Protein AF-0000000084664147 (afdb_homodimer)

pLDDT: mean 90.16, std 13.75, range [36.53, 98.94]

Radius of gyration: 27.78 Å; Cα contacts (8 Å, |Δi|>4): 1525; chains: 2; bounding box: 50×97×56 Å

Structure (mmCIF, N/CA/C/O backbone):
data_AF-0000000084664147-model_v1
#
loop_
_entity.id
_entity.type
_entity.pdbx_description
1 polymer 'Fe2OG dioxygenase domain-containing protein'
#
loop_
_atom_site.group_PDB
_atom_site.id
_atom_site.type_symbol
_atom_site.label_atom_id
_atom_site.label_alt_id
_atom_site.label_comp_id
_atom_site.label_asym_id
_atom_site.label_entity_id
_atom_site.label_seq_id
_atom_site.pdbx_PDB_ins_code
_atom_site.Cartn_x
_atom_site.Cartn_y
_atom_site.Cartn_z
_atom_site.occupancy
_atom_site.B_iso_or_equiv
_atom_site.auth_seq_id
_atom_site.auth_comp_id
_atom_site.auth_asym_id
_atom_site.auth_atom_id
_atom_site.pdbx_PDB_model_num
ATOM 1 N N . MET A 1 1 ? 17.672 -29.375 4.977 1 45.16 1 MET A N 1
ATOM 2 C CA . MET A 1 1 ? 16.438 -29.141 4.234 1 45.16 1 MET A CA 1
ATOM 3 C C . MET A 1 1 ? 15.523 -30.359 4.285 1 45.16 1 MET A C 1
ATOM 5 O O . MET A 1 1 ? 14.32 -30.234 4.477 1 45.16 1 MET A O 1
ATOM 9 N N . ALA A 1 2 ? 16.234 -31.656 4.152 1 52.75 2 ALA A N 1
ATOM 10 C CA . ALA A 1 2 ? 15.484 -32.906 4.191 1 52.75 2 ALA A CA 1
ATOM 11 C C . ALA A 1 2 ? 14.836 -33.125 5.555 1 52.75 2 ALA A C 1
ATOM 13 O O . ALA A 1 2 ? 13.695 -33.594 5.645 1 52.75 2 ALA A O 1
ATOM 14 N N . ARG A 1 3 ? 15.344 -32.531 6.473 1 56.75 3 ARG A N 1
ATOM 15 C CA . ARG A 1 3 ? 14.859 -32.781 7.824 1 56.75 3 ARG A CA 1
ATOM 16 C C . ARG A 1 3 ? 13.625 -31.938 8.133 1 56.75 3 ARG A C 1
ATOM 18 O O . ARG A 1 3 ? 12.781 -32.344 8.938 1 56.75 3 ARG A O 1
ATOM 25 N N . LYS A 1 4 ? 13.484 -30.797 7.379 1 75.25 4 LYS A N 1
ATOM 26 C CA . LYS A 1 4 ? 12.375 -29.875 7.621 1 75.25 4 LYS A CA 1
ATOM 27 C C . LYS A 1 4 ? 11.031 -30.547 7.293 1 75.25 4 LYS A C 1
ATOM 29 O O . LYS A 1 4 ? 10.008 -30.203 7.895 1 75.25 4 LYS A O 1
ATOM 34 N N . TYR A 1 5 ? 11.062 -31.578 6.586 1 79.25 5 TYR A N 1
ATOM 35 C CA . TYR A 1 5 ? 9.805 -32.125 6.078 1 79.25 5 TYR A CA 1
ATOM 36 C C . TYR A 1 5 ? 9.57 -33.531 6.598 1 79.25 5 TYR A C 1
ATOM 38 O O . TYR A 1 5 ? 8.648 -34.219 6.148 1 79.25 5 TYR A O 1
ATOM 46 N N . GLU A 1 6 ? 10.445 -33.906 7.566 1 78.5 6 GLU A N 1
ATOM 47 C CA . GLU A 1 6 ? 10.227 -35.188 8.211 1 78.5 6 GLU A CA 1
ATOM 48 C C . GLU A 1 6 ? 9.086 -35.125 9.219 1 78.5 6 GLU A C 1
ATOM 50 O O . GLU A 1 6 ? 9.016 -34.219 10.023 1 78.5 6 GLU A O 1
ATOM 55 N N . GLY A 1 7 ? 8.203 -36.062 9.133 1 83.56 7 GLY A N 1
ATOM 56 C CA . GLY A 1 7 ? 7.133 -36.156 10.109 1 83.56 7 GLY A CA 1
ATOM 57 C C . GLY A 1 7 ? 6.051 -35.094 9.914 1 83.56 7 GLY A C 1
ATOM 58 O O . GLY A 1 7 ? 5.391 -34.719 10.883 1 83.56 7 GLY A O 1
ATOM 59 N N . VAL A 1 8 ? 5.938 -34.719 8.695 1 89.62 8 VAL A N 1
ATOM 60 C CA . VAL A 1 8 ? 4.941 -33.688 8.453 1 89.62 8 VAL A CA 1
ATOM 61 C C . VAL A 1 8 ? 3.553 -34.312 8.352 1 89.62 8 VAL A C 1
ATOM 63 O O . VAL A 1 8 ? 3.424 -35.5 8.125 1 89.62 8 VAL A O 1
ATOM 66 N N . ARG A 1 9 ? 2.549 -33.5 8.625 1 93.94 9 ARG A N 1
ATOM 67 C CA . ARG A 1 9 ? 1.163 -33.906 8.453 1 93.94 9 ARG A CA 1
ATOM 68 C C . ARG A 1 9 ? 0.921 -34.438 7.047 1 93.94 9 ARG A C 1
ATOM 70 O O . ARG A 1 9 ? 1.479 -33.938 6.078 1 93.94 9 ARG A O 1
ATOM 77 N N . ARG A 1 10 ? 0.141 -35.562 6.887 1 95.5 10 ARG A N 1
ATOM 78 C CA . ARG A 1 10 ? -0.211 -36.125 5.586 1 95.5 10 ARG A CA 1
ATOM 79 C C . ARG A 1 10 ? -1.724 -36.219 5.426 1 95.5 10 ARG A C 1
ATOM 81 O O . ARG A 1 10 ? -2.455 -36.312 6.414 1 95.5 10 ARG A O 1
ATOM 88 N N . VAL A 1 11 ? -2.195 -36.156 4.238 1 95.31 11 VAL A N 1
ATOM 89 C CA . VAL A 1 11 ? -3.615 -36.312 3.926 1 95.31 11 VAL A CA 1
ATOM 90 C C . VAL A 1 11 ? -3.801 -37.312 2.801 1 95.31 11 VAL A C 1
ATOM 92 O O . VAL A 1 11 ? -2.895 -37.531 1.99 1 95.31 11 VAL A O 1
ATOM 95 N N . GLU A 1 12 ? -4.918 -37.938 2.801 1 92.81 12 GLU A N 1
ATOM 96 C CA . GLU A 1 12 ? -5.25 -38.875 1.727 1 92.81 12 GLU A CA 1
ATOM 97 C C . GLU A 1 12 ? -5.641 -38.125 0.452 1 92.81 12 GLU A C 1
ATOM 99 O O . GLU A 1 12 ? -6.469 -37.219 0.488 1 92.81 12 GLU A O 1
ATOM 104 N N . TRP A 1 13 ? -5.031 -38.5 -0.684 1 91.44 13 TRP A N 1
ATOM 105 C CA . TRP A 1 13 ? -5.391 -37.938 -1.991 1 91.44 13 TRP A CA 1
ATOM 106 C C . TRP A 1 13 ? -5.152 -38.969 -3.09 1 91.44 13 TRP A C 1
ATOM 108 O O . TRP A 1 13 ? -4.039 -39.5 -3.238 1 91.44 13 TRP A O 1
ATOM 118 N N . ASN A 1 14 ? -6.227 -39.25 -3.791 1 87.25 14 ASN A N 1
ATOM 119 C CA . ASN A 1 14 ? -6.16 -40.156 -4.918 1 87.25 14 ASN A CA 1
ATOM 120 C C . ASN A 1 14 ? -5.562 -41.5 -4.508 1 87.25 14 ASN A C 1
ATOM 122 O O . ASN A 1 14 ? -4.68 -42.031 -5.191 1 87.25 14 ASN A O 1
ATOM 126 N N . GLY A 1 15 ? -5.816 -42 -3.348 1 86.19 15 GLY A N 1
ATOM 127 C CA . GLY A 1 15 ? -5.461 -43.312 -2.883 1 86.19 15 GLY A CA 1
ATOM 128 C C . GLY A 1 15 ? -4.098 -43.375 -2.213 1 86.19 15 GLY A C 1
ATOM 129 O O . GLY A 1 15 ? -3.623 -44.438 -1.845 1 86.19 15 GLY A O 1
ATOM 130 N N . THR A 1 16 ? -3.428 -42.281 -2.096 1 89.88 16 THR A N 1
ATOM 131 C CA . THR A 1 16 ? -2.107 -42.25 -1.478 1 89.88 16 THR A CA 1
ATOM 132 C C . THR A 1 16 ? -2.059 -41.188 -0.379 1 89.88 16 THR A C 1
ATOM 134 O O . THR A 1 16 ? -2.883 -40.281 -0.355 1 89.88 16 THR A O 1
ATOM 137 N N . GLN A 1 17 ? -1.12 -41.375 0.531 1 92.94 17 GLN A N 1
ATOM 138 C CA . GLN A 1 17 ? -0.866 -40.375 1.547 1 92.94 17 GLN A CA 1
ATOM 139 C C . GLN A 1 17 ? 0.108 -39.312 1.035 1 92.94 17 GLN A C 1
ATOM 141 O O . GLN A 1 17 ? 1.251 -39.625 0.697 1 92.94 17 GLN A O 1
ATOM 146 N N . VAL A 1 18 ? -0.385 -38.125 0.987 1 93.31 18 VAL A N 1
ATOM 147 C CA . VAL A 1 18 ? 0.379 -37 0.438 1 93.31 18 VAL A CA 1
ATOM 148 C C . VAL A 1 18 ? 0.733 -36 1.552 1 93.31 18 VAL A C 1
ATOM 150 O O . VAL A 1 18 ? -0.12 -35.656 2.367 1 93.31 18 VAL A O 1
ATOM 153 N N . PRO A 1 19 ? 1.969 -35.562 1.679 1 95.56 19 PRO A N 1
ATOM 154 C CA . PRO A 1 19 ? 2.344 -34.625 2.75 1 95.56 19 PRO A CA 1
ATOM 155 C C . PRO A 1 19 ? 1.704 -33.25 2.592 1 95.56 19 PRO A C 1
ATOM 157 O O . PRO A 1 19 ? 1.388 -32.844 1.473 1 95.56 19 PRO A O 1
ATOM 160 N N . VAL A 1 20 ? 1.443 -32.625 3.707 1 97 20 VAL A N 1
ATOM 161 C CA . VAL A 1 20 ? 1.154 -31.188 3.764 1 97 20 VAL A CA 1
ATOM 162 C C . VAL A 1 20 ? 2.398 -30.422 4.215 1 97 20 VAL A C 1
ATOM 164 O O . VAL A 1 20 ? 2.775 -30.469 5.387 1 97 20 VAL A O 1
ATOM 167 N N . TYR A 1 21 ? 3.031 -29.719 3.289 1 95.69 21 TYR A N 1
ATOM 168 C CA . TYR A 1 21 ? 4.301 -29.062 3.592 1 95.69 21 TYR A CA 1
ATOM 169 C C . TYR A 1 21 ? 4.082 -27.812 4.414 1 95.69 21 TYR A C 1
ATOM 171 O O . TYR A 1 21 ? 3.236 -26.969 4.074 1 95.69 21 TYR A O 1
ATOM 179 N N . PRO A 1 22 ? 4.816 -27.703 5.504 1 95.12 22 PRO A N 1
ATOM 180 C CA . PRO A 1 22 ? 4.742 -26.453 6.258 1 95.12 22 PRO A CA 1
ATOM 181 C C . PRO A 1 22 ? 5.418 -25.281 5.535 1 95.12 22 PRO A C 1
ATOM 183 O O . PRO A 1 22 ? 6.406 -25.484 4.824 1 95.12 22 PRO A O 1
ATOM 186 N N . MET A 1 23 ? 4.891 -24.094 5.676 1 95.38 23 MET A N 1
ATOM 187 C CA . MET A 1 23 ? 5.457 -22.891 5.105 1 95.38 23 MET A CA 1
ATOM 188 C C . MET A 1 23 ? 5.68 -21.828 6.184 1 95.38 23 MET A C 1
ATOM 190 O O . MET A 1 23 ? 4.898 -21.734 7.133 1 95.38 23 MET A O 1
ATOM 194 N N . GLU A 1 24 ? 6.723 -21.062 6.039 1 97.31 24 GLU A N 1
ATOM 195 C CA . GLU A 1 24 ? 6.914 -19.906 6.902 1 97.31 24 GLU A CA 1
ATOM 196 C C . GLU A 1 24 ? 5.855 -18.844 6.641 1 97.31 24 GLU A C 1
ATOM 198 O O . GLU A 1 24 ? 5.27 -18.797 5.559 1 97.31 24 GLU A O 1
ATOM 203 N N . THR A 1 25 ? 5.566 -18.109 7.672 1 98.69 25 THR A N 1
ATOM 204 C CA . THR A 1 25 ? 4.656 -16.969 7.543 1 98.69 25 THR A CA 1
ATOM 205 C C . THR A 1 25 ? 5.41 -15.648 7.676 1 98.69 25 THR A C 1
ATOM 207 O O . THR A 1 25 ? 6.125 -15.438 8.656 1 98.69 25 THR A O 1
ATOM 210 N N . ILE A 1 26 ? 5.309 -14.82 6.703 1 98.88 26 ILE A N 1
ATOM 211 C CA . ILE A 1 26 ? 5.871 -13.477 6.699 1 98.88 26 ILE A CA 1
AT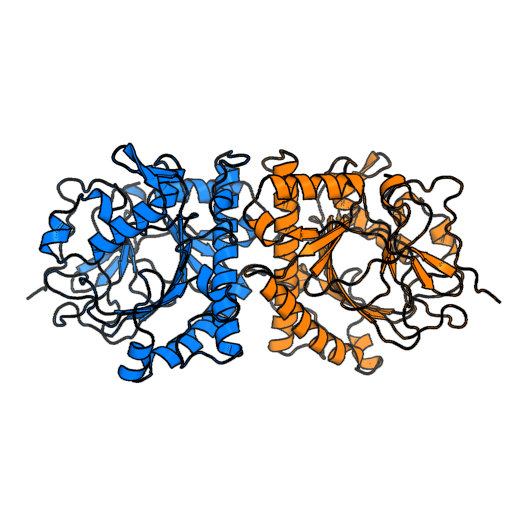OM 212 C C . ILE A 1 26 ? 4.77 -12.453 6.957 1 98.88 26 ILE A C 1
ATOM 214 O O . ILE A 1 26 ? 3.656 -12.586 6.441 1 98.88 26 ILE A O 1
ATOM 218 N N . ASP A 1 27 ? 5.066 -11.422 7.742 1 98.88 27 ASP A N 1
ATOM 219 C CA . ASP A 1 27 ? 4.07 -10.43 8.125 1 98.88 27 ASP A CA 1
ATOM 220 C C . ASP A 1 27 ? 4.148 -9.195 7.227 1 98.88 27 ASP A C 1
ATOM 222 O O . ASP A 1 27 ? 5.191 -8.547 7.145 1 98.88 27 ASP A O 1
ATOM 226 N N . PHE A 1 28 ? 3.055 -8.797 6.574 1 98.88 28 PHE A N 1
ATOM 227 C CA . PHE A 1 28 ? 3.039 -7.703 5.613 1 98.88 28 PHE A CA 1
ATOM 228 C C . PHE A 1 28 ? 3.395 -6.387 6.289 1 98.88 28 PHE A C 1
ATOM 230 O O . PHE A 1 28 ? 4.199 -5.613 5.766 1 98.88 28 PHE A O 1
ATOM 237 N N . SER A 1 29 ? 2.82 -6.105 7.43 1 98.31 29 SER A N 1
ATOM 238 C CA . SER A 1 29 ? 3.062 -4.855 8.141 1 98.31 29 SER A CA 1
ATOM 239 C C . SER A 1 29 ? 4.52 -4.734 8.562 1 98.31 29 SER A C 1
ATOM 241 O O . SER A 1 29 ? 5.082 -3.635 8.578 1 98.31 29 SER A O 1
ATOM 243 N N . ALA A 1 30 ? 5.121 -5.875 8.945 1 98.5 30 ALA A N 1
ATOM 244 C CA . ALA A 1 30 ? 6.523 -5.883 9.352 1 98.5 30 ALA A CA 1
ATOM 245 C C . ALA A 1 30 ? 7.438 -5.586 8.164 1 98.5 30 ALA A C 1
ATOM 247 O O . ALA A 1 30 ? 8.5 -4.98 8.328 1 98.5 30 ALA A O 1
ATOM 248 N N . LEU A 1 31 ? 7.043 -6.035 6.969 1 98.69 31 LEU A N 1
ATOM 249 C CA . LEU A 1 31 ? 7.805 -5.699 5.77 1 98.69 31 LEU A CA 1
ATOM 250 C C . LEU A 1 31 ? 7.691 -4.211 5.457 1 98.69 31 LEU A C 1
ATOM 252 O O . LEU A 1 31 ? 8.68 -3.578 5.062 1 98.69 31 LEU A O 1
ATOM 256 N N . LEU A 1 32 ? 6.5 -3.658 5.621 1 98 32 LEU A N 1
ATOM 257 C CA . LEU A 1 32 ? 6.273 -2.24 5.371 1 98 32 LEU A CA 1
ATOM 258 C C . LEU A 1 32 ? 7.145 -1.38 6.277 1 98 32 LEU A C 1
ATOM 260 O O . LEU A 1 32 ? 7.613 -0.313 5.871 1 98 32 LEU A O 1
ATOM 264 N N . SER A 1 33 ? 7.379 -1.859 7.516 1 98 33 SER A N 1
ATOM 265 C CA . SER A 1 33 ? 8.211 -1.129 8.469 1 98 33 SER A CA 1
ATOM 266 C C . SER A 1 33 ? 9.664 -1.592 8.398 1 98 33 SER A C 1
ATOM 268 O O . SER A 1 33 ? 10.492 -1.173 9.211 1 98 33 SER A O 1
ATOM 270 N N . GLN A 1 34 ? 9.977 -2.529 7.52 1 98.19 34 GLN A N 1
ATOM 271 C CA . GLN A 1 34 ? 11.336 -3.008 7.289 1 98.19 34 GLN A CA 1
ATOM 272 C C . GLN A 1 34 ? 11.961 -3.518 8.586 1 98.19 34 GLN A C 1
ATOM 274 O O . GLN A 1 34 ? 13.07 -3.119 8.938 1 98.19 34 GLN A O 1
ATOM 279 N N . GLU A 1 35 ? 11.25 -4.301 9.328 1 97.88 35 GLU A N 1
ATOM 280 C CA . GLU A 1 35 ? 11.773 -4.863 10.57 1 97.88 35 GLU A CA 1
ATOM 281 C C . GLU A 1 35 ? 12.867 -5.891 10.289 1 97.88 35 GLU A C 1
ATOM 283 O O . GLU A 1 35 ? 12.625 -6.887 9.602 1 97.88 35 GLU A O 1
ATOM 288 N N . PRO A 1 36 ? 14.031 -5.738 10.828 1 97.38 36 PRO A N 1
ATOM 289 C CA . PRO A 1 36 ? 15.203 -6.523 10.43 1 97.38 36 PRO A CA 1
ATOM 290 C C . PRO A 1 36 ? 14.984 -8.023 10.555 1 97.38 36 PRO A C 1
ATOM 292 O O . PRO A 1 36 ? 15.328 -8.789 9.648 1 97.38 36 PRO A O 1
ATOM 295 N N . ASP A 1 37 ? 14.391 -8.477 11.656 1 97.75 37 ASP A N 1
ATOM 296 C CA . ASP A 1 37 ? 14.188 -9.906 11.852 1 97.75 37 ASP A CA 1
ATOM 297 C C . ASP A 1 37 ? 13.266 -10.484 10.781 1 97.75 37 ASP A C 1
ATOM 299 O O . ASP A 1 37 ? 13.469 -11.609 10.312 1 97.75 37 ASP A O 1
ATOM 303 N N . GLU A 1 38 ? 12.25 -9.758 10.422 1 98.56 38 GLU A N 1
ATOM 304 C CA . GLU A 1 38 ? 11.312 -10.219 9.406 1 98.56 38 GLU A CA 1
ATOM 305 C C . GLU A 1 38 ? 11.961 -10.242 8.023 1 98.56 38 GLU A C 1
ATOM 307 O O . GLU A 1 38 ? 11.68 -11.133 7.215 1 98.56 38 GLU A O 1
ATOM 312 N N . LEU A 1 39 ? 12.812 -9.258 7.738 1 98.5 39 LEU A N 1
ATOM 313 C CA . LEU A 1 39 ? 13.523 -9.219 6.465 1 98.5 39 LEU A CA 1
ATOM 314 C C . LEU A 1 39 ? 14.469 -10.406 6.328 1 98.5 39 LEU A C 1
ATOM 316 O O . LEU A 1 39 ? 14.57 -11.008 5.258 1 98.5 39 LEU A O 1
ATOM 320 N N . ASP A 1 40 ? 15.164 -10.695 7.41 1 98.06 40 ASP A N 1
ATOM 321 C CA . ASP A 1 40 ? 16.062 -11.844 7.402 1 98.06 40 ASP A CA 1
ATOM 322 C C . ASP A 1 40 ? 15.289 -13.141 7.164 1 98.06 40 ASP A C 1
ATOM 324 O O . ASP A 1 40 ? 15.742 -14.008 6.414 1 98.06 40 ASP A O 1
ATOM 328 N N . LYS A 1 41 ? 14.188 -13.273 7.867 1 98.62 41 LYS A N 1
ATOM 329 C CA . LYS A 1 41 ? 13.328 -14.438 7.684 1 98.62 41 LYS A CA 1
ATOM 330 C C . LYS A 1 41 ? 12.867 -14.555 6.238 1 98.62 41 LYS A C 1
ATOM 332 O O . LYS A 1 41 ? 12.891 -15.641 5.656 1 98.62 41 LYS A O 1
ATOM 337 N N . LEU A 1 42 ? 12.43 -13.469 5.641 1 98.81 42 LEU A N 1
ATOM 338 C CA . LEU A 1 42 ? 11.992 -13.422 4.25 1 98.81 42 LEU A CA 1
ATOM 339 C C . LEU A 1 42 ? 13.109 -13.859 3.311 1 98.81 42 LEU A C 1
ATOM 341 O O . LEU A 1 42 ? 12.891 -14.672 2.414 1 98.81 42 LEU A O 1
ATOM 345 N N . LEU A 1 43 ? 14.258 -13.273 3.506 1 98.5 43 LEU A N 1
ATOM 346 C CA . LEU A 1 43 ? 15.414 -13.586 2.666 1 98.5 43 LEU A CA 1
ATOM 347 C C . LEU A 1 43 ? 15.734 -15.078 2.715 1 98.5 43 LEU A C 1
ATOM 349 O O . LEU A 1 43 ? 15.945 -15.703 1.675 1 98.5 43 LEU A O 1
ATOM 353 N N . GLN A 1 44 ? 15.75 -15.602 3.908 1 97.88 44 GLN A N 1
ATOM 354 C CA . GLN A 1 44 ? 16.062 -17.016 4.078 1 97.88 44 GLN A CA 1
ATOM 355 C C . GLN A 1 44 ? 15.016 -17.891 3.41 1 97.88 44 GLN A C 1
ATOM 357 O O . GLN A 1 44 ? 15.352 -18.906 2.791 1 97.88 44 GLN A O 1
ATOM 362 N N . CYS A 1 45 ? 13.773 -17.5 3.531 1 96.94 45 CYS A N 1
ATOM 363 C CA . CYS A 1 45 ? 12.688 -18.234 2.898 1 96.94 45 CYS A CA 1
ATOM 364 C C . CYS A 1 45 ? 12.867 -18.266 1.385 1 96.94 45 CYS A C 1
ATOM 366 O O . CYS A 1 45 ? 12.664 -19.312 0.758 1 96.94 45 CYS A O 1
ATOM 368 N N . CYS A 1 46 ? 13.219 -17.172 0.804 1 97.88 46 CYS A N 1
ATOM 369 C CA . CYS A 1 46 ? 13.391 -17.094 -0.642 1 97.88 46 CYS A CA 1
ATOM 370 C C . CYS A 1 46 ? 14.594 -17.906 -1.093 1 97.88 46 CYS A C 1
ATOM 372 O O . CYS A 1 46 ? 14.578 -18.516 -2.168 1 97.88 46 CYS A O 1
ATOM 374 N N . LYS A 1 47 ? 15.633 -17.938 -0.276 1 97 47 LYS A N 1
ATOM 375 C CA . LYS A 1 47 ? 16.844 -18.688 -0.601 1 97 47 LYS A CA 1
ATOM 376 C C . LYS A 1 47 ? 16.594 -20.203 -0.5 1 97 47 LYS A C 1
ATOM 378 O O . LYS A 1 47 ? 17.094 -20.969 -1.327 1 97 47 LYS A O 1
ATOM 383 N N . ASP A 1 48 ? 15.805 -20.578 0.496 1 94.5 48 ASP A N 1
ATOM 384 C CA . ASP A 1 48 ? 15.695 -22 0.822 1 94.5 48 ASP A CA 1
ATOM 385 C C . ASP A 1 48 ? 14.508 -22.641 0.105 1 94.5 48 ASP A C 1
ATOM 387 O O . ASP A 1 48 ? 14.578 -23.781 -0.33 1 94.5 48 ASP A O 1
ATOM 391 N N . GLU A 1 49 ? 13.406 -21.922 0.009 1 93.94 49 GLU A N 1
ATOM 392 C CA . GLU A 1 49 ? 12.156 -22.562 -0.379 1 93.94 49 GLU A CA 1
ATOM 393 C C . GLU A 1 49 ? 11.562 -21.922 -1.619 1 93.94 49 GLU A C 1
ATOM 395 O O . GLU A 1 49 ? 11.156 -22.609 -2.561 1 93.94 49 GLU A O 1
ATOM 400 N N . GLY A 1 50 ? 11.5 -20.594 -1.579 1 96.44 50 GLY A N 1
ATOM 401 C CA . GLY A 1 50 ? 10.922 -19.875 -2.693 1 96.44 50 GLY A CA 1
ATOM 402 C C . GLY A 1 50 ? 9.414 -19.766 -2.619 1 96.44 50 GLY A C 1
ATOM 403 O O . GLY A 1 50 ? 8.75 -19.516 -3.629 1 96.44 50 GLY A O 1
ATOM 404 N N . PHE A 1 51 ? 8.805 -20.016 -1.511 1 97.12 51 PHE A N 1
ATOM 405 C CA . PHE A 1 51 ? 7.371 -19.859 -1.271 1 97.12 51 PHE A CA 1
ATOM 406 C C . PHE A 1 51 ? 7.098 -19.609 0.206 1 97.12 51 PHE A C 1
ATOM 408 O O . PHE A 1 51 ? 7.828 -20.094 1.071 1 97.12 51 PHE A O 1
ATOM 415 N N . PHE A 1 52 ? 6.027 -18.906 0.539 1 98.62 52 PHE A N 1
ATOM 416 C CA . PHE A 1 52 ? 5.672 -18.609 1.923 1 98.62 52 PHE A CA 1
ATOM 417 C C . PHE A 1 52 ? 4.266 -18.031 2.012 1 98.62 52 PHE A C 1
ATOM 419 O O . PHE A 1 52 ? 3.701 -17.609 1.004 1 98.62 52 PHE A O 1
ATOM 426 N N . TYR A 1 53 ? 3.697 -18.094 3.215 1 98.75 53 TYR A N 1
ATOM 427 C CA . TYR A 1 53 ? 2.469 -17.359 3.508 1 98.75 53 TYR A CA 1
ATOM 428 C C . TYR A 1 53 ? 2.76 -15.898 3.783 1 98.75 53 TYR A C 1
ATOM 430 O O . TYR A 1 53 ? 3.811 -15.555 4.332 1 98.75 53 TYR A O 1
ATOM 438 N N . LEU A 1 54 ? 1.892 -15.055 3.367 1 98.94 54 LEU A N 1
ATOM 439 C CA . LEU A 1 54 ? 1.914 -13.648 3.758 1 98.94 54 LEU A CA 1
ATOM 440 C C . LEU A 1 54 ? 0.736 -13.32 4.668 1 98.94 54 LEU A C 1
ATOM 442 O O . LEU A 1 54 ? -0.419 -13.375 4.242 1 98.94 54 LEU A O 1
ATOM 446 N N . ASN A 1 55 ? 1.033 -13 5.895 1 98.88 55 ASN A N 1
ATOM 447 C CA . ASN A 1 55 ? -0.001 -12.609 6.848 1 98.88 55 ASN A CA 1
ATOM 448 C C . ASN A 1 55 ? -0.543 -11.219 6.555 1 98.88 55 ASN A C 1
ATOM 450 O O . ASN A 1 55 ? 0.19 -10.227 6.645 1 98.88 55 ASN A O 1
ATOM 454 N N . LEU A 1 56 ? -1.834 -11.195 6.234 1 98.75 56 LEU A N 1
ATOM 455 C CA . LEU A 1 56 ? -2.477 -9.93 5.898 1 98.75 56 LEU A CA 1
ATOM 456 C C . LEU A 1 56 ? -3.465 -9.516 6.988 1 98.75 56 LEU A C 1
ATOM 458 O O . LEU A 1 56 ? -4.203 -8.539 6.824 1 98.75 56 LEU A O 1
ATOM 462 N N . ASP A 1 57 ? -3.475 -10.25 8.094 1 97.44 57 ASP A N 1
ATOM 463 C CA . ASP A 1 57 ? -4.41 -9.977 9.18 1 97.44 57 ASP A CA 1
ATOM 464 C C . ASP A 1 57 ? -3.873 -8.891 10.109 1 97.44 57 ASP A C 1
ATOM 466 O O . ASP A 1 57 ? -3.668 -9.125 11.297 1 97.44 57 ASP A O 1
ATOM 470 N N . ASN A 1 58 ? -3.75 -7.723 9.609 1 97.19 58 ASN A N 1
ATOM 471 C CA . ASN A 1 58 ? -3.316 -6.512 10.305 1 97.19 58 ASN A CA 1
ATOM 472 C C . ASN A 1 58 ? -3.906 -5.258 9.664 1 97.19 58 ASN A C 1
ATOM 474 O O . ASN A 1 58 ? -4.598 -5.344 8.641 1 97.19 58 ASN A O 1
ATOM 478 N N . VAL A 1 59 ? -3.672 -4.129 10.203 1 96.94 59 VAL A N 1
ATOM 479 C CA . VAL A 1 59 ? -4.328 -2.889 9.805 1 96.94 59 VAL A CA 1
ATOM 480 C C . VAL A 1 59 ? -3.955 -2.545 8.367 1 96.94 59 VAL A C 1
ATOM 482 O O . VAL A 1 59 ? -4.773 -2.006 7.617 1 96.94 59 VAL A O 1
ATOM 485 N N . ASP A 1 60 ? -2.732 -2.896 7.914 1 97.75 60 ASP A N 1
ATOM 486 C CA . ASP A 1 60 ? -2.256 -2.545 6.582 1 97.75 60 ASP A CA 1
ATOM 487 C C . ASP A 1 60 ? -2.744 -3.551 5.543 1 97.75 60 ASP A C 1
ATOM 489 O O . ASP A 1 60 ? -2.934 -3.203 4.375 1 97.75 60 ASP A O 1
ATOM 493 N N . GLY A 1 61 ? -2.938 -4.805 5.957 1 98.31 61 GLY A N 1
ATOM 494 C CA . GLY A 1 61 ? -3.141 -5.891 5.012 1 98.31 61 GLY A CA 1
ATOM 495 C C . GLY A 1 61 ? -4.602 -6.25 4.816 1 98.31 61 GLY A C 1
ATOM 496 O O . GLY A 1 61 ? -4.984 -6.762 3.764 1 98.31 61 GLY A O 1
ATOM 497 N N . ARG A 1 62 ? -5.543 -6 5.742 1 97.88 62 ARG A N 1
ATOM 498 C CA . ARG A 1 62 ? -6.93 -6.449 5.719 1 97.88 62 ARG A CA 1
ATOM 499 C C . ARG A 1 62 ? -7.668 -5.895 4.504 1 97.88 62 ARG A C 1
ATOM 501 O O . ARG A 1 62 ? -8.555 -6.551 3.953 1 97.88 62 ARG A O 1
ATOM 508 N N . ARG A 1 63 ? -7.211 -4.738 4.062 1 97.62 63 ARG A N 1
ATOM 509 C CA . ARG A 1 63 ? -7.84 -4.148 2.885 1 97.62 63 ARG A CA 1
ATOM 510 C C . ARG A 1 63 ? -7.664 -5.047 1.664 1 97.62 63 ARG A C 1
ATOM 512 O O . ARG A 1 63 ? -8.531 -5.09 0.789 1 97.62 63 ARG A O 1
ATOM 519 N N . PHE A 1 64 ? -6.578 -5.734 1.555 1 98.62 64 PHE A N 1
ATOM 520 C CA . PHE A 1 64 ? -6.332 -6.594 0.404 1 98.62 64 PHE A CA 1
ATOM 521 C C . PHE A 1 64 ? -7.18 -7.859 0.48 1 98.62 64 PHE A C 1
ATOM 523 O O . PHE A 1 64 ? -7.562 -8.422 -0.548 1 98.62 64 PHE A O 1
ATOM 530 N N . LEU A 1 65 ? -7.469 -8.281 1.721 1 98.19 65 LEU A N 1
ATOM 531 C CA . LEU A 1 65 ? -8.398 -9.391 1.915 1 98.19 65 LEU A CA 1
ATOM 532 C C . LEU A 1 65 ? -9.805 -9 1.482 1 98.19 65 LEU A C 1
ATOM 534 O O . LEU A 1 65 ? -10.523 -9.797 0.875 1 98.19 65 LEU A O 1
ATOM 538 N N . ASP A 1 66 ? -10.188 -7.77 1.792 1 96.94 66 ASP A N 1
ATOM 539 C CA . ASP A 1 66 ? -11.484 -7.258 1.354 1 96.94 66 ASP A CA 1
ATOM 540 C C . ASP A 1 66 ? -11.562 -7.199 -0.17 1 96.94 66 ASP A C 1
ATOM 542 O O . ASP A 1 66 ? -12.594 -7.523 -0.756 1 96.94 66 ASP A O 1
ATOM 546 N N . ASP A 1 67 ? -10.461 -6.754 -0.816 1 97.69 67 ASP A N 1
ATOM 547 C CA . ASP A 1 67 ? -10.406 -6.746 -2.275 1 97.69 67 ASP A CA 1
ATOM 548 C C . ASP A 1 67 ? -10.68 -8.141 -2.842 1 97.69 67 ASP A C 1
ATOM 550 O O . ASP A 1 67 ? -11.398 -8.281 -3.83 1 97.69 67 ASP A O 1
ATOM 554 N N . HIS A 1 68 ? -10.047 -9.086 -2.221 1 98.25 68 HIS A N 1
ATOM 555 C CA . HIS A 1 68 ? -10.188 -10.461 -2.695 1 98.25 68 HIS A CA 1
ATOM 556 C C . HIS A 1 68 ? -11.633 -10.93 -2.613 1 98.25 68 HIS A C 1
ATOM 558 O O . HIS A 1 68 ? -12.133 -11.578 -3.537 1 98.25 68 HIS A O 1
ATOM 564 N N . GLN A 1 69 ? -12.32 -10.594 -1.518 1 97.75 69 GLN A N 1
ATOM 565 C CA . GLN A 1 69 ? -13.719 -10.992 -1.364 1 97.75 69 GLN A CA 1
ATOM 566 C C . GLN A 1 69 ? -14.594 -10.359 -2.441 1 97.75 69 GLN A C 1
ATOM 568 O O . GLN A 1 69 ? -15.469 -11.016 -3 1 97.75 69 GLN A O 1
ATOM 573 N N . GLN A 1 70 ? -14.359 -9.102 -2.711 1 97.12 70 GLN A N 1
ATOM 574 C CA . GLN A 1 70 ? -15.102 -8.43 -3.773 1 97.12 70 GLN A CA 1
ATOM 575 C C . GLN A 1 70 ? -14.812 -9.07 -5.129 1 97.12 70 GLN A C 1
ATOM 577 O O . GLN A 1 70 ? -15.719 -9.242 -5.945 1 97.12 70 GLN A O 1
ATOM 582 N N . LEU A 1 71 ? -13.578 -9.398 -5.367 1 98.38 71 LEU A N 1
ATOM 583 C CA . LEU A 1 71 ? -13.172 -9.992 -6.637 1 98.38 71 LEU A CA 1
ATOM 584 C C . LEU A 1 71 ? -13.812 -11.359 -6.824 1 98.38 71 LEU A C 1
ATOM 586 O O . LEU A 1 71 ? -14.164 -11.734 -7.941 1 98.38 71 LEU A O 1
ATOM 590 N N . LEU A 1 72 ? -13.961 -12.133 -5.727 1 98.06 72 LEU A N 1
ATOM 591 C CA . LEU A 1 72 ? -14.617 -13.438 -5.797 1 98.06 72 LEU A CA 1
ATOM 592 C C . LEU A 1 72 ? -16.047 -13.297 -6.297 1 98.06 72 LEU A C 1
ATOM 594 O O . LEU A 1 72 ? -16.516 -14.109 -7.09 1 98.06 72 LEU A O 1
ATOM 598 N N . GLY A 1 73 ? -16.75 -12.242 -5.793 1 96.88 73 GLY A N 1
ATOM 599 C CA . GLY A 1 73 ? -18.078 -11.977 -6.305 1 96.88 73 GLY A CA 1
ATOM 600 C C . GLY A 1 73 ? -18.109 -11.719 -7.801 1 96.88 73 GLY A C 1
ATOM 601 O O . GLY A 1 73 ? -18.969 -12.25 -8.508 1 96.88 73 GLY A O 1
ATOM 602 N N . LEU A 1 74 ? -17.156 -10.961 -8.219 1 97.25 74 LEU A N 1
ATOM 603 C CA . LEU A 1 74 ? -17.016 -10.656 -9.633 1 97.25 74 LEU A CA 1
ATOM 604 C C . LEU A 1 74 ? -16.703 -11.914 -10.438 1 97.25 74 LEU A C 1
ATOM 606 O O . LEU A 1 74 ? -17.266 -12.125 -11.516 1 97.25 74 LEU A O 1
ATOM 610 N N . MET A 1 75 ? -15.844 -12.781 -9.961 1 97.44 75 MET A N 1
ATOM 611 C CA . MET A 1 75 ? -15.453 -14.031 -10.609 1 97.44 75 MET A CA 1
ATOM 612 C C . MET A 1 75 ? -16.656 -14.938 -10.805 1 97.44 75 MET A C 1
ATOM 614 O O . MET A 1 75 ? -16.844 -15.516 -11.875 1 97.44 75 MET A O 1
ATOM 618 N N . HIS A 1 76 ? -17.5 -15.031 -9.797 1 97.25 76 HIS A N 1
ATOM 619 C CA . HIS A 1 76 ? -18.672 -15.883 -9.883 1 97.25 76 HIS A CA 1
ATOM 620 C C . HIS A 1 76 ? -19.609 -15.406 -10.992 1 97.25 76 HIS A C 1
ATOM 622 O O . HIS A 1 76 ? -20.141 -16.219 -11.75 1 97.25 76 HIS A O 1
ATOM 628 N N . ARG A 1 77 ? -19.75 -14.117 -11.102 1 95.69 77 ARG A N 1
ATOM 629 C CA . ARG A 1 77 ? -20.609 -13.578 -12.148 1 95.69 77 ARG A CA 1
ATOM 630 C C . ARG A 1 77 ? -20.047 -13.859 -13.531 1 95.69 77 ARG A C 1
ATOM 632 O O . ARG A 1 77 ? -20.781 -14.234 -14.445 1 95.69 77 ARG A O 1
ATOM 639 N N . PHE A 1 78 ? -18.781 -13.648 -13.719 1 97.19 78 PHE A N 1
ATOM 640 C CA . PHE A 1 78 ? -18.156 -13.875 -15.016 1 97.19 78 PHE A CA 1
ATOM 641 C C . PHE A 1 78 ? -18.266 -15.344 -15.414 1 97.19 78 PHE A C 1
ATOM 643 O O . PHE A 1 78 ? -18.719 -15.664 -16.516 1 97.19 78 PHE A O 1
ATOM 650 N N . PHE A 1 79 ? -17.844 -16.25 -14.461 1 97.75 79 PHE A N 1
ATOM 651 C CA . PHE A 1 79 ? -17.688 -17.656 -14.812 1 97.75 79 PHE A CA 1
ATOM 652 C C . PHE A 1 79 ? -19.047 -18.344 -14.891 1 97.75 79 PHE A C 1
ATOM 654 O O . PHE A 1 79 ? -19.172 -19.422 -15.484 1 97.75 79 PHE A O 1
ATOM 661 N N . ASP A 1 80 ? -20.062 -17.766 -14.312 1 96.06 80 ASP A N 1
ATOM 662 C CA . ASP A 1 80 ? -21.406 -18.312 -14.406 1 96.06 80 ASP A CA 1
ATOM 663 C C . ASP A 1 80 ? -22.062 -17.953 -15.742 1 96.06 80 ASP A C 1
ATOM 665 O O . ASP A 1 80 ? -23.094 -18.516 -16.109 1 96.06 80 ASP A O 1
ATOM 669 N N . ALA A 1 81 ? -21.469 -17.094 -16.484 1 95.88 81 ALA A N 1
ATOM 670 C CA . ALA A 1 81 ? -22 -16.688 -17.766 1 95.88 81 ALA A CA 1
ATOM 671 C C . ALA A 1 81 ? -21.875 -17.797 -18.797 1 95.88 81 ALA A C 1
ATOM 673 O O . ALA A 1 81 ? -21.031 -18.688 -18.656 1 95.88 81 ALA A O 1
ATOM 674 N N . PRO A 1 82 ? -22.75 -17.766 -19.875 1 95.25 82 PRO A N 1
ATOM 675 C CA . PRO A 1 82 ? -22.625 -18.75 -20.953 1 95.25 82 PRO A CA 1
ATOM 676 C C . PRO A 1 82 ? -21.266 -18.703 -21.656 1 95.25 82 PRO A C 1
ATOM 678 O O . PRO A 1 82 ? -20.672 -17.625 -21.766 1 95.25 82 PRO A O 1
ATOM 681 N N . LEU A 1 83 ? -20.875 -19.859 -22.094 1 94.06 83 LEU A N 1
ATOM 682 C CA . LEU A 1 83 ? -19.562 -19.984 -22.734 1 94.06 83 LEU A CA 1
ATOM 683 C C . LEU A 1 83 ? -19.422 -18.984 -23.875 1 94.06 83 LEU A C 1
ATOM 685 O O . LEU A 1 83 ? -18.328 -18.453 -24.109 1 94.06 83 LEU A O 1
ATOM 689 N N . GLN A 1 84 ? -20.5 -18.719 -24.609 1 94.25 84 GLN A N 1
ATOM 690 C CA . GLN A 1 84 ? -20.469 -17.781 -25.734 1 94.25 84 GLN A CA 1
ATOM 691 C C . GLN A 1 84 ? -20.062 -16.391 -25.281 1 94.25 84 GLN A C 1
ATOM 693 O O . GLN A 1 84 ? -19.281 -15.703 -25.953 1 94.25 84 GLN A O 1
ATOM 698 N N . VAL A 1 85 ? -20.578 -16 -24.156 1 93.94 85 VAL A N 1
ATOM 699 C CA . VAL A 1 85 ? -20.281 -14.688 -23.609 1 93.94 85 VAL A CA 1
ATOM 700 C C . VAL A 1 85 ? -18.812 -14.625 -23.188 1 93.94 85 VAL A C 1
ATOM 702 O O . VAL A 1 85 ? -18.125 -13.648 -23.469 1 93.94 85 VAL A O 1
ATOM 705 N N . LYS A 1 86 ? -18.328 -15.641 -22.5 1 94.62 86 LYS A N 1
ATOM 706 C CA . LYS A 1 86 ? -16.953 -15.68 -22.031 1 94.62 86 LYS A CA 1
ATOM 707 C C . LYS A 1 86 ? -15.977 -15.695 -23.203 1 94.62 86 LYS A C 1
ATOM 709 O O . LYS A 1 86 ? -14.953 -15.008 -23.188 1 94.62 86 LYS A O 1
ATOM 714 N N . ASN A 1 87 ? -16.359 -16.359 -24.25 1 94.06 87 ASN A N 1
ATOM 715 C CA . ASN A 1 87 ? -15.516 -16.5 -25.438 1 94.06 87 ASN A CA 1
ATOM 716 C C . ASN A 1 87 ? -15.398 -15.188 -26.203 1 94.06 87 ASN A C 1
ATOM 718 O O . ASN A 1 87 ? -14.445 -14.984 -26.953 1 94.06 87 ASN A O 1
ATOM 722 N N . GLU A 1 88 ? -16.344 -14.367 -26.062 1 93.38 88 GLU A N 1
ATOM 723 C CA . GLU A 1 88 ? -16.297 -13.07 -26.719 1 93.38 88 GLU A CA 1
ATOM 724 C C . GLU A 1 88 ? -15.07 -12.273 -26.281 1 93.38 88 GLU A C 1
ATOM 726 O O . GLU A 1 88 ? -14.523 -11.484 -27.062 1 93.38 88 GLU A O 1
ATOM 731 N N . TYR A 1 89 ? -14.656 -12.438 -25.062 1 91.75 89 TYR A N 1
ATOM 732 C CA . TYR A 1 89 ? -13.469 -11.75 -24.594 1 91.75 89 TYR A CA 1
ATOM 733 C C . TYR A 1 89 ? -12.219 -12.242 -25.312 1 91.75 89 TYR A C 1
ATOM 735 O O . TYR A 1 89 ? -11.312 -11.453 -25.609 1 91.75 89 TYR A O 1
ATOM 743 N N . GLY A 1 90 ? -12.172 -13.578 -25.625 1 88.88 90 GLY A N 1
ATOM 744 C CA . GLY A 1 90 ? -11.078 -14.172 -26.375 1 88.88 90 GLY A CA 1
ATOM 745 C C . GLY A 1 90 ? -9.727 -13.969 -25.734 1 88.88 90 GLY A C 1
ATOM 746 O O . GLY A 1 90 ? -9.617 -13.305 -24.703 1 88.88 90 GLY A O 1
ATOM 747 N N . LEU A 1 91 ? -8.727 -14.641 -26.344 1 87.38 91 LEU A N 1
ATOM 748 C CA . LEU A 1 91 ? -7.336 -14.453 -25.938 1 87.38 91 LEU A CA 1
ATOM 749 C C . LEU A 1 91 ? -6.656 -13.383 -26.781 1 87.38 91 LEU A C 1
ATOM 751 O O . LEU A 1 91 ? -6.16 -13.672 -27.875 1 87.38 91 LEU A O 1
ATOM 755 N N . VAL A 1 92 ? -6.559 -12.164 -26.297 1 85.94 92 VAL A N 1
ATOM 756 C CA . VAL A 1 92 ? -6.016 -11.016 -27.016 1 85.94 92 VAL A CA 1
ATOM 757 C C . VAL A 1 92 ? -4.492 -11.117 -27.078 1 85.94 92 VAL A C 1
ATOM 759 O O . VAL A 1 92 ? -3.885 -10.812 -28.094 1 85.94 92 VAL A O 1
ATOM 762 N N . SER A 1 93 ? -3.906 -11.5 -26.031 1 87.69 93 SER A N 1
ATOM 763 C CA . SER A 1 93 ? -2.482 -11.773 -25.859 1 87.69 93 SER A CA 1
ATOM 764 C C . SER A 1 93 ? -2.246 -12.797 -24.75 1 87.69 93 SER A C 1
ATOM 766 O O . SER A 1 93 ? -3.172 -13.164 -24.031 1 87.69 93 SER A O 1
ATOM 768 N N . PRO A 1 94 ? -1.031 -13.289 -24.672 1 84.19 94 PRO A N 1
ATOM 769 C CA . PRO A 1 94 ? -0.74 -14.273 -23.625 1 84.19 94 PRO A CA 1
ATOM 770 C C . PRO A 1 94 ? -1.08 -13.758 -22.234 1 84.19 94 PRO A C 1
ATOM 772 O O . PRO A 1 94 ? -1.303 -14.555 -21.312 1 84.19 94 PRO A O 1
ATOM 775 N N . HIS A 1 95 ? -1.138 -12.492 -22.016 1 86.62 95 HIS A N 1
ATOM 776 C CA . HIS A 1 95 ? -1.361 -11.938 -20.688 1 86.62 95 HIS A CA 1
ATOM 777 C C . HIS A 1 95 ? -2.654 -11.125 -20.641 1 86.62 95 HIS A C 1
ATOM 779 O O . HIS A 1 95 ? -2.854 -10.32 -19.719 1 86.62 95 HIS A O 1
ATOM 785 N N . LEU A 1 96 ? -3.523 -11.344 -21.609 1 90.38 96 LEU A N 1
ATOM 786 C CA . LEU A 1 96 ? -4.793 -10.633 -21.672 1 90.38 96 LEU A CA 1
ATOM 787 C C . LEU A 1 96 ? -5.836 -11.445 -22.438 1 90.38 96 LEU A C 1
ATOM 789 O O . LEU A 1 96 ? -5.66 -11.742 -23.625 1 90.38 96 LEU A O 1
ATOM 793 N N . GLY A 1 97 ? -6.875 -11.812 -21.672 1 94.88 97 GLY A N 1
ATOM 794 C CA . GLY A 1 97 ? -7.945 -12.523 -22.359 1 94.88 97 GLY A CA 1
ATOM 795 C C . GLY A 1 97 ? -8.469 -13.711 -21.562 1 94.88 97 GLY A C 1
ATOM 796 O O . GLY A 1 97 ? -8.312 -13.766 -20.344 1 94.88 97 GLY A O 1
ATOM 797 N N . TYR A 1 98 ? -9.25 -14.547 -22.266 1 96.38 98 TYR A N 1
ATOM 798 C CA . TYR A 1 98 ? -9.922 -15.695 -21.672 1 96.38 98 TYR A CA 1
ATOM 799 C C . TYR A 1 98 ? -9.398 -17 -22.281 1 96.38 98 TYR A C 1
ATOM 801 O O . TYR A 1 98 ? -9.188 -17.094 -23.484 1 96.38 98 TYR A O 1
ATOM 809 N N . GLU A 1 99 ? -9.102 -17.953 -21.422 1 94.62 99 GLU A N 1
ATOM 810 C CA . GLU A 1 99 ? -8.758 -19.312 -21.812 1 94.62 99 GLU A CA 1
ATOM 811 C C . GLU A 1 99 ? -9.766 -20.312 -21.234 1 94.62 99 GLU A C 1
ATOM 813 O O . GLU A 1 99 ? -9.914 -20.422 -20.031 1 94.62 99 GLU A O 1
ATOM 818 N N . PRO A 1 100 ? -10.461 -21.031 -22.094 1 95.19 100 PRO A N 1
ATOM 819 C CA . PRO A 1 100 ? -11.438 -22.016 -21.609 1 95.19 100 PRO A CA 1
ATOM 820 C C . PRO A 1 100 ? -10.781 -23.281 -21.062 1 95.19 100 PRO A C 1
ATOM 822 O O . PRO A 1 100 ? -9.57 -23.469 -21.203 1 95.19 100 PRO A O 1
ATOM 825 N N . VAL A 1 101 ? -11.578 -24.109 -20.438 1 95.31 101 VAL A N 1
ATOM 826 C CA . VAL A 1 101 ? -11.133 -25.406 -19.953 1 95.31 101 VAL A CA 1
ATOM 827 C C . VAL A 1 101 ? -10.555 -26.219 -21.109 1 95.31 101 VAL A C 1
ATOM 829 O O . VAL A 1 101 ? -11.102 -26.234 -22.203 1 95.31 101 VAL A O 1
ATOM 832 N N . GLY A 1 102 ? -9.398 -26.828 -20.844 1 93.06 102 GLY A N 1
ATOM 833 C CA . GLY A 1 102 ? -8.812 -27.719 -21.844 1 93.06 102 GLY A CA 1
ATOM 834 C C . GLY A 1 102 ? -7.84 -27 -22.766 1 93.06 102 GLY A C 1
ATOM 835 O O . GLY A 1 102 ? -7.375 -27.594 -23.75 1 93.06 102 GLY A O 1
ATOM 836 N N . SER A 1 103 ? -7.5 -25.797 -22.484 1 87.94 103 SER A N 1
ATOM 837 C CA . SER A 1 103 ? -6.613 -25.016 -23.328 1 87.94 103 SER A CA 1
ATOM 838 C C . SER A 1 103 ? -5.16 -25.438 -23.156 1 87.94 103 SER A C 1
ATOM 840 O O . SER A 1 103 ? -4.324 -25.172 -24.031 1 87.94 103 SER A O 1
ATOM 842 N N . ARG A 1 104 ? -4.848 -26.109 -22.016 1 86.38 104 ARG A N 1
ATOM 843 C CA . ARG A 1 104 ? -3.492 -26.531 -21.688 1 86.38 104 ARG A CA 1
ATOM 844 C C . ARG A 1 104 ? -3.463 -28 -21.281 1 86.38 104 ARG A C 1
ATOM 846 O O . ARG A 1 104 ? -4.496 -28.672 -21.281 1 86.38 104 ARG A O 1
ATOM 853 N N . ASN A 1 105 ? -2.195 -28.438 -21.062 1 80.75 105 ASN A N 1
ATOM 854 C CA . ASN A 1 105 ? -2.066 -29.797 -20.578 1 80.75 105 ASN A CA 1
ATOM 855 C C . ASN A 1 105 ? -2.51 -29.922 -19.125 1 80.75 105 ASN A C 1
ATOM 857 O O . ASN A 1 105 ? -2.334 -29 -18.328 1 80.75 105 ASN A O 1
ATOM 861 N N . GLY A 1 106 ? -3.023 -31.094 -18.859 1 81.88 106 GLY A N 1
ATOM 862 C CA . GLY A 1 106 ? -3.461 -31.359 -17.5 1 81.88 106 GLY A CA 1
ATOM 863 C C . GLY A 1 106 ? -2.348 -31.859 -16.609 1 81.88 106 GLY A C 1
ATOM 864 O O . GLY A 1 106 ? -1.18 -31.875 -17 1 81.88 106 GLY A O 1
ATOM 865 N N . VAL A 1 107 ? -2.713 -32.125 -15.375 1 85.19 107 VAL A N 1
ATOM 866 C CA . VAL A 1 107 ? -1.755 -32.562 -14.359 1 85.19 107 VAL A CA 1
ATOM 867 C C . VAL A 1 107 ? -1.289 -34 -14.648 1 85.19 107 VAL A C 1
ATOM 869 O O . VAL A 1 107 ? -0.135 -34.344 -14.391 1 85.19 107 VAL A O 1
ATOM 872 N N . LEU A 1 108 ? -2.201 -34.781 -15.164 1 81.06 108 LEU A N 1
ATOM 873 C CA . LEU A 1 108 ? -1.918 -36.188 -15.422 1 81.06 108 LEU A CA 1
ATOM 874 C C . LEU A 1 108 ? -1.597 -36.406 -16.891 1 81.06 108 LEU A C 1
ATOM 876 O O . LEU A 1 108 ? -1.961 -35.594 -17.75 1 81.06 108 LEU A O 1
ATOM 880 N N . GLU A 1 109 ? -0.935 -37.562 -17.062 1 78.69 109 GLU A N 1
ATOM 881 C CA . GLU A 1 109 ? -0.6 -37.906 -18.438 1 78.69 109 GLU A CA 1
ATOM 882 C C . GLU A 1 109 ? -1.854 -38.031 -19.297 1 78.69 109 GLU A C 1
ATOM 884 O O . GLU A 1 109 ? -2.857 -38.594 -18.859 1 78.69 109 GLU A O 1
ATOM 889 N N . ASN A 1 110 ? -1.806 -37.469 -20.453 1 80.56 110 ASN A N 1
ATOM 890 C CA . ASN A 1 110 ? -2.852 -37.562 -21.469 1 80.56 110 ASN A CA 1
ATOM 891 C C . ASN A 1 110 ? -4.133 -36.875 -21.016 1 80.56 110 ASN A C 1
ATOM 893 O O . ASN A 1 110 ? -5.234 -37.312 -21.344 1 80.56 110 ASN A O 1
ATOM 897 N N . THR A 1 111 ? -4.094 -36.094 -20.141 1 86.38 111 THR A N 1
ATOM 898 C CA . THR A 1 111 ? -5.234 -35.281 -19.75 1 86.38 111 THR A CA 1
ATOM 899 C C . THR A 1 111 ? -5.012 -33.812 -20.141 1 86.38 111 THR A C 1
ATOM 901 O O . THR A 1 111 ? -3.896 -33.406 -20.484 1 86.38 111 THR A O 1
ATOM 904 N N . ARG A 1 112 ? -6.07 -33.094 -20.188 1 92.5 112 ARG A N 1
ATOM 905 C CA . ARG A 1 112 ? -6.035 -31.641 -20.406 1 92.5 112 ARG A CA 1
ATOM 906 C C . ARG A 1 112 ? -6.348 -30.906 -19.109 1 92.5 112 ARG A C 1
ATOM 908 O O . ARG A 1 112 ? -6.797 -31.5 -18.141 1 92.5 112 ARG A O 1
ATOM 915 N N . ASP A 1 113 ? -6.07 -29.641 -19.078 1 93.38 113 ASP A N 1
ATOM 916 C CA . ASP A 1 113 ? -6.258 -28.844 -17.859 1 93.38 113 ASP A CA 1
ATOM 917 C C . ASP A 1 113 ? -7.734 -28.75 -17.484 1 93.38 113 ASP A C 1
ATOM 919 O O . ASP A 1 113 ? -8.602 -28.766 -18.359 1 93.38 113 ASP A O 1
ATOM 923 N N . GLY A 1 114 ? -8.055 -28.688 -16.219 1 96.44 114 GLY A N 1
ATOM 924 C CA . GLY A 1 114 ? -9.406 -28.625 -15.688 1 96.44 114 GLY A CA 1
ATOM 925 C C . GLY A 1 114 ? -9.773 -27.25 -15.148 1 96.44 114 GLY A C 1
ATOM 926 O O . GLY A 1 114 ? -10.414 -27.141 -14.102 1 96.44 114 GLY A O 1
ATOM 927 N N . TYR A 1 115 ? -9.305 -26.188 -15.789 1 97.06 115 TYR A N 1
ATOM 928 C CA . TYR A 1 115 ? -9.648 -24.859 -15.32 1 97.06 115 TYR A CA 1
ATOM 929 C C . TYR A 1 115 ? -9.852 -23.891 -16.484 1 97.06 115 TYR A C 1
ATOM 931 O O . TYR A 1 115 ? -9.359 -24.141 -17.594 1 97.06 115 TYR A O 1
ATOM 939 N N . GLU A 1 116 ? -10.633 -22.844 -16.312 1 97.44 116 GLU A N 1
ATOM 940 C CA . GLU A 1 116 ? -10.711 -21.672 -17.188 1 97.44 116 GLU A CA 1
ATOM 941 C C . GLU A 1 116 ? -10.109 -20.438 -16.5 1 97.44 116 GLU A C 1
ATOM 943 O O . GLU A 1 116 ? -10.031 -20.375 -15.281 1 97.44 116 GLU A O 1
ATOM 948 N N . MET A 1 117 ? -9.617 -19.516 -17.344 1 96.69 117 MET A N 1
ATOM 949 C CA . MET A 1 117 ? -8.844 -18.406 -16.797 1 96.69 117 MET A CA 1
ATOM 950 C C . MET A 1 117 ? -9.156 -17.109 -17.531 1 96.69 117 MET A C 1
ATOM 952 O O . MET A 1 117 ? -9.281 -17.094 -18.766 1 96.69 117 MET A O 1
ATOM 956 N N . VAL A 1 118 ? -9.406 -16.094 -16.781 1 96.94 118 VAL A N 1
ATOM 957 C CA . VAL A 1 118 ? -9.492 -14.734 -17.297 1 96.94 118 VAL A CA 1
ATOM 958 C C . VAL A 1 118 ? -8.258 -13.938 -16.875 1 96.94 118 VAL A C 1
ATOM 960 O O . VAL A 1 118 ? -7.887 -13.938 -15.695 1 96.94 118 VAL A O 1
ATOM 963 N N . LYS A 1 119 ? -7.613 -13.289 -17.797 1 96.81 119 LYS A N 1
ATOM 964 C CA . LYS A 1 119 ? -6.422 -12.484 -17.547 1 96.81 119 LYS A CA 1
ATOM 965 C C . LYS A 1 119 ? -6.684 -11.008 -17.812 1 96.81 119 LYS A C 1
ATOM 967 O O . LYS A 1 119 ? -7.172 -10.641 -18.875 1 96.81 119 LYS A O 1
ATOM 972 N N . ILE A 1 120 ? -6.395 -10.219 -16.875 1 97 120 ILE A N 1
ATOM 973 C CA . ILE A 1 120 ? -6.457 -8.766 -16.984 1 97 120 ILE A CA 1
ATOM 974 C C . ILE A 1 120 ? -5.07 -8.172 -16.781 1 97 120 ILE A C 1
ATOM 976 O O . ILE A 1 120 ? -4.512 -8.258 -15.68 1 97 120 ILE A O 1
ATOM 980 N N . SER A 1 121 ? -4.555 -7.5 -17.781 1 96.38 121 SER A N 1
ATOM 981 C CA . SER A 1 121 ? -3.193 -6.977 -17.734 1 96.38 121 SER A CA 1
ATOM 982 C C . SER A 1 121 ? -3.119 -5.688 -16.922 1 96.38 121 SER A C 1
ATOM 984 O O . SER A 1 121 ? -4.016 -4.844 -17 1 96.38 121 SER A O 1
ATOM 986 N N . ARG A 1 122 ? -2.043 -5.527 -16.141 1 97.31 122 ARG A N 1
ATOM 987 C CA . ARG A 1 122 ? -1.773 -4.285 -15.43 1 97.31 122 ARG A CA 1
ATOM 988 C C . ARG A 1 122 ? -1.706 -3.102 -16.391 1 97.31 122 ARG A C 1
ATOM 990 O O . ARG A 1 122 ? -2.26 -2.035 -16.109 1 97.31 122 ARG A O 1
ATOM 997 N N . ASP A 1 123 ? -1.026 -3.279 -17.531 1 97.06 123 ASP A N 1
ATOM 998 C CA . ASP A 1 123 ? -0.892 -2.201 -18.516 1 97.06 123 ASP A CA 1
ATOM 999 C C . ASP A 1 123 ? -2.242 -1.847 -19.125 1 97.06 123 ASP A C 1
ATOM 1001 O O . ASP A 1 123 ? -2.537 -0.672 -19.359 1 97.06 123 ASP A O 1
ATOM 1005 N N . GLU A 1 124 ? -3.08 -2.863 -19.391 1 95.69 124 GLU A N 1
ATOM 1006 C CA . GLU A 1 124 ? -4.383 -2.639 -20 1 95.69 124 GLU A CA 1
ATOM 1007 C C . GLU A 1 124 ? -5.301 -1.835 -19.094 1 95.69 124 GLU A C 1
ATOM 1009 O O . GLU A 1 124 ? -5.98 -0.911 -19.547 1 95.69 124 GLU A O 1
ATOM 1014 N N . ILE A 1 125 ? -5.312 -2.152 -17.797 1 95.62 125 ILE A N 1
ATOM 1015 C CA . ILE A 1 125 ? -6.242 -1.537 -16.844 1 95.62 125 ILE A CA 1
ATOM 1016 C C . ILE A 1 125 ? -5.895 -0.061 -16.672 1 95.62 125 ILE A C 1
ATOM 1018 O O . ILE A 1 125 ? -6.715 0.72 -16.188 1 95.62 125 ILE A O 1
ATOM 1022 N N . GLN A 1 126 ? -4.66 0.325 -17.016 1 95.12 126 GLN A N 1
ATOM 1023 C CA . GLN A 1 126 ? -4.203 1.703 -16.875 1 95.12 126 GLN A CA 1
ATOM 1024 C C . GLN A 1 126 ? -4.648 2.557 -18.047 1 95.12 126 GLN A C 1
ATOM 1026 O O . GLN A 1 126 ? -4.57 3.785 -18 1 95.12 126 GLN A O 1
ATOM 1031 N N . ARG A 1 127 ? -5.125 1.939 -19.078 1 93.94 127 ARG A N 1
ATOM 1032 C CA . ARG A 1 127 ? -5.559 2.678 -20.266 1 93.94 127 ARG A CA 1
ATOM 1033 C C . ARG A 1 127 ? -6.867 3.416 -20 1 93.94 127 ARG A C 1
ATOM 1035 O O . ARG A 1 127 ? -7.625 3.045 -19.094 1 93.94 127 ARG A O 1
ATOM 1042 N N . SER A 1 128 ? -7.152 4.434 -20.766 1 90.75 128 SER A N 1
ATOM 1043 C CA . SER A 1 128 ? -8.383 5.211 -20.641 1 90.75 128 SER A CA 1
ATOM 1044 C C . SER A 1 128 ? -9.609 4.363 -20.953 1 90.75 128 SER A C 1
ATOM 1046 O O . SER A 1 128 ? -10.664 4.539 -20.359 1 90.75 128 SER A O 1
ATOM 1048 N N . ALA A 1 129 ? -9.438 3.469 -21.891 1 90.69 129 ALA A N 1
ATOM 1049 C CA . ALA A 1 129 ? -10.484 2.533 -22.281 1 90.69 129 ALA A CA 1
ATOM 1050 C C . ALA A 1 129 ? -9.969 1.1 -22.297 1 90.69 129 ALA A C 1
ATOM 1052 O O . ALA A 1 129 ? -9.703 0.538 -23.359 1 90.69 129 ALA A O 1
ATOM 1053 N N . PRO A 1 130 ? -9.922 0.562 -21.125 1 93.31 130 PRO A N 1
ATOM 1054 C CA . PRO A 1 130 ? -9.336 -0.778 -21.047 1 93.31 130 PRO A CA 1
ATOM 1055 C C . PRO A 1 130 ? -10.211 -1.843 -21.719 1 93.31 130 PRO A C 1
ATOM 1057 O O . PRO A 1 130 ? -11.438 -1.768 -21.641 1 93.31 130 PRO A O 1
ATOM 1060 N N . HIS A 1 131 ? -9.539 -2.824 -22.312 1 92.38 131 HIS A N 1
ATOM 1061 C CA . HIS A 1 131 ? -10.219 -3.996 -22.844 1 92.38 131 HIS A CA 1
ATOM 1062 C C . HIS A 1 131 ? -10.555 -4.996 -21.75 1 92.38 131 HIS A C 1
ATOM 1064 O O . HIS A 1 131 ? -9.672 -5.691 -21.234 1 92.38 131 HIS A O 1
ATOM 1070 N N . ILE A 1 132 ? -11.852 -5.043 -21.375 1 91.56 132 ILE A N 1
ATOM 1071 C CA . ILE A 1 132 ? -12.336 -5.93 -20.312 1 91.56 132 ILE A CA 1
ATOM 1072 C C . ILE A 1 132 ? -13.555 -6.699 -20.812 1 91.56 132 ILE A C 1
ATOM 1074 O O . ILE A 1 132 ? -14.195 -6.297 -21.797 1 91.56 132 ILE A O 1
ATOM 1078 N N . PRO A 1 133 ? -13.836 -7.82 -20.188 1 92.12 133 PRO A N 1
ATOM 1079 C CA . PRO A 1 133 ? -15.008 -8.578 -20.625 1 92.12 133 PRO A CA 1
ATOM 1080 C C . PRO A 1 133 ? -16.297 -7.742 -20.594 1 92.12 133 PRO A C 1
ATOM 1082 O O . PRO A 1 133 ? -16.5 -6.965 -19.656 1 92.12 133 PRO A O 1
ATOM 1085 N N . ARG A 1 134 ? -17.125 -7.938 -21.484 1 89.06 134 ARG A N 1
ATOM 1086 C CA . ARG A 1 134 ? -18.344 -7.129 -21.641 1 89.06 134 ARG A CA 1
ATOM 1087 C C . ARG A 1 134 ? -19.266 -7.309 -20.453 1 89.06 134 ARG A C 1
ATOM 1089 O O . ARG A 1 134 ? -20.031 -6.402 -20.109 1 89.06 134 ARG A O 1
ATOM 1096 N N . ASN A 1 135 ? -19.188 -8.469 -19.859 1 91.31 135 ASN A N 1
ATOM 1097 C CA . ASN A 1 135 ? -20.094 -8.727 -18.75 1 91.31 135 ASN A CA 1
ATOM 1098 C C . ASN A 1 135 ? -19.516 -8.234 -17.438 1 91.31 135 ASN A C 1
ATOM 1100 O O . ASN A 1 135 ? -20.062 -8.508 -16.359 1 91.31 135 ASN A O 1
ATOM 1104 N N . LEU A 1 136 ? -18.344 -7.578 -17.5 1 91.88 136 LEU A N 1
ATOM 1105 C CA . LEU A 1 136 ? -17.719 -6.969 -16.328 1 91.88 136 LEU A CA 1
ATOM 1106 C C . LEU A 1 136 ? -17.453 -5.488 -16.578 1 91.88 136 LEU A C 1
ATOM 1108 O O . LEU A 1 136 ? -16.391 -4.984 -16.203 1 91.88 136 LEU A O 1
ATOM 1112 N N . THR A 1 137 ? -18.297 -4.727 -17.062 1 84.69 137 THR A N 1
ATOM 1113 C CA . THR A 1 137 ? -17.938 -3.387 -17.516 1 84.69 137 THR A CA 1
ATOM 1114 C C . THR A 1 137 ? -18.562 -2.324 -16.625 1 84.69 137 THR A C 1
ATOM 1116 O O . THR A 1 137 ? -18.422 -1.127 -16.875 1 84.69 137 THR A O 1
ATOM 1119 N N . SER A 1 138 ? -19.203 -2.713 -15.648 1 91 138 SER A N 1
ATOM 1120 C CA . SER A 1 138 ? -19.734 -1.688 -14.75 1 91 138 SER A CA 1
ATOM 1121 C C . SER A 1 138 ? -18.609 -0.925 -14.062 1 91 138 SER A C 1
ATOM 1123 O O . SER A 1 138 ? -17.484 -1.414 -13.977 1 91 138 SER A O 1
ATOM 1125 N N . ALA A 1 139 ? -18.906 0.267 -13.633 1 90.12 139 ALA A N 1
ATOM 1126 C CA . ALA A 1 139 ? -17.922 1.081 -12.914 1 90.12 139 ALA A CA 1
ATOM 1127 C C . ALA A 1 139 ? -17.406 0.357 -11.68 1 90.12 139 ALA A C 1
ATOM 1129 O O . ALA A 1 139 ? -16.219 0.426 -11.359 1 90.12 139 ALA A O 1
ATOM 1130 N N . SER A 1 140 ? -18.266 -0.311 -11.047 1 93.25 140 SER A N 1
ATOM 1131 C CA . SER A 1 140 ? -17.891 -1.061 -9.852 1 93.25 140 SER A CA 1
ATOM 1132 C C . SER A 1 140 ? -16.984 -2.234 -10.195 1 93.25 140 SER A C 1
ATOM 1134 O O . SER A 1 140 ? -16.078 -2.58 -9.422 1 93.25 140 SER A O 1
ATOM 1136 N N . ASP A 1 141 ? -17.188 -2.902 -11.336 1 95.56 141 ASP A N 1
ATOM 1137 C CA . ASP A 1 141 ? -16.344 -4.004 -11.781 1 95.56 141 ASP A CA 1
ATOM 1138 C C . ASP A 1 141 ? -14.922 -3.518 -12.07 1 95.56 141 ASP A C 1
ATOM 1140 O O . ASP A 1 141 ? -13.953 -4.129 -11.625 1 95.56 141 ASP A O 1
ATOM 1144 N N . LEU A 1 142 ? -14.922 -2.434 -12.773 1 94.75 142 LEU A N 1
ATOM 1145 C CA . LEU A 1 142 ? -13.625 -1.872 -13.133 1 94.75 142 LEU A CA 1
ATOM 1146 C C . LEU A 1 142 ? -12.844 -1.468 -11.883 1 94.75 142 LEU A C 1
ATOM 1148 O O . LEU A 1 142 ? -11.633 -1.677 -11.812 1 94.75 142 LEU A O 1
ATOM 1152 N N . LYS A 1 143 ? -13.508 -0.902 -10.938 1 95.19 143 LYS A N 1
ATOM 1153 C CA . LYS A 1 143 ? -12.875 -0.512 -9.68 1 95.19 143 LYS A CA 1
ATOM 1154 C C . LYS A 1 143 ? -12.352 -1.731 -8.922 1 95.19 143 LYS A C 1
ATOM 1156 O O . LYS A 1 143 ? -11.273 -1.688 -8.336 1 95.19 143 LYS A O 1
ATOM 1161 N N . THR A 1 144 ? -13.141 -2.779 -8.906 1 97.19 144 THR A N 1
ATOM 1162 C CA . THR A 1 144 ? -12.75 -4.012 -8.242 1 97.19 144 THR A CA 1
ATOM 1163 C C . THR A 1 144 ? -11.5 -4.605 -8.883 1 97.19 144 THR A C 1
ATOM 1165 O O . THR A 1 144 ? -10.57 -5.016 -8.188 1 97.19 144 THR A O 1
ATOM 1168 N N . LEU A 1 145 ? -11.461 -4.629 -10.219 1 97.75 145 LEU A N 1
ATOM 1169 C CA . LEU A 1 145 ? -10.312 -5.148 -10.953 1 97.75 145 LEU A CA 1
ATOM 1170 C C . LEU A 1 145 ? -9.078 -4.289 -10.703 1 97.75 145 LEU A C 1
ATOM 1172 O O . LEU A 1 145 ? -8 -4.816 -10.406 1 97.75 145 LEU A O 1
ATOM 1176 N N . GLU A 1 146 ? -9.25 -3.037 -10.766 1 97.38 146 GLU A N 1
ATOM 1177 C CA . GLU A 1 146 ? -8.133 -2.127 -10.547 1 97.38 146 GLU A CA 1
ATOM 1178 C C . GLU A 1 146 ? -7.605 -2.229 -9.1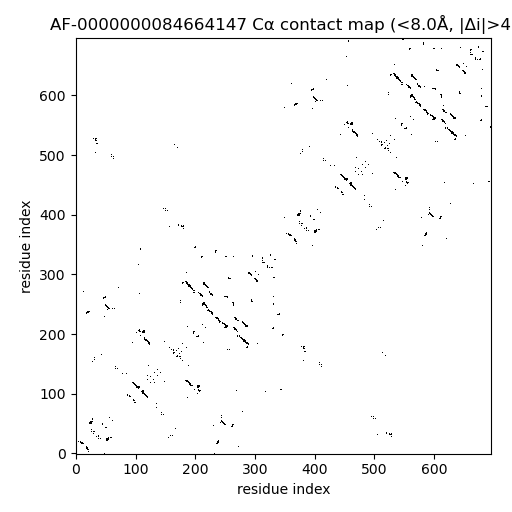17 1 97.38 146 GLU A C 1
ATOM 1180 O O . GLU A 1 146 ? -6.395 -2.227 -8.898 1 97.38 146 GLU A O 1
ATOM 1185 N N . ALA A 1 147 ? -8.531 -2.277 -8.18 1 97.62 147 ALA A N 1
ATOM 1186 C CA . ALA A 1 147 ? -8.141 -2.391 -6.777 1 97.62 147 ALA A CA 1
ATOM 1187 C C . ALA A 1 147 ? -7.359 -3.68 -6.531 1 97.62 147 ALA A C 1
ATOM 1189 O O . ALA A 1 147 ? -6.422 -3.701 -5.73 1 97.62 147 ALA A O 1
ATOM 1190 N N . SER A 1 148 ? -7.742 -4.723 -7.164 1 98.44 148 SER A N 1
ATOM 1191 C CA . SER A 1 148 ? -7.062 -6.004 -7 1 98.44 148 SER A CA 1
ATOM 1192 C C . SER A 1 148 ? -5.648 -5.953 -7.566 1 98.44 148 SER A C 1
ATOM 1194 O O . SER A 1 148 ? -4.707 -6.461 -6.953 1 98.44 148 SER A O 1
ATOM 1196 N N . ILE A 1 149 ? -5.512 -5.344 -8.727 1 98.56 149 ILE A N 1
ATOM 1197 C CA . ILE A 1 149 ? -4.191 -5.188 -9.328 1 98.56 149 ILE A CA 1
ATOM 1198 C C . ILE A 1 149 ? -3.334 -4.27 -8.461 1 98.56 149 ILE A C 1
ATOM 1200 O O . ILE A 1 149 ? -2.186 -4.59 -8.156 1 98.56 149 ILE A O 1
ATOM 1204 N N . SER A 1 150 ? -3.926 -3.176 -8.047 1 98.31 150 SER A N 1
ATOM 1205 C CA . SER A 1 150 ? -3.248 -2.209 -7.195 1 98.31 150 SER A CA 1
ATOM 1206 C C . SER A 1 150 ? -2.754 -2.859 -5.906 1 98.31 150 SER A C 1
ATOM 1208 O O . SER A 1 150 ? -1.59 -2.705 -5.535 1 98.31 150 SER A O 1
ATOM 1210 N N . GLY A 1 151 ? -3.666 -3.535 -5.211 1 98.56 151 GLY A N 1
ATOM 1211 C CA . GLY A 1 151 ? -3.309 -4.203 -3.967 1 98.56 151 GLY A CA 1
ATOM 1212 C C . GLY A 1 151 ? -2.186 -5.207 -4.133 1 98.56 151 GLY A C 1
ATOM 1213 O O . GLY A 1 151 ? -1.246 -5.234 -3.334 1 98.56 151 GLY A O 1
ATOM 1214 N N . SER A 1 152 ? -2.219 -5.992 -5.156 1 98.75 152 SER A N 1
ATOM 1215 C CA . SER A 1 152 ? -1.193 -6.996 -5.414 1 98.75 152 SER A CA 1
ATOM 1216 C C . SER A 1 152 ? 0.133 -6.352 -5.801 1 98.75 152 SER A C 1
ATOM 1218 O O . SER A 1 152 ? 1.201 -6.867 -5.465 1 98.75 152 SER A O 1
ATOM 1220 N N . ASN A 1 153 ? 0.046 -5.238 -6.555 1 98.5 153 ASN A N 1
ATOM 1221 C CA . ASN A 1 153 ? 1.247 -4.477 -6.883 1 98.5 153 ASN A CA 1
ATOM 1222 C C . ASN A 1 153 ? 1.938 -3.951 -5.625 1 98.5 153 ASN A C 1
ATOM 1224 O O . ASN A 1 153 ? 3.156 -4.062 -5.492 1 98.5 153 ASN A O 1
ATOM 1228 N N . ILE A 1 154 ? 1.174 -3.396 -4.742 1 98.81 154 ILE A N 1
ATOM 1229 C CA . ILE A 1 154 ? 1.707 -2.838 -3.506 1 98.81 154 ILE A CA 1
ATOM 1230 C C . ILE A 1 154 ? 2.338 -3.947 -2.668 1 98.81 154 ILE A C 1
ATOM 1232 O O . ILE A 1 154 ? 3.455 -3.799 -2.168 1 98.81 154 ILE A O 1
ATOM 1236 N N . ILE A 1 155 ? 1.657 -5.098 -2.564 1 98.88 155 ILE A N 1
ATOM 1237 C CA . ILE A 1 155 ? 2.184 -6.246 -1.838 1 98.88 155 ILE A CA 1
ATOM 1238 C C . ILE A 1 155 ? 3.506 -6.691 -2.459 1 98.88 155 ILE A C 1
ATOM 1240 O O . ILE A 1 155 ? 4.52 -6.801 -1.764 1 98.88 155 ILE A O 1
ATOM 1244 N N . GLY A 1 156 ? 3.469 -6.918 -3.789 1 98.81 156 GLY A N 1
ATOM 1245 C CA . GLY A 1 156 ? 4.641 -7.426 -4.484 1 98.81 156 GLY A CA 1
ATOM 1246 C C . GLY A 1 156 ? 5.848 -6.512 -4.371 1 98.81 156 GLY A C 1
ATOM 1247 O O . GLY A 1 156 ? 6.953 -6.969 -4.074 1 98.81 156 GLY A O 1
ATOM 1248 N N . LYS A 1 157 ? 5.637 -5.215 -4.574 1 98.69 157 LYS A N 1
ATOM 1249 C CA . LYS A 1 157 ? 6.742 -4.262 -4.543 1 98.69 157 LYS A CA 1
ATOM 1250 C C . LYS A 1 157 ? 7.258 -4.07 -3.121 1 98.69 157 LYS A C 1
ATOM 1252 O O . LYS A 1 157 ? 8.453 -3.838 -2.914 1 98.69 157 LYS A O 1
ATOM 1257 N N . THR A 1 158 ? 6.379 -4.16 -2.104 1 98.75 158 THR A N 1
ATOM 1258 C CA . THR A 1 158 ? 6.816 -4.129 -0.713 1 98.75 158 THR A CA 1
ATOM 1259 C C . THR A 1 158 ? 7.746 -5.305 -0.414 1 98.75 158 THR A C 1
ATOM 1261 O O . THR A 1 158 ? 8.781 -5.133 0.234 1 98.75 158 THR A O 1
ATOM 1264 N N . ILE A 1 159 ? 7.395 -6.492 -0.893 1 98.88 159 ILE A N 1
ATOM 1265 C CA . ILE A 1 159 ? 8.219 -7.676 -0.689 1 98.88 159 ILE A CA 1
ATOM 1266 C C . ILE A 1 159 ? 9.555 -7.504 -1.408 1 98.88 159 ILE A C 1
ATOM 1268 O O . ILE A 1 159 ? 10.617 -7.777 -0.84 1 98.88 159 ILE A O 1
ATOM 1272 N N . LEU A 1 160 ? 9.523 -7.043 -2.68 1 98.88 160 LEU A N 1
ATOM 1273 C CA . LEU A 1 160 ? 10.75 -6.832 -3.438 1 98.88 160 LEU A CA 1
ATOM 1274 C C . LEU A 1 160 ? 11.648 -5.812 -2.746 1 98.88 160 LEU A C 1
ATOM 1276 O O . LEU A 1 160 ? 12.867 -5.984 -2.699 1 98.88 160 LEU A O 1
ATOM 1280 N N . CYS A 1 161 ? 11.047 -4.762 -2.234 1 98.25 161 CYS A N 1
ATOM 1281 C CA . CYS A 1 161 ? 11.805 -3.744 -1.512 1 98.25 161 CYS A CA 1
ATOM 1282 C C . CYS A 1 161 ? 12.484 -4.336 -0.283 1 98.25 161 CYS A C 1
ATOM 1284 O O . CYS A 1 161 ? 13.656 -4.062 -0.024 1 98.25 161 CYS A O 1
ATOM 1286 N N . ALA A 1 162 ? 11.75 -5.105 0.485 1 98.44 162 ALA A N 1
ATOM 1287 C CA . ALA A 1 162 ? 12.305 -5.766 1.667 1 98.44 162 ALA A CA 1
ATOM 1288 C C . ALA A 1 162 ? 13.469 -6.68 1.294 1 98.44 162 ALA A C 1
ATOM 1290 O O . ALA A 1 162 ? 14.484 -6.711 1.986 1 98.44 162 ALA A O 1
ATOM 1291 N N . LEU A 1 163 ? 13.305 -7.426 0.199 1 98.62 163 LEU A N 1
ATOM 1292 C CA . LEU A 1 163 ? 14.359 -8.32 -0.265 1 98.62 163 LEU A CA 1
ATOM 1293 C C . LEU A 1 163 ? 15.586 -7.527 -0.704 1 98.62 163 LEU A C 1
ATOM 1295 O O . LEU A 1 163 ? 16.719 -7.941 -0.446 1 98.62 163 LEU A O 1
ATOM 1299 N N . SER A 1 164 ? 15.352 -6.395 -1.44 1 98.06 164 SER A N 1
ATOM 1300 C CA . SER A 1 164 ? 16.453 -5.535 -1.839 1 98.06 164 SER A CA 1
ATOM 1301 C C . SER A 1 164 ? 17.25 -5.059 -0.626 1 98.06 164 SER A C 1
ATOM 1303 O O . SER A 1 164 ? 18.484 -5.09 -0.634 1 98.06 164 SER A O 1
ATOM 1305 N N . THR A 1 165 ? 16.547 -4.637 0.412 1 97.25 165 THR A N 1
ATOM 1306 C CA . THR A 1 165 ? 17.188 -4.168 1.636 1 97.25 165 THR A CA 1
ATOM 1307 C C . THR A 1 165 ? 17.969 -5.297 2.301 1 97.25 165 THR A C 1
ATOM 1309 O O . THR A 1 165 ? 19.125 -5.117 2.689 1 97.25 165 THR A O 1
ATOM 1312 N N . ALA A 1 166 ? 17.328 -6.441 2.416 1 96.25 166 ALA A N 1
ATOM 1313 C CA . ALA A 1 166 ? 17.953 -7.59 3.061 1 96.25 166 ALA A CA 1
ATOM 1314 C C . ALA A 1 166 ? 19.188 -8.047 2.281 1 96.25 166 ALA A C 1
ATOM 1316 O O . ALA A 1 166 ? 20.156 -8.516 2.869 1 96.25 166 ALA A O 1
ATOM 1317 N N . PHE A 1 167 ? 19.125 -7.914 0.979 1 94.31 167 PHE A N 1
ATOM 1318 C CA . PHE A 1 167 ? 20.188 -8.344 0.087 1 94.31 167 PHE A CA 1
ATOM 1319 C C . PHE A 1 167 ? 21.297 -7.293 0.017 1 94.31 167 PHE A C 1
ATOM 1321 O O . PHE A 1 167 ? 22.391 -7.559 -0.493 1 94.31 167 PHE A O 1
ATOM 1328 N N . GLY A 1 168 ? 21.094 -6.113 0.479 1 92.44 168 GLY A N 1
ATOM 1329 C CA . GLY A 1 168 ? 22.047 -5.027 0.451 1 92.44 168 GLY A CA 1
ATOM 1330 C C . GLY A 1 168 ? 22.156 -4.355 -0.905 1 92.44 168 GLY A C 1
ATOM 1331 O O . GLY A 1 168 ? 23.219 -3.855 -1.276 1 92.44 168 GLY A O 1
ATOM 1332 N N . LEU A 1 169 ? 21.094 -4.418 -1.694 1 94.56 169 LEU A N 1
ATOM 1333 C CA . LEU A 1 169 ? 21.094 -3.807 -3.02 1 94.56 169 LEU A CA 1
ATOM 1334 C C . LEU A 1 169 ? 20.812 -2.311 -2.928 1 94.56 169 LEU A C 1
ATOM 1336 O O . LEU A 1 169 ? 20.062 -1.865 -2.049 1 94.56 169 LEU A O 1
ATOM 1340 N N . THR A 1 170 ? 21.359 -1.553 -3.824 1 90.94 170 THR A N 1
ATOM 1341 C CA . THR A 1 170 ? 21.172 -0.107 -3.852 1 90.94 170 THR A CA 1
ATOM 1342 C C . THR A 1 170 ? 20.938 0.384 -5.277 1 90.94 170 THR A C 1
ATOM 1344 O O . THR A 1 170 ? 21.219 -0.331 -6.238 1 90.94 170 THR A O 1
ATOM 1347 N N . GLY A 1 171 ? 20.312 1.495 -5.383 1 91.38 171 GLY A N 1
ATOM 1348 C CA . GLY A 1 171 ? 20.141 2.146 -6.672 1 91.38 171 GLY A CA 1
ATOM 1349 C C . GLY A 1 171 ? 19.375 1.303 -7.668 1 91.38 171 GLY A C 1
ATOM 1350 O O . GLY A 1 171 ? 18.391 0.651 -7.309 1 91.38 171 GLY A O 1
ATOM 1351 N N . PRO A 1 172 ? 19.828 1.271 -8.906 1 91.56 172 PRO A N 1
ATOM 1352 C CA . PRO A 1 172 ? 19.094 0.605 -9.977 1 91.56 172 PRO A CA 1
ATOM 1353 C C . PRO A 1 172 ? 19.141 -0.917 -9.867 1 91.56 172 PRO A C 1
ATOM 1355 O O . PRO A 1 172 ? 18.406 -1.611 -10.57 1 91.56 172 PRO A O 1
ATOM 1358 N N . SER A 1 173 ? 19.984 -1.397 -8.984 1 93.31 173 SER A N 1
ATOM 1359 C CA . SER A 1 173 ? 20.109 -2.844 -8.852 1 93.31 173 SER A CA 1
ATOM 1360 C C . SER A 1 173 ? 19.031 -3.424 -7.957 1 93.31 173 SER A C 1
ATOM 1362 O O . SER A 1 173 ? 18.891 -4.645 -7.844 1 93.31 173 SER A O 1
ATOM 1364 N N . ARG A 1 174 ? 18.297 -2.539 -7.32 1 97 174 ARG A N 1
ATOM 1365 C CA . ARG A 1 174 ? 17.219 -3.002 -6.453 1 97 174 ARG A CA 1
ATOM 1366 C C . ARG A 1 174 ? 16.141 -3.742 -7.25 1 97 174 ARG A C 1
ATOM 1368 O O . ARG A 1 174 ? 15.828 -3.355 -8.375 1 97 174 ARG A O 1
ATOM 1375 N N . PHE A 1 175 ? 15.5 -4.766 -6.695 1 98.44 175 PHE A N 1
ATOM 1376 C CA . PHE A 1 175 ? 14.562 -5.633 -7.406 1 98.44 175 PHE A CA 1
ATOM 1377 C C . PHE A 1 175 ? 13.328 -4.859 -7.84 1 98.44 175 PHE A C 1
ATOM 1379 O O . PHE A 1 175 ? 12.844 -5.031 -8.961 1 98.44 175 PHE A O 1
ATOM 1386 N N . GLU A 1 176 ? 12.75 -4.008 -6.926 1 98.5 176 GLU A N 1
ATOM 1387 C CA . GLU A 1 176 ? 11.508 -3.295 -7.203 1 98.5 176 GLU A CA 1
ATOM 1388 C C . GLU A 1 176 ? 11.703 -2.234 -8.281 1 98.5 176 GLU A C 1
ATOM 1390 O O . GLU A 1 176 ? 10.75 -1.833 -8.945 1 98.5 176 GLU A O 1
ATOM 1395 N N . THR A 1 177 ? 12.961 -1.78 -8.531 1 98 177 THR A N 1
ATOM 1396 C CA . THR A 1 177 ? 13.242 -0.769 -9.547 1 98 177 THR A CA 1
ATOM 1397 C C . THR A 1 177 ? 13.055 -1.342 -10.945 1 98 177 THR A C 1
ATOM 1399 O O . THR A 1 177 ? 12.875 -0.595 -11.914 1 98 177 THR A O 1
ATOM 1402 N N . LEU A 1 178 ? 13.031 -2.672 -11.07 1 97.81 178 LEU A N 1
ATOM 1403 C CA . LEU A 1 178 ? 12.812 -3.346 -12.344 1 97.81 178 LEU A CA 1
ATOM 1404 C C . LEU A 1 178 ? 11.328 -3.471 -12.656 1 97.81 178 LEU A C 1
ATOM 1406 O O . LEU A 1 178 ? 10.945 -4.105 -13.641 1 97.81 178 LEU A O 1
ATOM 1410 N N . HIS A 1 179 ? 10.484 -2.916 -11.852 1 98.38 179 HIS A N 1
ATOM 1411 C CA . HIS A 1 179 ? 9.047 -3.139 -11.961 1 98.38 179 HIS A CA 1
ATOM 1412 C C . HIS A 1 179 ? 8.289 -1.815 -12.008 1 98.38 179 HIS A C 1
ATOM 1414 O O . HIS A 1 179 ? 7.238 -1.678 -11.375 1 98.38 179 HIS A O 1
ATOM 1420 N N . ARG A 1 180 ? 8.75 -0.855 -12.82 1 97.88 180 ARG A N 1
ATOM 1421 C CA . ARG A 1 180 ? 8.117 0.457 -12.945 1 97.88 180 ARG A CA 1
ATOM 1422 C C . ARG A 1 180 ? 6.801 0.366 -13.703 1 97.88 180 ARG A C 1
ATOM 1424 O O . ARG A 1 180 ? 6.73 -0.249 -14.766 1 97.88 180 ARG A O 1
ATOM 1431 N N . ASN A 1 181 ? 5.727 1.061 -13.172 1 97.12 181 ASN A N 1
ATOM 1432 C CA . ASN A 1 181 ? 4.379 0.932 -13.719 1 97.12 181 ASN A CA 1
ATOM 1433 C C . ASN A 1 181 ? 4.258 1.619 -15.07 1 97.12 181 ASN A C 1
ATOM 1435 O O . ASN A 1 181 ? 3.375 1.285 -15.867 1 97.12 181 ASN A O 1
ATOM 1439 N N . HIS A 1 182 ? 5.09 2.641 -15.281 1 96.75 182 HIS A N 1
ATOM 1440 C CA . HIS A 1 182 ? 4.957 3.391 -16.531 1 96.75 182 HIS A CA 1
ATOM 1441 C C . HIS A 1 182 ? 5.719 2.717 -17.656 1 96.75 182 HIS A C 1
ATOM 1443 O O . HIS A 1 182 ? 5.688 3.188 -18.797 1 96.75 182 HIS A O 1
ATOM 1449 N N . ARG A 1 183 ? 6.477 1.676 -17.406 1 97.56 183 ARG A N 1
ATOM 1450 C CA . ARG A 1 183 ? 7.145 0.863 -18.422 1 97.56 183 ARG A CA 1
ATOM 1451 C C . ARG A 1 183 ? 6.309 -0.362 -18.766 1 97.56 183 ARG A C 1
ATOM 1453 O O . ARG A 1 183 ? 5.66 -0.952 -17.906 1 97.56 183 ARG A O 1
ATOM 1460 N N . PRO A 1 184 ? 6.383 -0.786 -20 1 97.56 184 PRO A N 1
ATOM 1461 C CA . PRO A 1 184 ? 5.621 -1.972 -20.406 1 97.56 184 PRO A CA 1
ATOM 1462 C C . PRO A 1 184 ? 6.059 -3.232 -19.672 1 97.56 184 PRO A C 1
ATOM 1464 O O . PRO A 1 184 ? 7.258 -3.439 -19.453 1 97.56 184 PRO A O 1
ATOM 1467 N N . SER A 1 185 ? 5.125 -3.984 -19.266 1 97.69 185 SER A N 1
ATOM 1468 C CA . SER A 1 185 ? 5.344 -5.285 -18.641 1 97.69 185 SER A CA 1
ATOM 1469 C C . SER A 1 185 ? 4.18 -6.23 -18.922 1 97.69 185 SER A C 1
ATOM 1471 O O . SER A 1 185 ? 3.084 -5.789 -19.266 1 97.69 185 SER A O 1
ATOM 1473 N N . THR A 1 186 ? 4.406 -7.488 -18.75 1 96.94 186 THR A N 1
ATOM 1474 C CA . THR A 1 186 ? 3.363 -8.492 -18.938 1 96.94 186 THR A CA 1
ATOM 1475 C C . THR A 1 186 ? 2.74 -8.883 -17.609 1 96.94 186 THR A C 1
ATOM 1477 O O . THR A 1 186 ? 2.248 -10 -17.453 1 96.94 186 THR A O 1
ATOM 1480 N N . SER A 1 187 ? 2.857 -7.969 -16.578 1 98.25 187 SER A N 1
ATOM 1481 C CA . SER A 1 187 ? 2.162 -8.211 -15.328 1 98.25 187 SER A CA 1
ATOM 1482 C C . SER A 1 187 ? 0.662 -8.375 -15.547 1 98.25 187 SER A C 1
ATOM 1484 O O . SER A 1 187 ? 0.053 -7.617 -16.297 1 98.25 187 SER A O 1
ATOM 1486 N N . THR A 1 188 ? 0.105 -9.398 -14.836 1 97.62 188 THR A N 1
ATOM 1487 C CA . THR A 1 188 ? -1.266 -9.758 -15.18 1 97.62 188 THR A CA 1
ATOM 1488 C C . THR A 1 188 ? -1.986 -10.352 -13.969 1 97.62 188 THR A C 1
ATOM 1490 O O . THR A 1 188 ? -1.388 -11.078 -13.18 1 97.62 188 THR A O 1
ATOM 1493 N N . LEU A 1 189 ? -3.252 -9.906 -13.781 1 98.56 189 LEU A N 1
ATOM 1494 C CA . LEU A 1 189 ? -4.188 -10.523 -12.852 1 98.56 189 LEU A CA 1
ATOM 1495 C C . LEU A 1 189 ? -4.906 -11.703 -13.5 1 98.56 189 LEU A C 1
ATOM 1497 O O . LEU A 1 189 ? -5.582 -11.539 -14.516 1 98.56 189 LEU A O 1
ATOM 1501 N N . ALA A 1 190 ? -4.707 -12.891 -12.938 1 98.31 190 ALA A N 1
ATOM 1502 C CA . ALA A 1 190 ? -5.336 -14.094 -13.469 1 98.31 190 ALA A CA 1
ATOM 1503 C C . ALA A 1 190 ? -6.41 -14.617 -12.523 1 98.31 190 ALA A C 1
ATOM 1505 O O . ALA A 1 190 ? -6.129 -14.93 -11.367 1 98.31 190 ALA A O 1
ATOM 1506 N N . LEU A 1 191 ? -7.629 -14.633 -13 1 98.44 191 LEU A N 1
ATOM 1507 C CA . LEU A 1 191 ? -8.758 -15.234 -12.297 1 98.44 191 LEU A CA 1
ATOM 1508 C C . LEU A 1 191 ? -8.977 -16.672 -12.758 1 98.44 191 LEU A C 1
ATOM 1510 O O . LEU A 1 191 ? -9.258 -16.922 -13.93 1 98.44 191 LEU A O 1
ATOM 1514 N N . MET A 1 192 ? -8.898 -17.609 -11.844 1 98.38 192 MET A N 1
ATOM 1515 C CA . MET A 1 192 ? -8.93 -19.016 -12.242 1 98.38 192 MET A CA 1
ATOM 1516 C C . MET A 1 192 ? -10.109 -19.734 -11.594 1 98.38 192 MET A C 1
ATOM 1518 O O . MET A 1 192 ? -10.344 -19.594 -10.391 1 98.38 192 MET A O 1
ATOM 1522 N N . HIS A 1 193 ? -10.828 -20.422 -12.344 1 98.56 193 HIS A N 1
ATOM 1523 C CA . HIS A 1 193 ? -11.93 -21.297 -11.938 1 98.56 193 HIS A CA 1
ATOM 1524 C C . HIS A 1 193 ? -11.656 -22.75 -12.32 1 98.56 193 HIS A C 1
ATOM 1526 O O . HIS A 1 193 ? -11.648 -23.078 -13.508 1 98.56 193 HIS A O 1
ATOM 1532 N N . TYR A 1 194 ? -11.398 -23.578 -11.336 1 98.06 194 TYR A N 1
ATOM 1533 C CA . TYR A 1 194 ? -11.188 -25 -11.555 1 98.06 194 TYR A CA 1
ATOM 1534 C C . TYR A 1 194 ? -12.5 -25.781 -11.43 1 98.06 194 TYR A C 1
ATOM 1536 O O . TYR A 1 194 ? -13.227 -25.625 -10.453 1 98.06 194 TYR A O 1
ATOM 1544 N N . ILE A 1 195 ? -12.781 -26.625 -12.336 1 97.38 195 ILE A N 1
ATOM 1545 C CA . ILE A 1 195 ? -14.023 -27.391 -12.344 1 97.38 195 ILE A CA 1
ATOM 1546 C C . ILE A 1 195 ? -13.852 -28.656 -11.5 1 97.38 195 ILE A C 1
ATOM 1548 O O . ILE A 1 195 ? -12.727 -29.141 -11.32 1 97.38 195 ILE A O 1
ATOM 1552 N N . PRO A 1 196 ? -14.984 -29.156 -10.961 1 97.12 196 PRO A N 1
ATOM 1553 C CA . PRO A 1 196 ? -14.922 -30.469 -10.32 1 97.12 196 PRO A CA 1
ATOM 1554 C C . PRO A 1 196 ? -14.383 -31.547 -11.25 1 97.12 196 PRO A C 1
ATOM 1556 O O . PRO A 1 196 ? -14.711 -31.578 -12.438 1 97.12 196 PRO A O 1
ATOM 1559 N N . SER A 1 197 ? -13.5 -32.375 -10.719 1 95.56 197 SER A N 1
ATOM 1560 C CA . SER A 1 197 ? -12.898 -33.438 -11.539 1 95.56 197 SER A CA 1
ATOM 1561 C C . SER A 1 197 ? -12.406 -34.594 -10.672 1 95.56 197 SER A C 1
ATOM 1563 O O . SER A 1 197 ? -11.82 -34.375 -9.617 1 95.56 197 SER A O 1
ATOM 1565 N N . ASP A 1 198 ? -12.695 -35.75 -11.117 1 92.69 198 ASP A N 1
ATOM 1566 C CA . ASP A 1 198 ? -12.102 -36.938 -10.555 1 92.69 198 ASP A CA 1
ATOM 1567 C C . ASP A 1 198 ? -10.844 -37.344 -11.312 1 92.69 198 ASP A C 1
ATOM 1569 O O . ASP A 1 198 ? -10.922 -37.812 -12.453 1 92.69 198 ASP A O 1
ATOM 1573 N N . PRO A 1 199 ? -9.719 -37.25 -10.648 1 89.69 199 PRO A N 1
ATOM 1574 C CA . PRO A 1 199 ? -8.469 -37.5 -11.359 1 89.69 199 PRO A CA 1
ATOM 1575 C C . PRO A 1 199 ? -8.398 -38.938 -11.906 1 89.69 199 PRO A C 1
ATOM 1577 O O . PRO A 1 199 ? -7.688 -39.188 -12.883 1 89.69 199 PRO A O 1
ATOM 1580 N N . ALA A 1 200 ? -9.07 -39.844 -11.398 1 85.25 200 ALA A N 1
ATOM 1581 C CA . ALA A 1 200 ? -9.047 -41.25 -11.836 1 85.25 200 ALA A CA 1
ATOM 1582 C C . ALA A 1 200 ? -9.922 -41.438 -13.07 1 85.25 200 ALA A C 1
ATOM 1584 O O . ALA A 1 200 ? -9.703 -42.375 -13.844 1 85.25 200 ALA A O 1
ATOM 1585 N N . GLN A 1 201 ? -10.805 -40.531 -13.328 1 89.06 201 GLN A N 1
ATOM 1586 C CA . GLN A 1 201 ? -11.82 -40.844 -14.336 1 89.06 201 GLN A CA 1
ATOM 1587 C C . GLN A 1 201 ? -11.875 -39.719 -15.391 1 89.06 201 GLN A C 1
ATOM 1589 O O . GLN A 1 201 ? -12.133 -40 -16.562 1 89.06 201 GLN A O 1
ATOM 1594 N N . ASP A 1 202 ? -11.648 -38.594 -14.961 1 91.25 202 ASP A N 1
ATOM 1595 C CA . ASP A 1 202 ? -11.938 -37.438 -15.836 1 91.25 202 ASP A CA 1
ATOM 1596 C C . ASP A 1 202 ? -10.734 -37.125 -16.719 1 91.25 202 ASP A C 1
ATOM 1598 O O . ASP A 1 202 ? -9.602 -37.469 -16.391 1 91.25 202 ASP A O 1
ATOM 1602 N N . GLN A 1 203 ? -11.008 -36.375 -17.781 1 92.44 203 GLN A N 1
ATOM 1603 C CA . GLN A 1 203 ? -9.977 -36.031 -18.766 1 92.44 203 GLN A CA 1
ATOM 1604 C C . GLN A 1 203 ? -9.477 -34.594 -18.578 1 92.44 203 GLN A C 1
ATOM 1606 O O . GLN A 1 203 ? -8.445 -34.219 -19.141 1 92.44 203 GLN A O 1
ATOM 1611 N N . HIS A 1 204 ? -10.156 -33.812 -17.922 1 93.88 204 HIS A N 1
ATOM 1612 C CA . HIS A 1 204 ? -9.758 -32.438 -17.578 1 93.88 204 HIS A CA 1
ATOM 1613 C C . HIS A 1 204 ? -9.438 -32.344 -16.094 1 93.88 204 HIS A C 1
ATOM 1615 O O . HIS A 1 204 ? -10.352 -32.344 -15.258 1 93.88 204 HIS A O 1
ATOM 1621 N N . VAL A 1 205 ? -8.086 -32.156 -15.805 1 92.44 205 VAL A N 1
ATOM 1622 C CA . VAL A 1 205 ? -7.707 -32.281 -14.398 1 92.44 205 VAL A CA 1
ATOM 1623 C C . VAL A 1 205 ? -6.699 -31.203 -14.039 1 92.44 205 VAL A C 1
ATOM 1625 O O . VAL A 1 205 ? -5.578 -31.188 -14.555 1 92.44 205 VAL A O 1
ATOM 1628 N N . GLY A 1 206 ? -7.074 -30.359 -13.25 1 93.75 206 GLY A N 1
ATOM 1629 C CA . GLY A 1 206 ? -6.188 -29.438 -12.555 1 93.75 206 GLY A CA 1
ATOM 1630 C C . GLY A 1 206 ? -5.297 -28.641 -13.5 1 93.75 206 GLY A C 1
ATOM 1631 O O . GLY A 1 206 ? -5.719 -28.281 -14.594 1 93.75 206 GLY A O 1
ATOM 1632 N N . HIS A 1 207 ? -4.18 -28.172 -12.992 1 93.38 207 HIS A N 1
ATOM 1633 C CA . HIS A 1 207 ? -3.141 -27.391 -13.648 1 93.38 207 HIS A CA 1
ATOM 1634 C C . HIS A 1 207 ? -1.773 -28.031 -13.492 1 93.38 207 HIS A C 1
ATOM 1636 O O . HIS A 1 207 ? -1.312 -28.25 -12.367 1 93.38 207 HIS A O 1
ATOM 1642 N N . GLN A 1 208 ? -1.071 -28.344 -14.57 1 89.56 208 GLN A N 1
ATOM 1643 C CA . GLN A 1 208 ? 0.154 -29.141 -14.586 1 89.56 208 GLN A CA 1
ATOM 1644 C C . GLN A 1 208 ? 1.275 -28.438 -13.828 1 89.56 208 GLN A C 1
ATOM 1646 O O . GLN A 1 208 ? 1.226 -27.219 -13.617 1 89.56 208 GLN A O 1
ATOM 1651 N N . LYS A 1 209 ? 2.273 -29.203 -13.453 1 89.81 209 LYS A N 1
ATOM 1652 C CA . LYS A 1 209 ? 3.439 -28.688 -12.742 1 89.81 209 LYS A CA 1
ATOM 1653 C C . LYS A 1 209 ? 4.152 -27.609 -13.562 1 89.81 209 LYS A C 1
ATOM 1655 O O . LYS A 1 209 ? 4.25 -27.719 -14.789 1 89.81 209 LYS A O 1
ATOM 1660 N N . HIS A 1 210 ? 4.629 -26.562 -12.922 1 89.31 210 HIS A N 1
ATOM 1661 C CA . HIS A 1 210 ? 5.344 -25.484 -13.578 1 89.31 210 HIS A CA 1
ATOM 1662 C C . HIS A 1 210 ? 5.98 -24.547 -12.547 1 89.31 210 HIS A C 1
ATOM 1664 O O . HIS A 1 210 ? 5.715 -24.656 -11.352 1 89.31 210 HIS A O 1
ATOM 1670 N N . THR A 1 211 ? 6.879 -23.781 -12.969 1 92.56 211 THR A N 1
ATOM 1671 C CA . THR A 1 211 ? 7.305 -22.578 -12.266 1 92.56 211 THR A CA 1
ATOM 1672 C C . THR A 1 211 ? 6.703 -21.328 -12.914 1 92.56 211 THR A C 1
ATOM 1674 O O . THR A 1 211 ? 6.359 -21.344 -14.102 1 92.56 211 THR A O 1
ATOM 1677 N N . ASP A 1 212 ? 6.531 -20.328 -12.125 1 94.12 212 ASP A N 1
ATOM 1678 C CA . ASP A 1 212 ? 6.016 -19.078 -12.672 1 94.12 212 ASP A CA 1
ATOM 1679 C C . ASP A 1 212 ? 7.125 -18.266 -13.344 1 94.12 212 ASP A C 1
ATOM 1681 O O . ASP A 1 212 ? 8.258 -18.25 -12.867 1 94.12 212 ASP A O 1
ATOM 1685 N N . ILE A 1 213 ? 6.793 -17.578 -14.352 1 91.25 213 ILE A N 1
ATOM 1686 C CA . ILE A 1 213 ? 7.699 -16.688 -15.078 1 91.25 213 ILE A CA 1
ATOM 1687 C C . ILE A 1 213 ? 7.949 -15.43 -14.25 1 91.25 213 ILE A C 1
ATOM 1689 O O . ILE A 1 213 ? 9.023 -14.828 -14.336 1 91.25 213 ILE A O 1
ATOM 1693 N N . SER A 1 214 ? 7.113 -15.016 -13.484 1 95.31 214 SER A N 1
ATOM 1694 C CA . SER A 1 214 ? 7.039 -13.742 -12.773 1 95.31 214 SER A CA 1
ATOM 1695 C C . SER A 1 214 ? 8.211 -13.578 -11.812 1 95.31 214 SER A C 1
ATOM 1697 O O . SER A 1 214 ? 8.93 -14.539 -11.531 1 95.31 214 SER A O 1
ATOM 1699 N N . SER A 1 215 ? 8.492 -12.312 -11.43 1 98.12 215 SER A N 1
ATOM 1700 C CA . SER A 1 215 ? 9.32 -12.102 -10.242 1 98.12 215 SER A CA 1
ATOM 1701 C C . SER A 1 215 ? 8.672 -12.695 -9 1 98.12 215 SER A C 1
ATOM 1703 O O . SER A 1 215 ? 9.266 -13.539 -8.328 1 98.12 215 SER A O 1
ATOM 1705 N N . LEU A 1 216 ? 7.484 -12.266 -8.75 1 98.75 216 LEU A N 1
ATOM 1706 C CA . LEU A 1 216 ? 6.668 -12.789 -7.66 1 98.75 216 LEU A CA 1
ATOM 1707 C C . LEU A 1 216 ? 5.242 -13.062 -8.133 1 98.75 216 LEU A C 1
ATOM 1709 O O . LEU A 1 216 ? 4.734 -12.375 -9.023 1 98.75 216 LEU A O 1
ATOM 1713 N N . THR A 1 217 ? 4.645 -14.008 -7.574 1 98.81 217 THR A N 1
ATOM 1714 C CA . THR A 1 217 ? 3.219 -14.258 -7.738 1 98.81 217 THR A CA 1
ATOM 1715 C C . THR A 1 217 ? 2.488 -14.125 -6.406 1 98.81 217 THR A C 1
ATOM 1717 O O . THR A 1 217 ? 2.861 -14.758 -5.418 1 98.81 217 THR A O 1
ATOM 1720 N N . VAL A 1 218 ? 1.56 -13.266 -6.359 1 98.94 218 VAL A N 1
ATOM 1721 C CA . VAL A 1 218 ? 0.666 -13.133 -5.211 1 98.94 218 VAL A CA 1
ATOM 1722 C C . VAL A 1 218 ? -0.594 -13.961 -5.441 1 98.94 218 VAL A C 1
ATOM 1724 O O . VAL A 1 218 ? -1.39 -13.664 -6.332 1 98.94 218 VAL A O 1
ATOM 1727 N N . LEU A 1 219 ? -0.78 -14.992 -4.59 1 98.81 219 LEU A N 1
ATOM 1728 C CA . LEU A 1 219 ? -1.867 -15.945 -4.781 1 98.81 219 LEU A CA 1
ATOM 1729 C C . LEU A 1 219 ? -2.871 -15.867 -3.637 1 98.81 219 LEU A C 1
ATOM 1731 O O . LEU A 1 219 ? -2.49 -15.922 -2.467 1 98.81 219 LEU A O 1
ATOM 1735 N N . PHE A 1 220 ? -4.129 -15.648 -3.961 1 98.75 220 PHE A N 1
ATOM 1736 C CA . PHE A 1 220 ? -5.23 -15.734 -3.01 1 98.75 220 PHE A CA 1
ATOM 1737 C C . PHE A 1 220 ? -6.094 -16.953 -3.293 1 98.75 220 PHE A C 1
ATOM 1739 O O . PHE A 1 220 ? -6.621 -17.109 -4.395 1 98.75 220 PHE A O 1
ATOM 1746 N N . THR A 1 221 ? -6.211 -17.812 -2.379 1 97.38 221 THR A N 1
ATOM 1747 C CA . THR A 1 221 ? -7.102 -18.969 -2.463 1 97.38 221 THR A CA 1
ATOM 1748 C C . THR A 1 221 ? -7.578 -19.391 -1.074 1 97.38 221 THR A C 1
ATOM 1750 O O . THR A 1 221 ? -6.816 -19.328 -0.106 1 97.38 221 THR A O 1
ATOM 1753 N N . GLU A 1 222 ? -8.781 -19.781 -0.988 1 97.12 222 GLU A N 1
ATOM 1754 C CA . GLU A 1 222 ? -9.367 -20.203 0.279 1 97.12 222 GLU A CA 1
ATOM 1755 C C . GLU A 1 222 ? -9.578 -21.719 0.31 1 97.12 222 GLU A C 1
ATOM 1757 O O . GLU A 1 222 ? -10.016 -22.266 1.321 1 97.12 222 GLU A O 1
ATOM 1762 N N . GLN A 1 223 ? -9.234 -22.391 -0.745 1 97.81 223 GLN A N 1
ATOM 1763 C CA . GLN A 1 223 ? -9.531 -23.812 -0.888 1 97.81 223 GLN A CA 1
ATOM 1764 C C . GLN A 1 223 ? -8.25 -24.609 -1.07 1 97.81 223 GLN A C 1
ATOM 1766 O O . GLN A 1 223 ? -7.219 -24.078 -1.476 1 97.81 223 GLN A O 1
ATOM 1771 N N . TRP A 1 224 ? -8.391 -25.859 -0.778 1 97.75 224 TRP A N 1
ATOM 1772 C CA . TRP A 1 224 ? -7.301 -26.812 -1.001 1 97.75 224 TRP A CA 1
ATOM 1773 C C . TRP A 1 224 ? -7.098 -27.062 -2.492 1 97.75 224 TRP A C 1
ATOM 1775 O O . TRP A 1 224 ? -7.957 -26.734 -3.307 1 97.75 224 TRP A O 1
ATOM 1785 N N . GLY A 1 225 ? -5.871 -27.641 -2.781 1 97.56 225 GLY A N 1
ATOM 1786 C CA . GLY A 1 225 ? -5.621 -28.031 -4.16 1 97.56 225 GLY A CA 1
ATOM 1787 C C . GLY A 1 225 ? -4.223 -27.688 -4.633 1 97.56 225 GLY A C 1
ATOM 1788 O O . GLY A 1 225 ? -3.684 -28.344 -5.523 1 97.56 225 GLY A O 1
ATOM 1789 N N . LEU A 1 226 ? -3.635 -26.656 -4.082 1 97.94 226 LEU A N 1
ATOM 1790 C CA . LEU A 1 226 ? -2.279 -26.266 -4.445 1 97.94 226 LEU A CA 1
ATOM 1791 C C . LEU A 1 226 ? -1.259 -27.25 -3.893 1 97.94 226 LEU A C 1
ATOM 1793 O O . LEU A 1 226 ? -1.302 -27.609 -2.711 1 97.94 226 LEU A O 1
ATOM 1797 N N . GLN A 1 227 ? -0.421 -27.734 -4.754 1 96.56 227 GLN A N 1
ATOM 1798 C CA . GLN A 1 227 ? 0.703 -28.562 -4.34 1 96.56 227 GLN A CA 1
ATOM 1799 C C . GLN A 1 227 ? 2.033 -27.938 -4.75 1 96.56 227 GLN A C 1
ATOM 1801 O O . GLN A 1 227 ? 2.119 -27.281 -5.785 1 96.56 227 GLN A O 1
ATOM 1806 N N . ILE A 1 228 ? 2.982 -28.141 -3.92 1 95.75 228 ILE A N 1
ATOM 1807 C CA . ILE A 1 228 ? 4.336 -27.688 -4.23 1 95.75 228 ILE A CA 1
ATOM 1808 C C . ILE A 1 228 ? 5.305 -28.875 -4.125 1 95.75 228 ILE A C 1
ATOM 1810 O O . ILE A 1 228 ? 4.953 -29.922 -3.584 1 95.75 228 ILE A O 1
ATOM 1814 N N . ARG A 1 229 ? 6.445 -28.672 -4.648 1 92.38 229 ARG A N 1
ATOM 1815 C CA . ARG A 1 229 ? 7.594 -29.547 -4.477 1 92.38 229 ARG A CA 1
ATOM 1816 C C . ARG A 1 229 ? 8.812 -28.781 -3.99 1 92.38 229 ARG A C 1
ATOM 1818 O O . ARG A 1 229 ? 9.578 -28.234 -4.797 1 92.38 229 ARG A O 1
ATOM 1825 N N . PRO A 1 230 ? 8.984 -28.781 -2.705 1 91.31 230 PRO A N 1
ATOM 1826 C CA . PRO A 1 230 ? 10.125 -28.031 -2.168 1 91.31 230 PRO A CA 1
ATOM 1827 C C . PRO A 1 230 ? 11.461 -28.5 -2.73 1 91.31 230 PRO A C 1
ATOM 1829 O O . PRO A 1 230 ? 11.633 -29.688 -3.018 1 91.31 230 PRO A O 1
ATOM 1832 N N . PRO A 1 231 ? 12.375 -27.531 -2.818 1 87.19 231 PRO A N 1
ATOM 1833 C CA . PRO A 1 231 ? 13.703 -27.938 -3.275 1 87.19 231 PRO A CA 1
ATOM 1834 C C . PRO A 1 231 ? 14.281 -29.094 -2.467 1 87.19 231 PRO A C 1
ATOM 1836 O O . PRO A 1 231 ? 14.18 -29.109 -1.236 1 87.19 231 PRO A O 1
ATOM 1839 N N . GLY A 1 232 ? 14.742 -30.062 -3.141 1 80.56 232 GLY A N 1
ATOM 1840 C CA . GLY A 1 232 ? 15.383 -31.203 -2.488 1 80.56 232 GLY A CA 1
ATOM 1841 C C . GLY A 1 232 ? 14.422 -32.344 -2.209 1 80.56 232 GLY A C 1
ATOM 1842 O O . GLY A 1 232 ? 14.844 -33.438 -1.821 1 80.56 232 GLY A O 1
ATOM 1843 N N . THR A 1 233 ? 13.18 -32.094 -2.402 1 83.06 233 THR A N 1
ATOM 1844 C CA . THR A 1 233 ? 12.195 -33.156 -2.188 1 83.06 233 THR A CA 1
ATOM 1845 C C . THR A 1 233 ? 11.828 -33.812 -3.508 1 83.06 233 THR A C 1
ATOM 1847 O O . THR A 1 233 ? 12.086 -33.281 -4.582 1 83.06 233 THR A O 1
ATOM 1850 N N . ARG A 1 234 ? 11.203 -35 -3.344 1 79.5 234 ARG A N 1
ATOM 1851 C CA . ARG A 1 234 ? 10.836 -35.75 -4.543 1 79.5 234 ARG A CA 1
ATOM 1852 C C . ARG A 1 234 ? 9.32 -35.812 -4.691 1 79.5 234 ARG A C 1
ATOM 1854 O O . ARG A 1 234 ? 8.812 -36.188 -5.762 1 79.5 234 ARG A O 1
ATOM 1861 N N . GLU A 1 235 ? 8.68 -35.531 -3.689 1 86.88 235 GLU A N 1
ATOM 1862 C CA . GLU A 1 235 ? 7.227 -35.688 -3.717 1 86.88 235 GLU A CA 1
ATOM 1863 C C . GLU A 1 235 ? 6.523 -34.344 -3.678 1 86.88 235 GLU A C 1
ATOM 1865 O O . GLU A 1 235 ? 6.969 -33.406 -2.986 1 86.88 235 GLU A O 1
ATOM 1870 N N . PHE A 1 236 ? 5.426 -34.281 -4.445 1 92.38 236 PHE A N 1
ATOM 1871 C CA . PHE A 1 236 ? 4.531 -33.125 -4.309 1 92.38 236 PHE A CA 1
ATOM 1872 C C . PHE A 1 236 ? 3.73 -33.219 -3.014 1 92.38 236 PHE A C 1
ATOM 1874 O O . PHE A 1 236 ? 3.377 -34.312 -2.572 1 92.38 236 PHE A O 1
ATOM 1881 N N . GLY A 1 237 ? 3.484 -32.156 -2.43 1 95.06 237 GLY A N 1
ATOM 1882 C CA . GLY A 1 237 ? 2.633 -32.062 -1.256 1 95.06 237 GLY A CA 1
ATOM 1883 C C . GLY A 1 237 ? 1.74 -30.828 -1.266 1 95.06 237 GLY A C 1
ATOM 1884 O O . GLY A 1 237 ? 1.975 -29.891 -2.029 1 95.06 237 GLY A O 1
ATOM 1885 N N . PHE A 1 238 ? 0.716 -30.906 -0.412 1 97.19 238 PHE A N 1
ATOM 1886 C CA . PHE A 1 238 ? -0.273 -29.844 -0.386 1 97.19 238 PHE A CA 1
ATOM 1887 C C . PHE A 1 238 ? 0.235 -28.656 0.425 1 97.19 238 PHE A C 1
ATOM 1889 O O . PHE A 1 238 ? 1.027 -28.812 1.354 1 97.19 238 PHE A O 1
ATOM 1896 N N . VAL A 1 239 ? -0.186 -27.531 0.026 1 97.25 239 VAL A N 1
ATOM 1897 C CA . VAL A 1 239 ? -0.15 -26.328 0.843 1 97.25 239 VAL A CA 1
ATOM 1898 C C . VAL A 1 239 ? -1.537 -26.047 1.419 1 97.25 239 VAL A C 1
ATOM 1900 O O . VAL A 1 239 ? -2.506 -25.891 0.671 1 97.25 239 VAL A O 1
ATOM 1903 N N . ALA A 1 240 ? -1.606 -26.031 2.705 1 97.5 240 ALA A N 1
ATOM 1904 C CA . ALA A 1 240 ? -2.898 -25.781 3.336 1 97.5 240 ALA A CA 1
ATOM 1905 C C . ALA A 1 240 ? -3.322 -24.328 3.148 1 97.5 240 ALA A C 1
ATOM 1907 O O . ALA A 1 240 ? -2.52 -23.406 3.332 1 97.5 240 ALA A O 1
ATOM 1908 N N . PRO A 1 241 ? -4.59 -24.125 2.711 1 97.06 241 PRO A N 1
ATOM 1909 C CA . PRO A 1 241 ? -5.062 -22.734 2.76 1 97.06 241 PRO A CA 1
ATOM 1910 C C . PRO A 1 241 ? -5.031 -22.156 4.168 1 97.06 241 PRO A C 1
ATOM 1912 O O . PRO A 1 241 ? -5.312 -22.859 5.141 1 97.06 241 PRO A O 1
ATOM 1915 N N . GLN A 1 242 ? -4.637 -21 4.316 1 97.81 242 GLN A N 1
ATOM 1916 C CA . GLN A 1 242 ? -4.578 -20.297 5.594 1 97.81 242 GLN A CA 1
ATOM 1917 C C . GLN A 1 242 ? -5.461 -19.062 5.578 1 97.81 242 GLN A C 1
ATOM 1919 O O . GLN A 1 242 ? -5.281 -18.172 4.738 1 97.81 242 GLN A O 1
ATOM 1924 N N . PRO A 1 243 ? -6.488 -18.969 6.504 1 97.75 243 PRO A N 1
ATOM 1925 C CA . PRO A 1 243 ? -7.352 -17.781 6.535 1 97.75 243 PRO A CA 1
ATOM 1926 C C . PRO A 1 243 ? -6.566 -16.484 6.695 1 97.75 243 PRO A C 1
ATOM 1928 O O . PRO A 1 243 ? -5.594 -16.438 7.453 1 97.75 243 PRO A O 1
ATOM 1931 N N . ARG A 1 244 ? -6.949 -15.492 5.918 1 98.31 244 ARG A N 1
ATOM 1932 C CA . ARG A 1 244 ? -6.453 -14.125 6.023 1 98.31 244 ARG A CA 1
ATOM 1933 C C . ARG A 1 244 ? -4.988 -14.039 5.613 1 98.31 244 ARG A C 1
ATOM 1935 O O . ARG A 1 244 ? -4.273 -13.117 6.02 1 98.31 244 ARG A O 1
ATOM 1942 N N . HIS A 1 245 ? -4.5 -15.047 4.902 1 98.75 245 HIS A N 1
ATOM 1943 C CA . HIS A 1 245 ? -3.154 -15.055 4.344 1 98.75 245 HIS A CA 1
ATOM 1944 C C . HIS A 1 245 ? -3.188 -15.188 2.824 1 98.75 245 HIS A C 1
ATOM 1946 O O . HIS A 1 245 ? -4.125 -15.758 2.266 1 98.75 245 HIS A O 1
ATOM 1952 N N . ALA A 1 246 ? -2.26 -14.602 2.168 1 98.81 246 ALA A N 1
ATOM 1953 C CA . ALA A 1 246 ? -1.934 -14.914 0.78 1 98.81 246 ALA A CA 1
ATOM 1954 C C . ALA A 1 246 ? -0.76 -15.891 0.701 1 98.81 246 ALA A C 1
ATOM 1956 O O . ALA A 1 246 ? -0.092 -16.156 1.705 1 98.81 246 ALA A O 1
ATOM 1957 N N . ILE A 1 247 ? -0.586 -16.484 -0.412 1 98.81 247 ILE A N 1
ATOM 1958 C CA . ILE A 1 247 ? 0.576 -17.312 -0.702 1 98.81 247 ILE A CA 1
ATOM 1959 C C . ILE A 1 247 ? 1.468 -16.625 -1.726 1 98.81 247 ILE A C 1
ATOM 1961 O O . ILE A 1 247 ? 0.981 -16.109 -2.736 1 98.81 247 ILE A O 1
ATOM 1965 N N . ILE A 1 248 ? 2.732 -16.547 -1.438 1 98.88 248 ILE A N 1
ATOM 1966 C CA . ILE A 1 248 ? 3.686 -15.906 -2.342 1 98.88 248 ILE A CA 1
ATOM 1967 C C . ILE A 1 248 ? 4.605 -16.969 -2.949 1 98.88 248 ILE A C 1
ATOM 1969 O O . ILE A 1 248 ? 5.191 -17.781 -2.23 1 98.88 248 ILE A O 1
ATOM 1973 N N . ASN A 1 249 ? 4.723 -16.969 -4.285 1 98.12 249 ASN A N 1
ATOM 1974 C CA . ASN A 1 249 ? 5.668 -17.797 -5.027 1 98.12 249 ASN A CA 1
ATOM 1975 C C . ASN A 1 249 ? 6.762 -16.953 -5.676 1 98.12 249 ASN A C 1
ATOM 1977 O O . ASN A 1 249 ? 6.469 -15.977 -6.383 1 98.12 249 ASN A O 1
ATOM 1981 N N . VAL A 1 250 ? 7.977 -17.312 -5.418 1 98.19 250 VAL A N 1
ATOM 1982 C CA . VAL A 1 250 ? 9.086 -16.734 -6.172 1 98.19 250 VAL A CA 1
ATOM 1983 C C . VAL A 1 250 ? 9.109 -17.312 -7.582 1 98.19 250 VAL A C 1
ATOM 1985 O O . VAL A 1 250 ? 8.945 -18.531 -7.762 1 98.19 250 VAL A O 1
ATOM 1988 N N . GLY A 1 251 ? 9.242 -16.484 -8.562 1 96.94 251 GLY A N 1
ATOM 1989 C CA . GLY A 1 251 ? 9.281 -16.938 -9.938 1 96.94 251 GLY A CA 1
ATOM 1990 C C . GLY A 1 251 ? 10.68 -16.953 -10.523 1 96.94 251 GLY A C 1
ATOM 1991 O O . GLY A 1 251 ? 11.648 -16.625 -9.836 1 96.94 251 GLY A O 1
ATOM 1992 N N . ASP A 1 252 ? 10.75 -17.328 -11.805 1 94.69 252 ASP A N 1
ATOM 1993 C CA . ASP A 1 252 ? 12.008 -17.484 -12.531 1 94.69 252 ASP A CA 1
ATOM 1994 C C . ASP A 1 252 ? 12.758 -16.156 -12.633 1 94.69 252 ASP A C 1
ATOM 1996 O O . ASP A 1 252 ? 13.977 -16.125 -12.477 1 94.69 252 ASP A O 1
ATOM 2000 N N . SER A 1 253 ? 11.992 -15.117 -12.93 1 95.56 253 SER A N 1
ATOM 2001 C CA . SER A 1 253 ? 12.617 -13.82 -13.156 1 95.56 253 SER A CA 1
ATOM 2002 C C . SER A 1 253 ? 13.359 -13.344 -11.914 1 95.56 253 SER A C 1
ATOM 2004 O O . SER A 1 253 ? 14.453 -12.781 -12.016 1 95.56 253 SER A O 1
ATOM 2006 N N . LEU A 1 254 ? 12.781 -13.492 -10.766 1 97.31 254 LEU A N 1
ATOM 2007 C CA . LEU A 1 254 ? 13.453 -13.078 -9.539 1 97.31 254 LEU A CA 1
ATOM 2008 C C . LEU A 1 254 ? 14.617 -14 -9.211 1 97.31 254 LEU A C 1
ATOM 2010 O O . LEU A 1 254 ? 15.641 -13.562 -8.688 1 97.31 254 LEU A O 1
ATOM 2014 N N . ARG A 1 255 ? 14.477 -15.328 -9.469 1 96.06 255 ARG A N 1
ATOM 2015 C CA . ARG A 1 255 ? 15.609 -16.25 -9.352 1 96.06 255 ARG A CA 1
ATOM 2016 C C . ARG A 1 255 ? 16.781 -15.773 -10.203 1 96.06 255 ARG A C 1
ATOM 2018 O O . ARG A 1 255 ? 17.922 -15.734 -9.734 1 96.06 255 ARG A O 1
ATOM 2025 N N . PHE A 1 256 ? 16.516 -15.391 -11.445 1 94.75 256 PHE A N 1
ATOM 2026 C CA . PHE A 1 256 ? 17.547 -14.898 -12.336 1 94.75 256 PHE A CA 1
ATOM 2027 C C . PHE A 1 256 ? 18.141 -13.594 -11.805 1 94.75 256 PHE A C 1
ATOM 2029 O O . PHE A 1 256 ? 19.375 -13.445 -11.75 1 94.75 256 PHE A O 1
ATOM 2036 N N . ALA A 1 257 ? 17.312 -12.695 -11.383 1 95.69 257 ALA A N 1
ATOM 2037 C CA . ALA A 1 257 ? 17.75 -11.375 -10.93 1 95.69 257 ALA A CA 1
ATOM 2038 C C . ALA A 1 257 ? 18.609 -11.484 -9.672 1 95.69 257 ALA A C 1
ATOM 2040 O O . ALA A 1 257 ? 19.484 -10.656 -9.438 1 95.69 257 ALA A O 1
ATOM 2041 N N . SER A 1 258 ? 18.344 -12.523 -8.867 1 96.56 258 SER A N 1
ATOM 2042 C CA . SER A 1 258 ? 19.094 -12.719 -7.621 1 96.56 258 SER A CA 1
ATOM 2043 C C . SER A 1 258 ? 20.391 -13.461 -7.867 1 96.56 258 SER A C 1
ATOM 2045 O O . SER A 1 258 ? 21.078 -13.859 -6.918 1 96.56 258 SER A O 1
ATOM 2047 N N . GLY A 1 259 ? 20.75 -13.734 -9.148 1 94.31 259 GLY A N 1
ATOM 2048 C CA . GLY A 1 259 ? 21.922 -14.539 -9.461 1 94.31 259 GLY A CA 1
ATOM 2049 C C . GLY A 1 259 ? 21.734 -16.016 -9.125 1 94.31 259 GLY A C 1
ATOM 2050 O O . GLY A 1 259 ? 22.688 -16.672 -8.695 1 94.31 259 GLY A O 1
ATOM 2051 N N . HIS A 1 260 ? 20.547 -16.438 -9.117 1 93.31 260 HIS A N 1
ATOM 2052 C CA . HIS A 1 260 ? 20.172 -17.844 -8.906 1 93.31 260 HIS A CA 1
ATOM 2053 C C . HIS A 1 260 ? 20.297 -18.234 -7.441 1 93.31 260 HIS A C 1
ATOM 2055 O O . HIS A 1 260 ? 20.438 -19.406 -7.117 1 93.31 260 HIS A O 1
ATOM 2061 N N . VAL A 1 261 ? 20.234 -17.219 -6.621 1 95.06 261 VAL A N 1
ATOM 2062 C CA . VAL A 1 261 ? 20.297 -17.469 -5.184 1 95.06 261 VAL A CA 1
ATOM 2063 C C . VAL A 1 261 ? 18.906 -17.859 -4.676 1 95.06 261 VAL A C 1
ATOM 2065 O O . VAL A 1 261 ? 18.781 -18.719 -3.797 1 95.06 261 VAL A O 1
ATOM 2068 N N . PHE A 1 262 ? 17.875 -17.266 -5.188 1 96.44 262 PHE A N 1
ATOM 2069 C CA . PHE A 1 262 ? 16.516 -17.594 -4.781 1 96.44 262 PHE A CA 1
ATOM 2070 C C . PHE A 1 262 ? 16 -18.812 -5.535 1 96.44 262 PHE A C 1
ATOM 2072 O O . PHE A 1 262 ? 16.5 -19.141 -6.613 1 96.44 262 PHE A O 1
ATOM 2079 N N . GLN A 1 263 ? 15.047 -19.5 -4.965 1 94.12 263 GLN A N 1
ATOM 2080 C CA . GLN A 1 263 ? 14.445 -20.688 -5.574 1 94.12 263 GLN A CA 1
ATOM 2081 C C . GLN A 1 263 ? 13.094 -20.359 -6.207 1 94.12 263 GLN A C 1
ATOM 2083 O O . GLN A 1 263 ? 12.25 -19.719 -5.582 1 94.12 263 GLN A O 1
ATOM 2088 N N . SER A 1 264 ? 13.016 -20.75 -7.469 1 94.25 264 SER A N 1
ATOM 2089 C CA . SER A 1 264 ? 11.695 -20.672 -8.086 1 94.25 264 SER A CA 1
ATOM 2090 C C . SER A 1 264 ? 10.789 -21.797 -7.621 1 94.25 264 SER A C 1
ATOM 2092 O O . SER A 1 264 ? 11.195 -22.969 -7.609 1 94.25 264 SER A O 1
ATOM 2094 N N . CYS A 1 265 ? 9.586 -21.453 -7.316 1 92.31 265 CYS A N 1
ATOM 2095 C CA . CYS A 1 265 ? 8.656 -22.406 -6.715 1 92.31 265 CYS A CA 1
ATOM 2096 C C . CYS A 1 265 ? 8.055 -23.328 -7.773 1 92.31 265 CYS A C 1
ATOM 2098 O O . CYS A 1 265 ? 7.359 -22.859 -8.68 1 92.31 265 CYS A O 1
ATOM 2100 N N . VAL A 1 266 ? 8.312 -24.641 -7.703 1 92.62 266 VAL A N 1
ATOM 2101 C CA . VAL A 1 266 ? 7.625 -25.625 -8.523 1 92.62 266 VAL A CA 1
ATOM 2102 C C . VAL A 1 266 ? 6.289 -26 -7.879 1 92.62 266 VAL A C 1
ATOM 2104 O O . VAL A 1 266 ? 6.246 -26.391 -6.711 1 92.62 266 VAL A O 1
ATOM 2107 N N . HIS A 1 267 ? 5.234 -25.844 -8.672 1 95.06 267 HIS A N 1
ATOM 2108 C CA . HIS A 1 267 ? 3.92 -26.094 -8.086 1 95.06 267 HIS A CA 1
ATOM 2109 C C . HIS A 1 267 ? 2.93 -26.578 -9.133 1 95.06 267 HIS A C 1
ATOM 2111 O O . HIS A 1 267 ? 3.219 -26.547 -10.336 1 95.06 267 HIS A O 1
ATOM 2117 N N . ARG A 1 268 ? 1.879 -27.109 -8.711 1 94.38 268 ARG A N 1
ATOM 2118 C CA . ARG A 1 268 ? 0.749 -27.547 -9.523 1 94.38 268 ARG A CA 1
ATOM 2119 C C . ARG A 1 268 ? -0.558 -27.453 -8.742 1 94.38 268 ARG A C 1
ATOM 2121 O O . ARG A 1 268 ? -0.552 -27.141 -7.547 1 94.38 268 ARG A O 1
ATOM 2128 N N . VAL A 1 269 ? -1.669 -27.516 -9.406 1 96.75 269 VAL A N 1
ATOM 2129 C CA . VAL A 1 269 ? -2.977 -27.516 -8.766 1 96.75 269 VAL A CA 1
ATOM 2130 C C . VAL A 1 269 ? -3.748 -28.781 -9.133 1 96.75 269 VAL A C 1
ATOM 2132 O O . VAL A 1 269 ? -3.854 -29.125 -10.305 1 96.75 269 VAL A O 1
ATOM 2135 N N . VAL A 1 270 ? -4.242 -29.5 -8.133 1 95.56 270 VAL A N 1
ATOM 2136 C CA . VAL A 1 270 ? -5.016 -30.719 -8.344 1 95.56 270 VAL A CA 1
ATOM 2137 C C . VAL A 1 270 ? -6.352 -30.609 -7.613 1 95.56 270 VAL A C 1
ATOM 2139 O O . VAL A 1 270 ? -6.477 -29.859 -6.641 1 95.56 270 VAL A O 1
ATOM 2142 N N . PRO A 1 271 ? -7.363 -31.328 -8.133 1 95.75 271 PRO A N 1
ATOM 2143 C CA . PRO A 1 271 ? -8.609 -31.375 -7.359 1 95.75 271 PRO A CA 1
ATOM 2144 C C . PRO A 1 271 ? -8.445 -32.062 -6.004 1 95.75 271 PRO A C 1
ATOM 2146 O O . PRO A 1 271 ? -8.023 -33.219 -5.941 1 95.75 271 PRO A O 1
ATOM 2149 N N . TYR A 1 272 ? -8.703 -31.359 -4.973 1 95.62 272 TYR A N 1
ATOM 2150 C CA . TYR A 1 272 ? -8.656 -31.938 -3.637 1 95.62 272 TYR A CA 1
ATOM 2151 C C . TYR A 1 272 ? -9.992 -32.562 -3.266 1 95.62 272 TYR A C 1
ATOM 2153 O O . TYR A 1 272 ? -10.062 -33.75 -2.924 1 95.62 272 TYR A O 1
ATOM 2161 N N . GLU A 1 273 ? -10.992 -31.719 -3.188 1 93.94 273 GLU A N 1
ATOM 2162 C CA . GLU A 1 273 ? -12.367 -32.219 -3.15 1 93.94 273 GLU A CA 1
ATOM 2163 C C . GLU A 1 273 ? -12.953 -32.344 -4.555 1 93.94 273 GLU A C 1
ATOM 2165 O O . GLU A 1 273 ? -13.305 -31.328 -5.176 1 93.94 273 GLU A O 1
ATOM 2170 N N . TYR A 1 274 ? -13.188 -33.531 -5.031 1 94.75 274 TYR A N 1
ATOM 2171 C CA . TYR A 1 274 ? -13.438 -33.812 -6.441 1 94.75 274 TYR A CA 1
ATOM 2172 C C . TYR A 1 274 ? -14.734 -33.188 -6.91 1 94.75 274 TYR A C 1
ATOM 2174 O O . TYR A 1 274 ? -14.898 -32.906 -8.102 1 94.75 274 TYR A O 1
ATOM 2182 N N . SER A 1 275 ? -15.656 -32.938 -6.035 1 95.5 275 SER A N 1
ATOM 2183 C CA . SER A 1 275 ? -16.969 -32.438 -6.406 1 95.5 275 SER A CA 1
ATOM 2184 C C . SER A 1 275 ? -17.031 -30.922 -6.281 1 95.5 275 SER A C 1
ATOM 2186 O O . SER A 1 275 ? -18.062 -30.297 -6.609 1 95.5 275 SER A O 1
ATOM 2188 N N . GLU A 1 276 ? -15.93 -30.281 -5.867 1 95.69 276 GLU A N 1
ATOM 2189 C CA . GLU A 1 276 ? -15.984 -28.844 -5.555 1 95.69 276 GLU A CA 1
ATOM 2190 C C . GLU A 1 276 ? -15.32 -28.016 -6.652 1 95.69 276 GLU A C 1
ATOM 2192 O O . GLU A 1 276 ? -14.297 -28.422 -7.211 1 95.69 276 GLU A O 1
ATOM 2197 N N . HIS A 1 277 ? -16.031 -26.891 -6.934 1 97.81 277 HIS A N 1
ATOM 2198 C CA . HIS A 1 277 ? -15.367 -25.859 -7.707 1 97.81 277 HIS A CA 1
ATOM 2199 C C . HIS A 1 277 ? -14.312 -25.141 -6.867 1 97.81 277 HIS A C 1
ATOM 2201 O O . HIS A 1 277 ? -14.508 -24.922 -5.668 1 97.81 277 HIS A O 1
ATOM 2207 N N . ARG A 1 278 ? -13.188 -24.844 -7.484 1 98.06 278 ARG A N 1
ATOM 2208 C CA . ARG A 1 278 ? -12.133 -24.094 -6.812 1 98.06 278 ARG A CA 1
ATOM 2209 C C . ARG A 1 278 ? -11.875 -22.766 -7.512 1 98.06 278 ARG A C 1
ATOM 2211 O O . ARG A 1 278 ? -11.836 -22.703 -8.742 1 98.06 278 ARG A O 1
ATOM 2218 N N . TYR A 1 279 ? -11.797 -21.719 -6.754 1 98.38 279 TYR A N 1
ATOM 2219 C CA . TYR A 1 279 ? -11.508 -20.375 -7.254 1 98.38 279 TYR A CA 1
ATOM 2220 C C . TYR A 1 279 ? -10.219 -19.844 -6.648 1 98.38 279 TYR A C 1
ATOM 2222 O O . TYR A 1 279 ? -9.992 -19.953 -5.441 1 98.38 279 TYR A O 1
ATOM 2230 N N . SER A 1 280 ? -9.352 -19.344 -7.461 1 98.31 280 SER A N 1
ATOM 2231 C CA . SER A 1 280 ? -8.117 -18.719 -7 1 98.31 280 SER A CA 1
ATOM 2232 C C . SER A 1 280 ? -7.75 -17.516 -7.863 1 98.31 280 SER A C 1
ATOM 2234 O O . SER A 1 280 ? -8.203 -17.406 -9.008 1 98.31 280 SER A O 1
ATOM 2236 N N . VAL A 1 281 ? -7.062 -16.594 -7.316 1 98.75 281 VAL A N 1
ATOM 2237 C CA . VAL A 1 281 ? -6.586 -15.391 -7.984 1 98.75 281 VAL A CA 1
ATOM 2238 C C . VAL A 1 281 ? -5.062 -15.312 -7.887 1 98.75 281 VAL A C 1
ATOM 2240 O O . VAL A 1 281 ? -4.496 -15.461 -6.801 1 98.75 281 VAL A O 1
ATOM 2243 N N . ALA A 1 282 ? -4.414 -15.102 -8.984 1 98.75 282 ALA A N 1
ATOM 2244 C CA . ALA A 1 282 ? -2.967 -14.898 -9.008 1 98.75 282 ALA A CA 1
ATOM 2245 C C . ALA A 1 282 ? -2.605 -13.586 -9.688 1 98.75 282 ALA A C 1
ATOM 2247 O O . ALA A 1 282 ? -3.123 -13.273 -10.766 1 98.75 282 ALA A O 1
ATOM 2248 N N . TYR A 1 283 ? -1.881 -12.82 -9.07 1 98.88 283 TYR A N 1
ATOM 2249 C CA . TYR A 1 283 ? -1.246 -11.695 -9.75 1 98.88 283 TYR A CA 1
ATOM 2250 C C . TYR A 1 283 ? 0.22 -11.984 -10.039 1 98.88 283 TYR A C 1
ATOM 2252 O O . TYR A 1 283 ? 1.018 -12.18 -9.117 1 98.88 283 TYR A O 1
ATOM 2260 N N . PHE A 1 284 ? 0.537 -12.016 -11.32 1 98.62 284 PHE A N 1
ATOM 2261 C CA . PHE A 1 284 ? 1.904 -12.242 -11.773 1 98.62 284 PHE A CA 1
ATOM 2262 C C . PHE A 1 284 ? 2.639 -10.914 -11.945 1 98.62 284 PHE A C 1
ATOM 2264 O O . PHE A 1 284 ? 2.539 -10.281 -13 1 98.62 284 PHE A O 1
ATOM 2271 N N . LEU A 1 285 ? 3.385 -10.57 -10.906 1 98.81 285 LEU A N 1
ATOM 2272 C CA . LEU A 1 285 ? 4.223 -9.383 -11 1 98.81 285 LEU A CA 1
ATOM 2273 C C . LEU A 1 285 ? 5.492 -9.672 -11.797 1 98.81 285 LEU A C 1
ATOM 2275 O O . LEU A 1 285 ? 6.348 -10.438 -11.344 1 98.81 285 LEU A O 1
ATOM 2279 N N . ARG A 1 286 ? 5.586 -9.062 -12.945 1 98.31 286 ARG A N 1
ATOM 2280 C CA . ARG A 1 286 ? 6.711 -9.328 -13.836 1 98.31 286 ARG A CA 1
ATOM 2281 C C . ARG A 1 286 ? 7.543 -8.07 -14.062 1 98.31 286 ARG A C 1
ATOM 2283 O O . ARG A 1 286 ? 7.012 -6.957 -14.047 1 98.31 286 ARG A O 1
ATOM 2290 N N . ALA A 1 287 ? 8.852 -8.258 -14.25 1 98 287 ALA A N 1
ATOM 2291 C CA . ALA A 1 287 ? 9.75 -7.141 -14.539 1 98 287 ALA A CA 1
ATOM 2292 C C . ALA A 1 287 ? 9.398 -6.477 -15.867 1 98 287 ALA A C 1
ATOM 2294 O O . ALA A 1 287 ? 8.727 -7.078 -16.703 1 98 287 ALA A O 1
ATOM 2295 N N . GLU A 1 288 ? 9.844 -5.277 -16 1 97.56 288 GLU A N 1
ATOM 2296 C CA . GLU A 1 288 ? 9.664 -4.578 -17.266 1 97.56 288 GLU A CA 1
ATOM 2297 C C . GLU A 1 288 ? 10.188 -5.41 -18.438 1 97.56 288 GLU A C 1
ATOM 2299 O O . GLU A 1 288 ? 11.211 -6.086 -18.312 1 97.56 288 GLU A O 1
ATOM 2304 N N . ASP A 1 289 ? 9.555 -5.238 -19.531 1 97.69 289 ASP A N 1
ATOM 2305 C CA . ASP A 1 289 ? 9.797 -6.078 -20.688 1 97.69 289 ASP A CA 1
ATOM 2306 C C . ASP A 1 289 ? 11.273 -6.055 -21.094 1 97.69 289 ASP A C 1
ATOM 2308 O O . ASP A 1 289 ? 11.828 -7.082 -21.484 1 97.69 289 ASP A O 1
ATOM 2312 N N . GLU A 1 290 ? 11.945 -4.973 -20.938 1 97.19 290 GLU A N 1
ATOM 2313 C CA . GLU A 1 290 ? 13.289 -4.793 -21.453 1 97.19 290 GLU A CA 1
ATOM 2314 C C . GLU A 1 290 ? 14.344 -5.172 -20.422 1 97.19 290 GLU A C 1
ATOM 2316 O O . GLU A 1 290 ? 15.547 -5.105 -20.688 1 97.19 290 GLU A O 1
ATOM 2321 N N . THR A 1 291 ? 13.883 -5.57 -19.219 1 97.19 291 THR A N 1
ATOM 2322 C CA . THR A 1 291 ? 14.82 -5.98 -18.188 1 97.19 291 THR A CA 1
ATOM 2323 C C . THR A 1 291 ? 15.672 -7.156 -18.656 1 97.19 291 THR A C 1
ATOM 2325 O O . THR A 1 291 ? 15.141 -8.188 -19.078 1 97.19 291 THR A O 1
ATOM 2328 N N . MET A 1 292 ? 16.969 -6.965 -18.609 1 96.25 292 MET A N 1
ATOM 2329 C CA . MET A 1 292 ? 17.891 -8.023 -19 1 96.25 292 MET A CA 1
ATOM 2330 C C . MET A 1 292 ? 18.156 -8.984 -17.844 1 96.25 292 MET A C 1
ATOM 2332 O O . MET A 1 292 ? 18.469 -8.555 -16.734 1 96.25 292 MET A O 1
ATOM 2336 N N . LEU A 1 293 ? 18 -10.281 -18.094 1 94 293 LEU A N 1
ATOM 2337 C CA . LEU A 1 293 ? 18.219 -11.352 -17.125 1 94 293 LEU A CA 1
ATOM 2338 C C . LEU A 1 293 ? 19.172 -12.398 -17.672 1 94 293 LEU A C 1
ATOM 2340 O O . LEU A 1 293 ? 19.344 -12.523 -18.891 1 94 293 LEU A O 1
ATOM 2344 N N . ARG A 1 294 ? 19.844 -13.047 -16.812 1 92.5 294 ARG A N 1
ATOM 2345 C CA . ARG A 1 294 ? 20.656 -14.203 -17.172 1 92.5 294 ARG A CA 1
ATOM 2346 C C . ARG A 1 294 ? 19.984 -15.508 -16.75 1 92.5 294 ARG A C 1
ATOM 2348 O O . ARG A 1 294 ? 19.812 -15.766 -15.555 1 92.5 294 ARG A O 1
ATOM 2355 N N . ASP A 1 295 ? 19.625 -16.281 -17.719 1 88.69 295 ASP A N 1
ATOM 2356 C CA . ASP A 1 295 ? 18.906 -17.5 -17.391 1 88.69 295 ASP A CA 1
ATOM 2357 C C . ASP A 1 295 ? 19.844 -18.594 -16.891 1 88.69 295 ASP A C 1
ATOM 2359 O O . ASP A 1 295 ? 21.031 -18.328 -16.672 1 88.69 295 ASP A O 1
ATOM 2363 N N . SER A 1 296 ? 19.406 -19.766 -16.594 1 83.88 296 SER A N 1
ATOM 2364 C CA . SER A 1 296 ? 20.156 -20.844 -15.961 1 83.88 296 SER A CA 1
ATOM 2365 C C . SER A 1 296 ? 21.219 -21.406 -16.906 1 83.88 296 SER A C 1
ATOM 2367 O O . SER A 1 296 ? 22.156 -22.062 -16.469 1 83.88 296 SER A O 1
ATOM 2369 N N . GLU A 1 297 ? 21.047 -21.156 -18.188 1 84.12 297 GLU A N 1
ATOM 2370 C CA . GLU A 1 297 ? 22 -21.625 -19.188 1 84.12 297 GLU A CA 1
ATOM 2371 C C . GLU A 1 297 ? 23.062 -20.562 -19.469 1 84.12 297 GLU A C 1
ATOM 2373 O O . GLU A 1 297 ? 23.953 -20.766 -20.297 1 84.12 297 GLU A O 1
ATOM 2378 N N . GLY A 1 298 ? 22.891 -19.422 -18.859 1 87 298 GLY A N 1
ATOM 2379 C CA . GLY A 1 298 ? 23.859 -18.344 -19.016 1 87 298 GLY A CA 1
ATOM 2380 C C . GLY A 1 298 ? 23.516 -17.375 -20.125 1 87 298 GLY A C 1
ATOM 2381 O O . GLY A 1 298 ? 24.266 -16.438 -20.375 1 87 298 GLY A O 1
ATOM 2382 N N . ARG A 1 299 ? 22.391 -17.562 -20.719 1 91.5 299 ARG A N 1
ATOM 2383 C CA . ARG A 1 299 ? 21.953 -16.656 -21.766 1 91.5 299 ARG A CA 1
ATOM 2384 C C . ARG A 1 299 ? 21.406 -15.359 -21.172 1 91.5 299 ARG A C 1
ATOM 2386 O O . ARG A 1 299 ? 20.703 -15.383 -20.156 1 91.5 299 ARG A O 1
ATOM 2393 N N . TYR A 1 300 ? 21.688 -14.359 -21.906 1 93.5 300 TYR A N 1
ATOM 2394 C CA . TYR A 1 300 ? 21.031 -13.094 -21.594 1 93.5 300 TYR A CA 1
ATOM 2395 C C . TYR A 1 300 ? 19.734 -12.945 -22.391 1 93.5 300 TYR A C 1
ATOM 2397 O O . TYR A 1 300 ? 19.75 -12.977 -23.625 1 93.5 300 TYR A O 1
ATOM 2405 N N . VAL A 1 301 ? 18.672 -12.836 -21.688 1 93.25 301 VAL A N 1
ATOM 2406 C CA . VAL A 1 301 ? 17.359 -12.688 -22.281 1 93.25 301 VAL A CA 1
ATOM 2407 C C . VAL A 1 301 ? 16.594 -11.562 -21.578 1 93.25 301 VAL A C 1
ATOM 2409 O O . VAL A 1 301 ? 16.812 -11.305 -20.391 1 93.25 301 VAL A O 1
ATOM 2412 N N . THR A 1 302 ? 15.75 -10.852 -22.328 1 96.38 302 THR A N 1
ATOM 2413 C CA . THR A 1 302 ? 14.883 -9.883 -21.688 1 96.38 302 THR A CA 1
ATOM 2414 C C . THR A 1 302 ? 13.727 -10.586 -20.969 1 96.38 302 THR A C 1
ATOM 2416 O O . THR A 1 302 ? 13.414 -11.742 -21.266 1 96.38 302 THR A O 1
ATOM 2419 N N . SER A 1 303 ? 13.156 -9.883 -20.016 1 95.5 303 SER A N 1
ATOM 2420 C CA . SER A 1 303 ? 11.977 -10.414 -19.344 1 95.5 303 SER A CA 1
ATOM 2421 C C . SER A 1 303 ? 10.898 -10.789 -20.359 1 95.5 303 SER A C 1
ATOM 2423 O O . SER A 1 303 ? 10.242 -11.828 -20.219 1 95.5 303 SER A O 1
ATOM 2425 N N . ARG A 1 304 ? 10.703 -10.023 -21.422 1 95.5 304 ARG A N 1
ATOM 2426 C CA . ARG A 1 304 ? 9.711 -10.289 -22.453 1 95.5 304 ARG A CA 1
ATOM 2427 C C . ARG A 1 304 ? 10.055 -11.547 -23.234 1 95.5 304 ARG A C 1
ATOM 2429 O O . ARG A 1 304 ? 9.188 -12.383 -23.5 1 95.5 304 ARG A O 1
ATOM 2436 N N . GLN A 1 305 ? 11.266 -11.664 -23.609 1 92.75 305 GLN A N 1
ATOM 2437 C CA . GLN A 1 305 ? 11.711 -12.836 -24.359 1 92.75 305 GLN A CA 1
ATOM 2438 C C . GLN A 1 305 ? 11.492 -14.117 -23.547 1 92.75 305 GLN A C 1
ATOM 2440 O O . GLN A 1 305 ? 11 -15.109 -24.078 1 92.75 305 GLN A O 1
ATOM 2445 N N . TRP A 1 306 ? 11.891 -14.031 -22.281 1 90.38 306 TRP A N 1
ATOM 2446 C CA . TRP A 1 306 ? 11.68 -15.195 -21.422 1 90.38 306 TRP A CA 1
ATOM 2447 C C . TRP A 1 306 ? 10.195 -15.547 -21.328 1 90.38 306 TRP A C 1
ATOM 2449 O O . TRP A 1 306 ? 9.82 -16.719 -21.406 1 90.38 306 TRP A O 1
ATOM 2459 N N . HIS A 1 307 ? 9.375 -14.555 -21.156 1 91 307 HIS A N 1
ATOM 2460 C CA . HIS A 1 307 ? 7.93 -14.734 -21.078 1 91 307 HIS A CA 1
ATOM 2461 C C . HIS A 1 307 ? 7.391 -15.406 -22.328 1 91 307 HIS A C 1
ATOM 2463 O O . HIS A 1 307 ? 6.656 -16.391 -22.25 1 91 307 HIS A O 1
ATOM 2469 N N . ASP A 1 308 ? 7.766 -14.898 -23.453 1 88.19 308 ASP A N 1
ATOM 2470 C CA . ASP A 1 308 ? 7.23 -15.398 -24.703 1 88.19 308 ASP A CA 1
ATOM 2471 C C . ASP A 1 308 ? 7.715 -16.828 -24.984 1 88.19 308 ASP A C 1
ATOM 2473 O O . ASP A 1 308 ? 6.941 -17.672 -25.438 1 88.19 308 ASP A O 1
ATOM 2477 N N . GLU A 1 309 ? 8.961 -17.078 -24.688 1 86.06 309 GLU A N 1
ATOM 2478 C CA . GLU A 1 309 ? 9.516 -18.406 -24.906 1 86.06 309 GLU A CA 1
ATOM 2479 C C . GLU A 1 309 ? 8.828 -19.438 -24.016 1 86.06 309 GLU A C 1
ATOM 2481 O O . GLU A 1 309 ? 8.469 -20.531 -24.484 1 86.06 309 GLU A O 1
ATOM 2486 N N . LYS A 1 310 ? 8.656 -19.094 -22.828 1 83.75 310 LYS A N 1
ATOM 2487 C CA . LYS A 1 310 ? 8.031 -20.031 -21.891 1 83.75 310 LYS A CA 1
ATOM 2488 C C . LYS A 1 310 ? 6.547 -20.203 -22.219 1 83.75 310 LYS A C 1
ATOM 2490 O O . LYS A 1 310 ? 6.016 -21.312 -22.094 1 83.75 310 LYS A O 1
ATOM 2495 N N . PHE A 1 311 ? 5.898 -19.094 -22.531 1 81 311 PHE A N 1
ATOM 2496 C CA . PHE A 1 311 ? 4.488 -19.188 -22.906 1 81 311 PHE A CA 1
ATOM 2497 C C . PHE A 1 311 ? 4.301 -20.125 -24.094 1 81 311 PHE A C 1
ATOM 2499 O O . PHE A 1 311 ? 3.381 -20.938 -24.109 1 81 311 PHE A O 1
ATOM 2506 N N . MET A 1 312 ? 5.184 -20.047 -25.031 1 78.81 312 MET A N 1
ATOM 2507 C CA . MET A 1 312 ? 5.105 -20.906 -26.219 1 78.81 312 MET A CA 1
ATOM 2508 C C . MET A 1 312 ? 5.379 -22.359 -25.859 1 78.81 312 MET A C 1
ATOM 2510 O O . MET A 1 312 ? 4.77 -23.266 -26.422 1 78.81 312 MET A O 1
ATOM 2514 N N . ALA A 1 313 ? 6.223 -22.484 -24.938 1 75.69 313 ALA A N 1
ATOM 2515 C CA . ALA A 1 313 ? 6.52 -23.844 -24.469 1 75.69 313 ALA A CA 1
ATOM 2516 C C . ALA A 1 313 ? 5.305 -24.469 -23.797 1 75.69 313 ALA A C 1
ATOM 2518 O O . ALA A 1 313 ? 5.062 -25.672 -23.922 1 75.69 313 ALA A O 1
ATOM 2519 N N . PHE A 1 314 ? 4.559 -23.672 -23.109 1 75.5 314 PHE A N 1
ATOM 2520 C CA . PHE A 1 314 ? 3.391 -24.156 -22.391 1 75.5 314 PHE A CA 1
ATOM 2521 C C . PHE A 1 314 ? 2.258 -24.5 -23.344 1 75.5 314 PHE A C 1
ATOM 2523 O O . PHE A 1 314 ? 1.432 -25.375 -23.062 1 75.5 314 PHE A O 1
ATOM 2530 N N . LEU A 1 315 ? 2.252 -23.812 -24.5 1 73.38 315 LEU A N 1
ATOM 2531 C CA . LEU A 1 315 ? 1.201 -24.062 -25.469 1 73.38 315 LEU A CA 1
ATOM 2532 C C . LEU A 1 315 ? 1.514 -25.297 -26.312 1 73.38 315 LEU A C 1
ATOM 2534 O O . LEU A 1 315 ? 0.623 -25.859 -26.953 1 73.38 315 LEU A O 1
ATOM 2538 N N . ALA A 1 316 ? 2.795 -25.641 -26.266 1 71.12 316 ALA A N 1
ATOM 2539 C CA . ALA A 1 316 ? 3.215 -26.766 -27.109 1 71.12 316 ALA A CA 1
ATOM 2540 C C . ALA A 1 316 ? 2.613 -28.078 -26.609 1 71.12 316 ALA A C 1
ATOM 2542 O O . ALA A 1 316 ? 2.309 -28.219 -25.422 1 71.12 316 ALA A O 1
ATOM 2543 N N . GLY A 1 317 ? 2.266 -28.938 -27.516 1 67.62 317 GLY A N 1
ATOM 2544 C CA . GLY A 1 317 ? 1.746 -30.25 -27.172 1 67.62 317 GLY A CA 1
ATOM 2545 C C . GLY A 1 317 ? 2.688 -31.047 -26.297 1 67.62 317 GLY A C 1
ATOM 2546 O O . GLY A 1 317 ? 3.84 -30.672 -26.094 1 67.62 317 GLY A O 1
ATOM 2547 N N . PRO A 1 318 ? 2.178 -32.125 -25.719 1 66.5 318 PRO A N 1
ATOM 2548 C CA . PRO A 1 318 ? 2.955 -32.938 -24.766 1 66.5 318 PRO A CA 1
ATOM 2549 C C . PRO A 1 318 ? 4.297 -33.375 -25.344 1 66.5 318 PRO A C 1
ATOM 2551 O O . PRO A 1 318 ? 5.316 -33.344 -24.641 1 66.5 318 PRO A O 1
ATOM 2554 N N . ALA A 1 319 ? 4.328 -33.75 -26.578 1 66.25 319 ALA A N 1
ATOM 2555 C CA . ALA A 1 319 ? 5.543 -34.25 -27.219 1 66.25 319 ALA A CA 1
ATOM 2556 C C . ALA A 1 319 ? 6.586 -33.156 -27.344 1 66.25 319 ALA A C 1
ATOM 2558 O O . ALA A 1 319 ? 7.773 -33.375 -27.094 1 66.25 319 ALA A O 1
ATOM 2559 N N . ASP A 1 320 ? 6.074 -31.953 -27.625 1 69.25 320 ASP A N 1
ATOM 2560 C CA . ASP A 1 320 ? 6.977 -30.828 -27.828 1 69.25 320 ASP A CA 1
ATOM 2561 C C . ASP A 1 320 ? 7.496 -30.297 -26.484 1 69.25 320 ASP A C 1
ATOM 2563 O O . ASP A 1 320 ? 8.648 -29.875 -26.391 1 69.25 320 ASP A O 1
ATOM 2567 N N . GLN A 1 321 ? 6.691 -30.406 -25.453 1 67 321 GLN A N 1
ATOM 2568 C CA . GLN A 1 321 ? 7.098 -29.969 -24.109 1 67 321 GLN A CA 1
ATOM 2569 C C . GLN A 1 321 ? 8.172 -30.891 -23.547 1 67 321 GLN A C 1
ATOM 2571 O O . GLN A 1 321 ? 9.086 -30.422 -22.859 1 67 321 GLN A O 1
ATOM 2576 N N . LYS A 1 322 ? 8.102 -32.125 -23.891 1 61.81 322 LYS A N 1
ATOM 2577 C CA . LYS A 1 322 ? 9.094 -33.094 -23.438 1 61.81 322 LYS A CA 1
ATOM 2578 C C . LYS A 1 322 ? 10.445 -32.844 -24.109 1 61.81 322 LYS A C 1
ATOM 2580 O O . LYS A 1 322 ? 11.492 -33.094 -23.531 1 61.81 322 LYS A O 1
ATOM 2585 N N . ALA A 1 323 ? 10.352 -32.25 -25.297 1 61.38 323 ALA A N 1
ATOM 2586 C CA . ALA A 1 323 ? 11.562 -32 -26.078 1 61.38 323 ALA A CA 1
ATOM 2587 C C . ALA A 1 323 ? 12.195 -30.672 -25.703 1 61.38 323 ALA A C 1
ATOM 2589 O O . ALA A 1 323 ? 13.359 -30.406 -26.031 1 61.38 323 ALA A O 1
ATOM 2590 N N . ALA A 1 324 ? 11.406 -29.797 -25 1 64.62 324 ALA A N 1
ATOM 2591 C CA . ALA A 1 324 ? 11.906 -28.484 -24.609 1 64.62 324 ALA A CA 1
ATOM 2592 C C . ALA A 1 324 ? 12.906 -28.594 -23.469 1 64.62 324 ALA A C 1
ATOM 2594 O O . ALA A 1 324 ? 12.844 -29.547 -22.672 1 64.62 324 ALA A O 1
ATOM 2595 N N . PRO A 1 325 ? 13.883 -27.641 -23.484 1 62.47 325 PRO A N 1
ATOM 2596 C CA . PRO A 1 325 ? 14.82 -27.688 -22.344 1 62.47 325 PRO A CA 1
ATOM 2597 C C . PRO A 1 325 ? 14.109 -27.672 -21 1 62.47 325 PRO A C 1
ATOM 2599 O O . PRO A 1 325 ? 13.195 -26.875 -20.781 1 62.47 325 PRO A O 1
ATOM 2602 N N . LYS A 1 326 ? 14.414 -28.688 -20.172 1 58.97 326 LYS A N 1
ATOM 2603 C CA . LYS A 1 326 ? 13.805 -28.859 -18.844 1 58.97 326 LYS A CA 1
ATOM 2604 C C . LYS A 1 326 ? 13.906 -27.594 -18.016 1 58.97 326 LYS A C 1
ATOM 2606 O O . LYS A 1 326 ? 13.078 -27.344 -17.141 1 58.97 326 LYS A O 1
ATOM 2611 N N . SER A 1 327 ? 14.766 -26.875 -18.406 1 62.44 327 SER A N 1
ATOM 2612 C CA . SER A 1 327 ? 15.023 -25.641 -17.672 1 62.44 327 SER A CA 1
ATOM 2613 C C . SER A 1 327 ? 13.883 -24.641 -17.859 1 62.44 327 SER A C 1
ATOM 2615 O O . SER A 1 327 ? 13.656 -23.781 -17 1 62.44 327 SER A O 1
ATOM 2617 N N . LEU A 1 328 ? 13.203 -24.844 -18.844 1 61.41 328 LEU A N 1
ATOM 2618 C CA . LEU A 1 328 ? 12.164 -23.859 -19.141 1 61.41 328 LEU A CA 1
ATOM 2619 C C . LEU A 1 328 ? 10.953 -24.062 -18.234 1 61.41 328 LEU A C 1
ATOM 2621 O O . LEU A 1 328 ? 10.422 -23.109 -17.672 1 61.41 328 LEU A O 1
ATOM 2625 N N . LEU A 1 329 ? 10.594 -25.328 -18.016 1 57.56 329 LEU A N 1
ATOM 2626 C CA . LEU A 1 329 ? 9.375 -25.609 -17.266 1 57.56 329 LEU A CA 1
ATOM 2627 C C . LEU A 1 329 ? 9.641 -25.516 -15.766 1 57.56 329 LEU A C 1
ATOM 2629 O O . LEU A 1 329 ? 8.727 -25.219 -14.984 1 57.56 329 LEU A O 1
ATOM 2633 N N . LEU A 1 330 ? 10.844 -25.766 -15.484 1 64.06 330 LEU A N 1
ATOM 2634 C CA . LEU A 1 330 ? 11.164 -25.859 -14.062 1 64.06 330 LEU A CA 1
ATOM 2635 C C . LEU A 1 330 ? 12.094 -24.719 -13.648 1 64.06 330 LEU A C 1
ATOM 2637 O O . LEU A 1 330 ? 12.906 -24.875 -12.734 1 64.06 330 LEU A O 1
ATOM 2641 N N . GLY A 1 331 ? 11.945 -23.625 -14.312 1 54.78 331 GLY A N 1
ATOM 2642 C CA . GLY A 1 331 ? 12.656 -22.422 -13.906 1 54.78 331 GLY A CA 1
ATOM 2643 C C . GLY A 1 331 ? 14.164 -22.578 -13.922 1 54.78 331 GLY A C 1
ATOM 2644 O O . GLY A 1 331 ? 14.859 -22.031 -13.062 1 54.78 331 GLY A O 1
ATOM 2645 N N . GLY A 1 332 ? 14.695 -23.531 -14.75 1 51.34 332 GLY A N 1
ATOM 2646 C CA . GLY A 1 332 ? 16.125 -23.797 -14.859 1 51.34 332 GLY A CA 1
ATOM 2647 C C . GLY A 1 332 ? 16.609 -24.812 -13.852 1 51.34 332 GLY A C 1
ATOM 2648 O O . GLY A 1 332 ? 17.812 -25.125 -13.805 1 51.34 332 GLY A O 1
ATOM 2649 N N . MET A 1 333 ? 15.742 -25.266 -12.992 1 56.69 333 MET A N 1
ATOM 2650 C CA . MET A 1 333 ? 16.156 -26.25 -11.984 1 56.69 333 MET A CA 1
ATOM 2651 C C . MET A 1 333 ? 16.125 -27.656 -12.555 1 56.69 333 MET A C 1
ATOM 2653 O O . MET A 1 333 ? 15.344 -27.953 -13.461 1 56.69 333 MET A O 1
ATOM 2657 N N . HIS A 1 334 ? 17.359 -28.375 -12.453 1 55.69 334 HIS A N 1
ATOM 2658 C CA . HIS A 1 334 ? 17.547 -29.719 -13.023 1 55.69 334 HIS A CA 1
ATOM 2659 C C . HIS A 1 334 ? 16.781 -30.766 -12.219 1 55.69 334 HIS A C 1
ATOM 2661 O O . HIS A 1 334 ? 16.766 -30.703 -10.992 1 55.69 334 HIS A O 1
ATOM 2667 N N . GLU A 1 335 ? 15.906 -31.391 -12.898 1 53.69 335 GLU A N 1
ATOM 2668 C CA . GLU A 1 335 ? 15.289 -32.562 -12.266 1 53.69 335 GLU A CA 1
ATOM 2669 C C . GLU A 1 335 ? 16.281 -33.688 -12.094 1 53.69 335 GLU A C 1
ATOM 2671 O O . GLU A 1 335 ? 17.062 -33.969 -13 1 53.69 335 GLU A O 1
ATOM 2676 N N . GLU A 1 336 ? 16.766 -33.969 -10.875 1 47.5 336 GLU A N 1
ATOM 2677 C CA . GLU A 1 336 ? 17.641 -35.125 -10.688 1 47.5 336 GLU A CA 1
ATOM 2678 C C . GLU A 1 336 ? 16.969 -36.406 -11.148 1 47.5 336 GLU A C 1
ATOM 2680 O O . GLU A 1 336 ? 15.75 -36.5 -11.172 1 47.5 336 GLU A O 1
ATOM 2685 N N . GLU A 1 337 ? 17.797 -37.344 -11.57 1 39.84 337 GLU A N 1
ATOM 2686 C CA . GLU A 1 337 ? 17.453 -38.719 -11.875 1 39.84 337 GLU A CA 1
ATOM 2687 C C . GLU A 1 337 ? 16.781 -39.406 -10.68 1 39.84 337 GLU A C 1
ATOM 2689 O O . GLU A 1 337 ? 17.281 -39.312 -9.555 1 39.84 337 GLU A O 1
ATOM 2694 N N . GLY A 1 338 ? 15.406 -39.656 -10.664 1 40.44 338 GLY A N 1
ATOM 2695 C CA . GLY A 1 338 ? 14.57 -40.219 -9.625 1 40.44 338 GLY A CA 1
ATOM 2696 C C . GLY A 1 338 ? 13.438 -39.312 -9.195 1 40.44 338 GLY A C 1
ATOM 2697 O O . GLY A 1 338 ? 12.719 -39.625 -8.242 1 40.44 338 GLY A O 1
ATOM 2698 N N . ASP A 1 339 ? 13.57 -38.25 -9.469 1 44.22 339 ASP A N 1
ATOM 2699 C CA . ASP A 1 339 ? 12.469 -37.344 -9.148 1 44.22 339 ASP A CA 1
ATOM 2700 C C . ASP A 1 339 ? 11.133 -37.938 -9.633 1 44.22 339 ASP A C 1
ATOM 2702 O O . ASP A 1 339 ? 10.961 -38.188 -10.82 1 44.22 339 ASP A O 1
ATOM 2706 N N . VAL A 1 340 ? 10.68 -38.906 -8.906 1 36.53 340 VAL A N 1
ATOM 2707 C CA . VAL A 1 340 ? 9.414 -39.594 -9.148 1 36.53 340 VAL A CA 1
ATOM 2708 C C . VAL A 1 340 ? 8.312 -38.562 -9.398 1 36.53 340 VAL A C 1
ATOM 2710 O O . VAL A 1 340 ? 7.84 -37.906 -8.469 1 36.53 340 VAL A O 1
ATOM 2713 N N . TYR A 1 341 ? 8.516 -37.719 -10.266 1 42.97 341 TYR A N 1
ATOM 2714 C CA . TYR A 1 341 ? 7.273 -37.062 -10.672 1 42.97 341 TYR A CA 1
ATOM 2715 C C . TYR A 1 341 ? 6.172 -38.094 -10.922 1 42.97 341 TYR A C 1
ATOM 2717 O O . TYR A 1 341 ? 5.977 -38.531 -12.055 1 42.97 341 TYR A O 1
ATOM 2725 N N . GLY A 1 342 ? 6.164 -39.062 -10.195 1 38.12 342 GLY A N 1
ATOM 2726 C CA . GLY A 1 342 ? 5.168 -40.094 -10.492 1 38.12 342 GLY A CA 1
ATOM 2727 C C . GLY A 1 342 ? 3.848 -39.5 -10.969 1 38.12 342 GLY A C 1
ATOM 2728 O O . GLY A 1 342 ? 3.275 -38.625 -10.312 1 38.12 342 GLY A O 1
ATOM 2729 N N . VAL A 1 343 ? 3.844 -39.312 -12.281 1 41.22 343 VAL A N 1
ATOM 2730 C CA . VAL A 1 343 ? 2.508 -39.188 -12.859 1 41.22 343 VAL A CA 1
ATOM 2731 C C . VAL A 1 343 ? 1.5 -39.938 -11.992 1 41.22 343 VAL A C 1
ATOM 2733 O O . VAL A 1 343 ? 1.72 -41.094 -11.625 1 41.22 343 VAL A O 1
ATOM 2736 N N . CYS A 1 344 ? 0.839 -39.219 -11.172 1 43.78 344 CYS A N 1
ATOM 2737 C CA . CYS A 1 344 ? -0.283 -39.906 -10.562 1 43.78 344 CYS A CA 1
ATOM 2738 C C . CYS A 1 344 ? -0.93 -40.875 -11.562 1 43.78 344 CYS A C 1
ATOM 2740 O O . CYS A 1 344 ? -1.426 -40.438 -12.602 1 43.78 344 CYS A O 1
ATOM 2742 N N . THR A 1 345 ? -0.308 -42.062 -11.734 1 44 345 THR A N 1
ATOM 2743 C CA . THR A 1 345 ? -0.973 -43.062 -12.578 1 44 345 THR A CA 1
ATOM 2744 C C . THR A 1 345 ? -2.414 -43.25 -12.117 1 44 345 THR A C 1
ATOM 2746 O O . THR A 1 345 ? -2.727 -43.094 -10.938 1 44 345 THR A O 1
ATOM 2749 N N . ARG A 1 346 ? -3.268 -43.125 -13.109 1 46.16 346 ARG A N 1
ATOM 2750 C CA . ARG A 1 346 ? -4.637 -43.531 -12.812 1 46.16 346 ARG A CA 1
ATOM 2751 C C . ARG A 1 346 ? -4.664 -44.844 -12.039 1 46.16 346 ARG A C 1
ATOM 2753 O O . ARG A 1 346 ? -4.016 -45.812 -12.438 1 46.16 346 ARG A O 1
ATOM 2760 N N . ASN A 1 347 ? -4.664 -44.844 -10.781 1 39.47 347 ASN A N 1
ATOM 2761 C CA . ASN A 1 347 ? -4.945 -46.156 -10.203 1 39.47 347 ASN A CA 1
ATOM 2762 C C . ASN A 1 347 ? -6.113 -46.844 -10.906 1 39.47 347 ASN A C 1
ATOM 2764 O O . ASN A 1 347 ? -7.188 -46.25 -11.047 1 39.47 347 ASN A O 1
ATOM 2768 N N . PRO A 1 348 ? -5.844 -48.031 -11.539 1 36.75 348 PRO A N 1
ATOM 2769 C CA . PRO A 1 348 ? -6.945 -48.781 -12.164 1 36.75 348 PRO A CA 1
ATOM 2770 C C . PRO A 1 348 ? -8.109 -49.031 -11.211 1 36.75 348 PRO A C 1
ATOM 2772 O O . PRO A 1 348 ? -7.91 -49.094 -10 1 36.75 348 PRO A O 1
ATOM 2775 N N . MET B 1 1 ? 17.172 29.656 -2.508 1 44.62 1 MET B N 1
ATOM 2776 C CA . MET B 1 1 ? 15.852 29.375 -1.966 1 44.62 1 MET B CA 1
ATOM 2777 C C . MET B 1 1 ? 14.922 30.578 -2.16 1 44.62 1 MET B C 1
ATOM 2779 O O . MET B 1 1 ? 13.766 30.406 -2.551 1 44.62 1 MET B O 1
ATOM 2783 N N . ALA B 1 2 ? 15.562 31.875 -1.944 1 53.19 2 ALA B N 1
ATOM 2784 C CA . ALA B 1 2 ? 14.781 33.094 -2.096 1 53.19 2 ALA B CA 1
ATOM 2785 C C . ALA B 1 2 ? 14.328 33.281 -3.543 1 53.19 2 ALA B C 1
ATOM 2787 O O . ALA B 1 2 ? 13.203 33.719 -3.799 1 53.19 2 ALA B O 1
ATOM 2788 N N . ARG B 1 3 ? 15.008 32.75 -4.363 1 56.25 3 ARG B N 1
ATOM 2789 C CA . ARG B 1 3 ? 14.727 32.969 -5.773 1 56.25 3 ARG B CA 1
ATOM 2790 C C . ARG B 1 3 ? 13.578 32.094 -6.262 1 56.25 3 ARG B C 1
ATOM 2792 O O . ARG B 1 3 ? 12.852 32.469 -7.18 1 56.25 3 ARG B O 1
ATOM 2799 N N . LYS B 1 4 ? 13.352 30.969 -5.523 1 75.31 4 LYS B N 1
ATOM 2800 C CA . LYS B 1 4 ? 12.328 30.016 -5.934 1 75.31 4 LYS B CA 1
ATOM 2801 C C . LYS B 1 4 ? 10.93 30.625 -5.812 1 75.31 4 LYS B C 1
ATOM 2803 O O . LYS B 1 4 ? 10.023 30.266 -6.562 1 75.31 4 LYS B O 1
ATOM 2808 N N . TYR B 1 5 ? 10.797 31.641 -5.105 1 79.75 5 TYR B N 1
ATOM 2809 C CA . TYR B 1 5 ? 9.461 32.125 -4.789 1 79.75 5 TYR B CA 1
ATOM 2810 C C . TYR B 1 5 ? 9.25 33.531 -5.332 1 79.75 5 TYR B C 1
ATOM 2812 O O . TYR B 1 5 ? 8.242 34.188 -5.023 1 79.75 5 TYR B O 1
ATOM 2820 N N . GLU B 1 6 ? 10.242 33.938 -6.164 1 78.56 6 GLU B N 1
ATOM 2821 C CA . GLU B 1 6 ? 10.078 35.25 -6.828 1 78.56 6 GLU B CA 1
ATOM 2822 C C . GLU B 1 6 ? 9.125 35.125 -8.016 1 78.56 6 GLU B C 1
ATOM 2824 O O . GLU B 1 6 ? 9.227 34.219 -8.82 1 78.56 6 GLU B O 1
ATOM 2829 N N . GLY B 1 7 ? 8.219 36.031 -8.078 1 83.56 7 GLY B N 1
ATOM 2830 C CA . GLY B 1 7 ? 7.316 36.094 -9.211 1 83.56 7 GLY B CA 1
ATOM 2831 C C . GLY B 1 7 ? 6.266 35 -9.203 1 83.56 7 GLY B C 1
ATOM 2832 O O . GLY B 1 7 ? 5.785 34.562 -10.266 1 83.56 7 GLY B O 1
ATOM 2833 N N . VAL B 1 8 ? 5.965 34.594 -8.008 1 89.62 8 VAL B N 1
ATOM 2834 C CA . VAL B 1 8 ? 4.984 33.531 -7.938 1 89.62 8 VAL B CA 1
ATOM 2835 C C . VAL B 1 8 ? 3.574 34.094 -8.055 1 89.62 8 VAL B C 1
ATOM 2837 O O . VAL B 1 8 ? 3.367 35.312 -7.84 1 89.62 8 VAL B O 1
ATOM 2840 N N . ARG B 1 9 ? 2.65 33.25 -8.477 1 93.94 9 ARG B N 1
ATOM 2841 C CA . ARG B 1 9 ? 1.24 33.625 -8.523 1 93.94 9 ARG B CA 1
ATOM 2842 C C 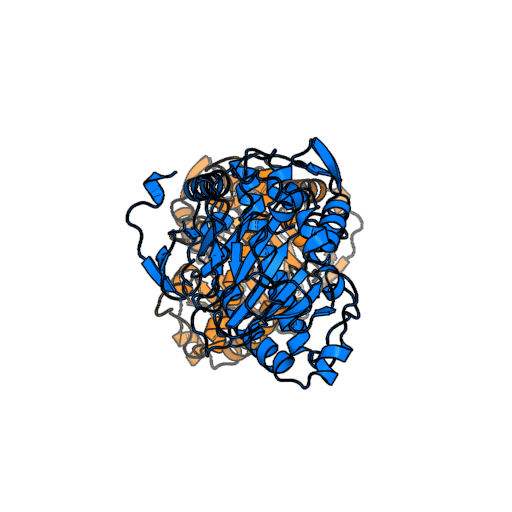. ARG B 1 9 ? 0.764 34.125 -7.172 1 93.94 9 ARG B C 1
ATOM 2844 O O . ARG B 1 9 ? 1.188 33.625 -6.125 1 93.94 9 ARG B O 1
ATOM 2851 N N . ARG B 1 10 ? -0.069 35.219 -7.141 1 95.44 10 ARG B N 1
ATOM 2852 C CA . ARG B 1 10 ? -0.636 35.781 -5.91 1 95.44 10 ARG B CA 1
ATOM 2853 C C . ARG B 1 10 ? -2.158 35.812 -5.984 1 95.44 10 ARG B C 1
ATOM 2855 O O . ARG B 1 10 ? -2.73 35.875 -7.074 1 95.44 10 ARG B O 1
ATOM 2862 N N . VAL B 1 11 ? -2.803 35.719 -4.887 1 95.31 11 VAL B N 1
ATOM 2863 C CA . VAL B 1 11 ? -4.258 35.812 -4.797 1 95.31 11 VAL B CA 1
ATOM 2864 C C . VAL B 1 11 ? -4.652 36.812 -3.715 1 95.31 11 VAL B C 1
ATOM 2866 O O . VAL B 1 11 ? -3.889 37.062 -2.775 1 95.31 11 VAL B O 1
ATOM 2869 N N . GLU B 1 12 ? -5.785 37.406 -3.883 1 92.62 12 GLU B N 1
ATOM 2870 C CA . GLU B 1 12 ? -6.309 38.312 -2.875 1 92.62 12 GLU B CA 1
ATOM 2871 C C . GLU B 1 12 ? -6.863 37.562 -1.674 1 92.62 12 GLU B C 1
ATOM 2873 O O . GLU B 1 12 ? -7.641 36.625 -1.835 1 92.62 12 GLU B O 1
ATOM 2878 N N . TRP B 1 13 ? -6.453 37.938 -0.461 1 91.38 13 TRP B N 1
ATOM 2879 C CA . TRP B 1 13 ? -6.992 37.375 0.777 1 91.38 13 TRP B CA 1
ATOM 2880 C C . TRP B 1 13 ? -6.965 38.406 1.895 1 91.38 13 TRP B C 1
ATOM 2882 O O . TRP B 1 13 ? -5.91 38.969 2.213 1 91.38 13 TRP B O 1
ATOM 2892 N N . ASN B 1 14 ? -8.156 38.625 2.422 1 87.19 14 ASN B N 1
ATOM 2893 C CA . ASN B 1 14 ? -8.305 39.562 3.539 1 87.19 14 ASN B CA 1
ATOM 2894 C C . ASN B 1 14 ? -7.703 40.938 3.217 1 87.19 14 ASN B C 1
ATOM 2896 O O . ASN B 1 14 ? -6.953 41.5 4.02 1 87.19 14 ASN B O 1
ATOM 2900 N N . GLY B 1 15 ? -7.801 41.406 2.016 1 85.94 15 GLY B N 1
ATOM 2901 C CA . GLY B 1 15 ? -7.426 42.75 1.599 1 85.94 15 GLY B CA 1
ATOM 2902 C C . GLY B 1 15 ? -5.977 42.844 1.155 1 85.94 15 GLY B C 1
ATOM 2903 O O . GLY B 1 15 ? -5.488 43.938 0.867 1 85.94 15 GLY B O 1
ATOM 2904 N N . THR B 1 16 ? -5.254 41.781 1.154 1 89.69 16 THR B N 1
ATOM 2905 C CA . THR B 1 16 ? -3.852 41.781 0.754 1 89.69 16 THR B CA 1
ATOM 2906 C C . THR B 1 16 ? -3.59 40.75 -0.318 1 89.69 16 THR B C 1
ATOM 2908 O O . THR B 1 16 ? -4.367 39.812 -0.474 1 89.69 16 THR B O 1
ATOM 2911 N N . GLN B 1 17 ? -2.516 41 -1.067 1 92.81 17 GLN B N 1
ATOM 2912 C CA . GLN B 1 17 ? -2.066 39.969 -2.027 1 92.81 17 GLN B CA 1
ATOM 2913 C C . GLN B 1 17 ? -1.147 38.969 -1.365 1 92.81 17 GLN B C 1
ATOM 2915 O O . GLN B 1 17 ? -0.09 39.312 -0.841 1 92.81 17 GLN B O 1
ATOM 2920 N N . VAL B 1 18 ? -1.598 37.75 -1.406 1 93.31 18 VAL B N 1
ATOM 2921 C CA . VAL B 1 18 ? -0.89 36.656 -0.741 1 93.31 18 VAL B CA 1
ATOM 2922 C C . VAL B 1 18 ? -0.332 35.688 -1.783 1 93.31 18 VAL B C 1
ATOM 2924 O O . VAL B 1 18 ? -1.034 35.281 -2.721 1 93.31 18 VAL B O 1
ATOM 2927 N N . PRO B 1 19 ? 0.927 35.281 -1.71 1 95.5 19 PRO B N 1
ATOM 2928 C CA . PRO B 1 19 ? 1.496 34.344 -2.707 1 95.5 19 PRO B CA 1
ATOM 2929 C C . PRO B 1 19 ? 0.887 32.969 -2.646 1 95.5 19 PRO B C 1
ATOM 2931 O O . PRO B 1 19 ? 0.416 32.531 -1.59 1 95.5 19 PRO B O 1
ATOM 2934 N N . VAL B 1 20 ? 0.833 32.312 -3.789 1 96.94 20 VAL B N 1
ATOM 2935 C CA . VAL B 1 20 ? 0.609 30.875 -3.889 1 96.94 20 VAL B CA 1
ATOM 2936 C C . VAL B 1 20 ? 1.936 30.172 -4.137 1 96.94 20 VAL B C 1
ATOM 2938 O O . VAL B 1 20 ? 2.49 30.234 -5.234 1 96.94 20 VAL B O 1
ATOM 2941 N N . TYR B 1 21 ? 2.439 29.484 -3.123 1 95.69 21 TYR B N 1
ATOM 2942 C CA . TYR B 1 21 ? 3.762 28.875 -3.223 1 95.69 21 TYR B CA 1
ATOM 2943 C C . TYR B 1 21 ? 3.719 27.609 -4.066 1 95.69 21 TYR B C 1
ATOM 2945 O O . TYR B 1 21 ? 2.857 26.75 -3.859 1 95.69 21 TYR B O 1
ATOM 2953 N N . PRO B 1 22 ? 4.625 27.531 -5.02 1 95.06 22 PRO B N 1
ATOM 2954 C CA . PRO B 1 22 ? 4.715 26.281 -5.773 1 95.06 22 PRO B CA 1
ATOM 2955 C C . PRO B 1 22 ? 5.305 25.141 -4.945 1 95.06 22 PRO B C 1
ATOM 2957 O O . PRO B 1 22 ? 6.164 25.375 -4.09 1 95.06 22 PRO B O 1
ATOM 2960 N N . MET B 1 23 ? 4.836 23.938 -5.164 1 95.44 23 MET B N 1
ATOM 2961 C CA . MET B 1 23 ? 5.352 22.75 -4.508 1 95.44 23 MET B CA 1
ATOM 2962 C C . MET B 1 23 ? 5.777 21.703 -5.535 1 95.44 23 MET B C 1
ATOM 2964 O O . MET B 1 23 ? 5.152 21.562 -6.59 1 95.44 23 MET B O 1
ATOM 2968 N N . GLU B 1 24 ? 6.82 20.984 -5.219 1 97.31 24 GLU B N 1
ATOM 2969 C CA . GLU B 1 24 ? 7.188 19.828 -6.039 1 97.31 24 GLU B CA 1
ATOM 2970 C C . GLU B 1 24 ? 6.137 18.734 -5.941 1 97.31 24 GLU B C 1
ATOM 2972 O O . GLU B 1 24 ? 5.398 18.656 -4.957 1 97.31 24 GLU B O 1
ATOM 2977 N N . THR B 1 25 ? 6.043 17.969 -7.004 1 98.69 25 THR B N 1
ATOM 2978 C CA . THR B 1 25 ? 5.164 16.812 -7.016 1 98.69 25 THR B CA 1
ATOM 2979 C C . THR B 1 25 ? 5.98 15.516 -7.023 1 98.69 25 THR B C 1
ATOM 2981 O O . THR B 1 25 ? 6.844 15.328 -7.883 1 98.69 25 THR B O 1
ATOM 2984 N N . ILE B 1 26 ? 5.758 14.688 -6.07 1 98.88 26 ILE B N 1
ATOM 2985 C CA . ILE B 1 26 ? 6.363 13.367 -5.977 1 98.88 26 ILE B CA 1
ATOM 2986 C C . ILE B 1 26 ? 5.352 12.305 -6.398 1 98.88 26 ILE B C 1
ATOM 2988 O O . ILE B 1 26 ? 4.168 12.391 -6.066 1 98.88 26 ILE B O 1
ATOM 2992 N N . ASP B 1 27 ? 5.812 11.289 -7.133 1 98.88 27 ASP B N 1
ATOM 2993 C CA . ASP B 1 27 ? 4.926 10.258 -7.664 1 98.88 27 ASP B CA 1
ATOM 2994 C C . ASP B 1 27 ? 4.91 9.031 -6.758 1 98.88 27 ASP B C 1
ATOM 2996 O O . ASP B 1 27 ? 5.953 8.414 -6.516 1 98.88 27 ASP B O 1
ATOM 3000 N N . PHE B 1 28 ? 3.742 8.578 -6.289 1 98.88 28 PHE B N 1
ATOM 3001 C CA . PHE B 1 28 ? 3.617 7.48 -5.34 1 98.88 28 PHE B CA 1
ATOM 3002 C C . PHE B 1 28 ? 4.121 6.176 -5.949 1 98.88 28 PHE B C 1
ATOM 3004 O O . PHE B 1 28 ? 4.863 5.43 -5.305 1 98.88 28 PHE B O 1
ATOM 3011 N N . SER B 1 29 ? 3.748 5.891 -7.164 1 98.31 29 SER B N 1
ATOM 3012 C CA . SER B 1 29 ? 4.145 4.652 -7.824 1 98.31 29 SER B CA 1
ATOM 3013 C C . SER B 1 29 ? 5.656 4.586 -8.016 1 98.31 29 SER B C 1
ATOM 3015 O O . SER B 1 29 ? 6.254 3.51 -7.938 1 98.31 29 SER B O 1
ATOM 3017 N N . ALA B 1 30 ? 6.262 5.75 -8.297 1 98.5 30 ALA B N 1
ATOM 3018 C CA . ALA B 1 30 ? 7.711 5.812 -8.484 1 98.5 30 ALA B CA 1
ATOM 3019 C C . ALA B 1 30 ? 8.438 5.543 -7.168 1 98.5 30 ALA B C 1
ATOM 3021 O O . ALA B 1 30 ? 9.539 4.977 -7.164 1 98.5 30 ALA B O 1
ATOM 3022 N N . LEU B 1 31 ? 7.848 5.973 -6.047 1 98.69 31 LEU B N 1
ATOM 3023 C CA . LEU B 1 31 ? 8.422 5.66 -4.742 1 98.69 31 LEU B CA 1
ATOM 3024 C C . LEU B 1 31 ? 8.32 4.168 -4.445 1 98.69 31 LEU B C 1
ATOM 3026 O O . LEU B 1 31 ? 9.25 3.57 -3.908 1 98.69 31 LEU B O 1
ATOM 3030 N N . LEU B 1 32 ? 7.195 3.574 -4.797 1 98.06 32 LEU B N 1
ATOM 3031 C CA . LEU B 1 32 ? 6.98 2.146 -4.578 1 98.06 32 LEU B CA 1
ATOM 3032 C C . LEU B 1 32 ? 8.016 1.32 -5.336 1 98.06 32 LEU B C 1
ATOM 3034 O O . LEU B 1 32 ? 8.445 0.267 -4.855 1 98.06 32 LEU B O 1
ATOM 3038 N N . SER B 1 33 ? 8.414 1.814 -6.523 1 98.06 33 SER B N 1
ATOM 3039 C CA . SER B 1 33 ? 9.406 1.113 -7.328 1 98.06 33 SER B CA 1
ATOM 3040 C C . SER B 1 33 ? 10.812 1.632 -7.043 1 98.06 33 SER B C 1
ATOM 3042 O O . SER B 1 33 ? 11.766 1.247 -7.719 1 98.06 33 SER B O 1
ATOM 3044 N N . GLN B 1 34 ? 10.953 2.576 -6.129 1 98.19 34 GLN B N 1
ATOM 3045 C CA . GLN B 1 34 ? 12.242 3.102 -5.695 1 98.19 34 GLN B CA 1
ATOM 3046 C C . GLN B 1 34 ? 13.047 3.639 -6.879 1 98.19 34 GLN B C 1
ATOM 3048 O O . GLN B 1 34 ? 14.211 3.283 -7.055 1 98.19 34 GLN B O 1
ATOM 3053 N N . GLU B 1 35 ? 12.414 4.398 -7.73 1 97.94 35 GLU B N 1
ATOM 3054 C CA . GLU B 1 35 ? 13.109 4.988 -8.875 1 97.94 35 GLU B CA 1
ATOM 3055 C C . GLU B 1 35 ? 14.102 6.055 -8.422 1 97.94 35 GLU B C 1
ATOM 3057 O O . GLU B 1 35 ? 13.727 7.039 -7.785 1 97.94 35 GLU B O 1
ATOM 3062 N N . PRO B 1 36 ? 15.352 5.941 -8.773 1 97.44 36 PRO B N 1
ATOM 3063 C CA . PRO B 1 36 ? 16.422 6.766 -8.195 1 97.44 36 PRO B CA 1
ATOM 3064 C C . PRO B 1 36 ? 16.156 8.258 -8.367 1 97.44 36 PRO B C 1
ATOM 3066 O O . PRO B 1 36 ? 16.344 9.031 -7.418 1 97.44 36 PRO B O 1
ATOM 3069 N N . ASP B 1 37 ? 15.727 8.695 -9.539 1 97.69 37 ASP B N 1
ATOM 3070 C CA . ASP B 1 37 ? 15.508 10.117 -9.773 1 97.69 37 ASP B CA 1
ATOM 3071 C C . ASP B 1 37 ? 14.414 10.656 -8.852 1 97.69 37 ASP B C 1
ATOM 3073 O O . ASP B 1 37 ? 14.508 11.789 -8.367 1 97.69 37 ASP B O 1
ATOM 3077 N N . GLU B 1 38 ? 13.383 9.898 -8.656 1 98.56 38 GLU B N 1
ATOM 3078 C CA . GLU B 1 38 ? 12.281 10.32 -7.801 1 98.56 38 GLU B CA 1
ATOM 3079 C C . GLU B 1 38 ? 12.711 10.367 -6.336 1 98.56 38 GLU B C 1
ATOM 3081 O O . GLU B 1 38 ? 12.273 11.234 -5.582 1 98.56 38 GLU B O 1
ATOM 3086 N N . LEU B 1 39 ? 13.539 9.406 -5.918 1 98.5 39 LEU B N 1
ATOM 3087 C CA . LEU B 1 39 ? 14.047 9.391 -4.547 1 98.5 39 LEU B CA 1
ATOM 3088 C C . LEU B 1 39 ? 14.914 10.609 -4.273 1 98.5 39 LEU B C 1
ATOM 3090 O O . LEU B 1 39 ? 14.828 11.211 -3.201 1 98.5 39 LEU B O 1
ATOM 3094 N N . ASP B 1 40 ? 15.75 10.93 -5.234 1 98.06 40 ASP B N 1
ATOM 3095 C CA . ASP B 1 40 ? 16.594 12.109 -5.094 1 98.06 40 ASP B CA 1
ATOM 3096 C C . ASP B 1 40 ? 15.75 13.375 -4.98 1 98.06 40 ASP B C 1
ATOM 3098 O O . ASP B 1 40 ? 16.047 14.258 -4.172 1 98.06 40 ASP B O 1
ATOM 3102 N N . LYS B 1 41 ? 14.766 13.469 -5.844 1 98.62 41 LYS B N 1
ATOM 3103 C CA . LYS B 1 41 ? 13.844 14.602 -5.801 1 98.62 41 LYS B CA 1
ATOM 3104 C C . LYS B 1 41 ? 13.156 14.695 -4.441 1 98.62 41 LYS B C 1
ATOM 3106 O O . LYS B 1 41 ? 13.047 15.781 -3.869 1 98.62 41 LYS B O 1
ATOM 3111 N N . LEU B 1 42 ? 12.68 13.594 -3.916 1 98.81 42 LEU B N 1
ATOM 3112 C CA . LEU B 1 42 ? 12.031 13.523 -2.609 1 98.81 42 LEU B CA 1
ATOM 3113 C C . LEU B 1 42 ? 12.977 14 -1.511 1 98.81 42 LEU B C 1
ATOM 3115 O O . LEU B 1 42 ? 12.594 14.805 -0.662 1 98.81 42 LEU B O 1
ATOM 3119 N N . LEU B 1 43 ? 14.164 13.461 -1.526 1 98.5 43 LEU B N 1
ATOM 3120 C CA . LEU B 1 43 ? 15.164 13.812 -0.52 1 98.5 43 LEU B CA 1
ATOM 3121 C C . LEU B 1 43 ? 15.43 15.32 -0.524 1 98.5 43 LEU B C 1
ATOM 3123 O O . LEU B 1 43 ? 15.461 15.953 0.534 1 98.5 43 LEU B O 1
ATOM 3127 N N . GLN B 1 44 ? 15.617 15.844 -1.695 1 97.94 44 GLN B N 1
ATOM 3128 C CA . GLN B 1 44 ? 15.906 17.266 -1.818 1 97.94 44 GLN B CA 1
ATOM 3129 C C . GLN B 1 44 ? 14.727 18.109 -1.327 1 97.94 44 GLN B C 1
ATOM 3131 O O . GLN B 1 44 ? 14.93 19.141 -0.674 1 97.94 44 GLN B O 1
ATOM 3136 N N . CYS B 1 45 ? 13.539 17.656 -1.643 1 97 45 CYS B N 1
ATOM 3137 C CA . CYS B 1 45 ? 12.344 18.359 -1.189 1 97 45 CYS B CA 1
ATOM 3138 C C . CYS B 1 45 ? 12.281 18.406 0.332 1 97 45 CYS B C 1
ATOM 3140 O O . CYS B 1 45 ? 11.945 19.438 0.915 1 97 45 CYS B O 1
ATOM 3142 N N . CYS B 1 46 ? 12.57 17.312 0.969 1 97.88 46 CYS B N 1
ATOM 3143 C CA . CYS B 1 46 ? 12.516 17.234 2.426 1 97.88 46 CYS B CA 1
ATOM 3144 C C . CYS B 1 46 ? 13.609 18.094 3.055 1 97.88 46 CYS B C 1
ATOM 3146 O O . CYS B 1 46 ? 13.406 18.688 4.113 1 97.88 46 CYS B O 1
ATOM 3148 N N . LYS B 1 47 ? 14.758 18.172 2.406 1 97 47 LYS B N 1
ATOM 3149 C CA . LYS B 1 47 ? 15.875 18.969 2.912 1 97 47 LYS B CA 1
ATOM 3150 C C . LYS B 1 47 ? 15.594 20.453 2.771 1 97 47 LYS B C 1
ATOM 3152 O O . LYS B 1 47 ? 15.922 21.234 3.664 1 97 47 LYS B O 1
ATOM 3157 N N . ASP B 1 48 ? 14.961 20.812 1.667 1 94.5 48 ASP B N 1
ATOM 3158 C CA . ASP B 1 48 ? 14.852 22.219 1.322 1 94.5 48 ASP B CA 1
ATOM 3159 C C . ASP B 1 48 ? 13.547 22.812 1.841 1 94.5 48 ASP B C 1
ATOM 3161 O O . ASP B 1 48 ? 13.508 23.969 2.273 1 94.5 48 ASP B O 1
ATOM 3165 N N . GLU B 1 49 ? 12.469 22.062 1.774 1 94 49 GLU B N 1
ATOM 3166 C CA . GLU B 1 49 ? 11.148 22.656 1.959 1 94 49 GLU B CA 1
ATOM 3167 C C . GLU B 1 49 ? 10.383 21.984 3.092 1 94 49 GLU B C 1
ATOM 3169 O O . GLU B 1 49 ? 9.82 22.656 3.959 1 94 49 GLU B O 1
ATOM 3174 N N . GLY B 1 50 ? 10.383 20.672 3.045 1 96.38 50 GLY B N 1
ATOM 3175 C CA . GLY B 1 50 ? 9.664 19.906 4.055 1 96.38 50 GLY B CA 1
ATOM 3176 C C . GLY B 1 50 ? 8.188 19.75 3.748 1 96.38 50 GLY B C 1
ATOM 3177 O O . GLY B 1 50 ? 7.387 19.484 4.645 1 96.38 50 GLY B O 1
ATOM 3178 N N . PHE B 1 51 ? 7.746 19.984 2.559 1 97.12 51 PHE B N 1
ATOM 3179 C CA . PHE B 1 51 ? 6.379 19.781 2.1 1 97.12 51 PHE B CA 1
ATOM 3180 C C . PHE B 1 51 ? 6.348 19.516 0.598 1 97.12 51 PHE B C 1
ATOM 3182 O O . PHE B 1 51 ? 7.188 20.031 -0.145 1 97.12 51 PHE B O 1
ATOM 3189 N N . PHE B 1 52 ? 5.371 18.766 0.108 1 98.69 52 PHE B N 1
ATOM 3190 C CA . PHE B 1 52 ? 5.246 18.469 -1.313 1 98.69 52 PHE B CA 1
ATOM 3191 C C . PHE B 1 52 ? 3.891 17.844 -1.618 1 98.69 52 PHE B C 1
ATOM 3193 O O . PHE B 1 52 ? 3.189 17.406 -0.708 1 98.69 52 PHE B O 1
ATOM 3200 N N . TYR B 1 53 ? 3.512 17.891 -2.895 1 98.75 53 TYR B N 1
ATOM 3201 C CA . TYR B 1 53 ? 2.371 17.125 -3.375 1 98.75 53 TYR B CA 1
ATOM 3202 C C . TYR B 1 53 ? 2.754 15.664 -3.594 1 98.75 53 TYR B C 1
ATOM 3204 O O . TYR B 1 53 ? 3.891 15.359 -3.965 1 98.75 53 TYR B O 1
ATOM 3212 N N . LEU B 1 54 ? 1.856 14.781 -3.32 1 98.94 54 LEU B N 1
ATOM 3213 C CA . LEU B 1 54 ? 1.991 13.383 -3.695 1 98.94 54 LEU B CA 1
ATOM 3214 C C . LEU B 1 54 ? 0.983 13.008 -4.777 1 98.94 54 LEU B C 1
ATOM 3216 O O . LEU B 1 54 ? -0.226 13.023 -4.535 1 98.94 54 LEU B O 1
ATOM 3220 N N . ASN B 1 55 ? 1.488 12.695 -5.945 1 98.88 55 ASN B N 1
ATOM 3221 C CA . ASN B 1 55 ? 0.63 12.273 -7.047 1 98.88 55 ASN B CA 1
ATOM 3222 C C . ASN B 1 55 ? 0.102 10.859 -6.832 1 98.88 55 ASN B C 1
ATOM 3224 O O . ASN B 1 55 ? 0.877 9.898 -6.805 1 98.88 55 ASN B O 1
ATOM 3228 N N . LEU B 1 56 ? -1.226 10.789 -6.715 1 98.75 56 LEU B N 1
ATOM 3229 C CA . LEU B 1 56 ? -1.864 9.492 -6.48 1 98.75 56 LEU B CA 1
ATOM 3230 C C . LEU B 1 56 ? -2.656 9.047 -7.703 1 98.75 56 LEU B C 1
ATOM 3232 O O . LEU B 1 56 ? -3.369 8.039 -7.652 1 98.75 56 LEU B O 1
ATOM 3236 N N . ASP B 1 57 ? -2.521 9.789 -8.805 1 97.5 57 ASP B N 1
ATOM 3237 C CA . ASP B 1 57 ? -3.271 9.477 -10.016 1 97.5 57 ASP B CA 1
ATOM 3238 C C . ASP B 1 57 ? -2.559 8.414 -10.852 1 97.5 57 ASP B C 1
ATOM 3240 O O . ASP B 1 57 ? -2.188 8.664 -12 1 97.5 57 ASP B O 1
ATOM 3244 N N . ASN B 1 58 ? -2.463 7.262 -10.328 1 97.19 58 ASN B N 1
ATOM 3245 C CA . ASN B 1 58 ? -1.886 6.066 -10.945 1 97.19 58 ASN B CA 1
ATOM 3246 C C . ASN B 1 58 ? -2.52 4.793 -10.398 1 97.19 58 ASN B C 1
ATOM 3248 O O . ASN B 1 58 ? -3.359 4.852 -9.492 1 97.19 58 ASN B O 1
ATOM 3252 N N . VAL B 1 59 ? -2.166 3.668 -10.906 1 97.06 59 VAL B N 1
ATOM 3253 C CA . VAL B 1 59 ? -2.832 2.404 -10.602 1 97.06 59 VAL B CA 1
ATOM 3254 C C . VAL B 1 59 ? -2.668 2.07 -9.125 1 97.06 59 VAL B C 1
ATOM 3256 O O . VAL B 1 59 ? -3.568 1.496 -8.508 1 97.06 59 VAL B O 1
ATOM 3259 N N . ASP B 1 60 ? -1.545 2.471 -8.492 1 97.88 60 ASP B N 1
ATOM 3260 C CA . ASP B 1 60 ? -1.264 2.135 -7.102 1 97.88 60 ASP B CA 1
ATOM 3261 C C . ASP B 1 60 ? -1.95 3.115 -6.152 1 97.88 60 ASP B C 1
ATOM 3263 O O . ASP B 1 60 ? -2.299 2.756 -5.027 1 97.88 60 ASP B O 1
ATOM 3267 N N . GLY B 1 61 ? -2.133 4.371 -6.594 1 98.31 61 GLY B N 1
ATOM 3268 C CA . GLY B 1 61 ? -2.521 5.445 -5.695 1 98.31 61 GLY B CA 1
ATOM 3269 C C . GLY B 1 61 ? -4.008 5.746 -5.73 1 98.31 61 GLY B C 1
ATOM 3270 O O . GLY B 1 61 ? -4.57 6.246 -4.754 1 98.31 61 GLY B O 1
ATOM 3271 N N . ARG B 1 62 ? -4.781 5.457 -6.789 1 97.88 62 ARG B N 1
ATOM 3272 C CA . ARG B 1 62 ? -6.172 5.855 -6.984 1 97.88 62 ARG B CA 1
ATOM 3273 C C . ARG B 1 62 ? -7.062 5.273 -5.891 1 97.88 62 ARG B C 1
ATOM 3275 O O . ARG B 1 62 ? -8.047 5.898 -5.484 1 97.88 62 ARG B O 1
ATOM 3282 N N . ARG B 1 63 ? -6.637 4.133 -5.375 1 97.69 63 ARG B N 1
ATOM 3283 C CA . ARG B 1 63 ? -7.418 3.52 -4.301 1 97.69 63 ARG B CA 1
ATOM 3284 C C . ARG B 1 63 ? -7.465 4.426 -3.074 1 97.69 63 ARG B C 1
ATOM 3286 O O . ARG B 1 63 ? -8.461 4.438 -2.346 1 97.69 63 ARG B O 1
ATOM 3293 N N . PHE B 1 64 ? -6.441 5.148 -2.811 1 98.62 64 PHE B N 1
ATOM 3294 C CA . PHE B 1 64 ? -6.41 6.016 -1.64 1 98.62 64 PHE B CA 1
ATOM 3295 C C . PHE B 1 64 ? -7.281 7.25 -1.853 1 98.62 64 PHE B C 1
ATOM 3297 O O . PHE B 1 64 ? -7.84 7.793 -0.898 1 98.62 64 PHE B O 1
ATOM 3304 N N . LEU B 1 65 ? -7.383 7.668 -3.119 1 98.19 65 LEU B N 1
ATOM 3305 C CA . LEU B 1 65 ? -8.312 8.742 -3.463 1 98.19 65 LEU B CA 1
ATOM 3306 C C . LEU B 1 65 ? -9.758 8.297 -3.254 1 98.19 65 LEU B C 1
ATOM 3308 O O . LEU B 1 65 ? -10.586 9.07 -2.77 1 98.19 65 LEU B O 1
ATOM 3312 N N . ASP B 1 66 ? -10.039 7.051 -3.611 1 97 66 ASP B N 1
ATOM 3313 C CA . ASP B 1 66 ? -11.367 6.492 -3.377 1 97 66 ASP B CA 1
ATOM 3314 C C . ASP B 1 66 ? -11.68 6.43 -1.885 1 97 66 ASP B C 1
ATOM 3316 O O . ASP B 1 66 ? -12.805 6.715 -1.468 1 97 66 ASP B O 1
ATOM 3320 N N . ASP B 1 67 ? -10.688 6.02 -1.073 1 97.69 67 ASP B N 1
ATOM 3321 C CA . ASP B 1 67 ? -10.859 6.012 0.377 1 97.69 67 ASP B CA 1
ATOM 3322 C C . ASP B 1 67 ? -11.266 7.391 0.89 1 97.69 67 ASP B C 1
ATOM 3324 O O . ASP B 1 67 ? -12.133 7.508 1.756 1 97.69 67 ASP B O 1
ATOM 3328 N N . HIS B 1 68 ? -10.578 8.367 0.367 1 98.31 68 HIS B N 1
ATOM 3329 C CA . HIS B 1 68 ? -10.836 9.734 0.811 1 98.31 68 HIS B CA 1
ATOM 3330 C C . HIS B 1 68 ? -12.273 10.148 0.505 1 98.31 68 HIS B C 1
ATOM 3332 O O . HIS B 1 68 ? -12.938 10.773 1.34 1 98.31 68 HIS B O 1
ATOM 3338 N N . GLN B 1 69 ? -12.766 9.789 -0.678 1 97.75 69 GLN B N 1
ATOM 3339 C CA . GLN B 1 69 ? -14.133 10.133 -1.046 1 97.75 69 GLN B CA 1
ATOM 3340 C C . GLN B 1 69 ? -15.141 9.461 -0.115 1 97.75 69 GLN B C 1
ATOM 3342 O O . GLN B 1 69 ? -16.125 10.086 0.299 1 97.75 69 GLN B O 1
ATOM 3347 N N . GLN B 1 70 ? -14.906 8.211 0.19 1 97.12 70 GLN B N 1
ATOM 3348 C CA . GLN B 1 70 ? -15.781 7.516 1.13 1 97.12 70 GLN B CA 1
ATOM 3349 C C . GLN B 1 70 ? -15.727 8.164 2.51 1 97.12 70 GLN B C 1
ATOM 3351 O O . GLN B 1 70 ? -16.75 8.297 3.176 1 97.12 70 GLN B O 1
ATOM 3356 N N . LEU B 1 71 ? -14.562 8.539 2.93 1 98.38 71 LEU B N 1
ATOM 3357 C CA . LEU B 1 71 ? -14.375 9.141 4.246 1 98.38 71 LEU B CA 1
ATOM 3358 C C . LEU B 1 71 ? -15.086 10.484 4.328 1 98.38 71 LEU B C 1
ATOM 3360 O O . LEU B 1 71 ? -15.617 10.852 5.379 1 98.38 71 LEU B O 1
ATOM 3364 N N . LEU B 1 72 ? -15.094 11.258 3.215 1 98.06 72 LEU B N 1
ATOM 3365 C CA . LEU B 1 72 ? -15.805 12.531 3.182 1 98.06 72 LEU B CA 1
ATOM 3366 C C . LEU B 1 72 ? -17.297 12.328 3.455 1 98.06 72 LEU B C 1
ATOM 3368 O O . LEU B 1 72 ? -17.906 13.125 4.16 1 98.06 72 LEU B O 1
ATOM 3372 N N . GLY B 1 73 ? -17.859 11.25 2.859 1 96.94 73 GLY B N 1
ATOM 3373 C CA . GLY B 1 73 ? -19.25 10.93 3.16 1 96.94 73 GLY B CA 1
ATOM 3374 C C . GLY B 1 73 ? -19.484 10.672 4.633 1 96.94 73 GLY B C 1
ATOM 3375 O O . GLY B 1 73 ? -20.469 11.164 5.203 1 96.94 73 GLY B O 1
ATOM 3376 N N . LEU B 1 74 ? -18.578 9.945 5.195 1 97.25 74 LEU B N 1
ATOM 3377 C CA . LEU B 1 74 ? -18.656 9.648 6.621 1 97.25 74 LEU B CA 1
ATOM 3378 C C . LEU B 1 74 ? -18.516 10.914 7.457 1 97.25 74 LEU B C 1
ATOM 3380 O O . LEU B 1 74 ? -19.25 11.102 8.438 1 97.25 74 LEU B O 1
ATOM 3384 N N . MET B 1 75 ? -17.625 11.812 7.117 1 97.38 75 MET B N 1
ATOM 3385 C CA . MET B 1 75 ? -17.391 13.078 7.812 1 97.38 75 MET B CA 1
ATOM 3386 C C . MET B 1 75 ? -18.656 13.938 7.812 1 97.38 75 MET B C 1
ATOM 3388 O O . MET B 1 75 ? -19.016 14.508 8.844 1 97.38 75 MET B O 1
ATOM 3392 N N . HIS B 1 76 ? -19.312 14 6.684 1 97.25 76 HIS B N 1
ATOM 3393 C CA . HIS B 1 76 ? -20.531 14.805 6.586 1 97.25 76 HIS B CA 1
ATOM 3394 C C . HIS B 1 76 ? -21.609 14.297 7.539 1 97.25 76 HIS B C 1
ATOM 3396 O O . HIS B 1 76 ? -22.281 15.086 8.203 1 97.25 76 HIS B O 1
ATOM 3402 N N . ARG B 1 77 ? -21.719 13 7.629 1 95.69 77 ARG B N 1
ATOM 3403 C CA . ARG B 1 77 ? -22.703 12.422 8.531 1 95.69 77 ARG B CA 1
ATOM 3404 C C . ARG B 1 77 ? -22.359 12.727 9.984 1 95.69 77 ARG B C 1
ATOM 3406 O O . ARG B 1 77 ? -23.25 13.062 10.781 1 95.69 77 ARG B O 1
ATOM 3413 N N . PHE B 1 78 ? -21.141 12.562 10.359 1 97.12 78 PHE B N 1
ATOM 3414 C CA . PHE B 1 78 ? -20.75 12.812 11.742 1 97.12 78 PHE B CA 1
ATOM 3415 C C . PHE B 1 78 ? -20.953 14.273 12.117 1 97.12 78 PHE B C 1
ATOM 3417 O O . PHE B 1 78 ? -21.578 14.578 13.133 1 97.12 78 PHE B O 1
ATOM 3424 N N . PHE B 1 79 ? -20.438 15.195 11.234 1 97.69 79 PHE B N 1
ATOM 3425 C CA . PHE B 1 79 ? -20.391 16.609 11.594 1 97.69 79 PHE B CA 1
ATOM 3426 C C . PHE B 1 79 ? -21.766 17.25 11.469 1 97.69 79 PHE B C 1
ATOM 3428 O O . PHE B 1 79 ? -22.016 18.312 12.031 1 97.69 79 PHE B O 1
ATOM 3435 N N . ASP B 1 80 ? -22.656 16.625 10.727 1 96.12 80 ASP B N 1
ATOM 3436 C CA . ASP B 1 80 ? -24.016 17.109 10.602 1 96.12 80 ASP B CA 1
ATOM 3437 C C . ASP B 1 80 ? -24.859 16.734 11.828 1 96.12 80 ASP B C 1
ATOM 3439 O O . ASP B 1 80 ? -25.953 17.266 12.023 1 96.12 80 ASP B O 1
ATOM 3443 N N . ALA B 1 81 ? -24.344 15.898 12.664 1 95.94 81 ALA B N 1
ATOM 3444 C CA . ALA B 1 81 ? -25.062 15.469 13.867 1 95.94 81 ALA B CA 1
ATOM 3445 C C . ALA B 1 81 ? -25.141 16.594 14.891 1 95.94 81 ALA B C 1
ATOM 3447 O O . ALA B 1 81 ? -24.312 17.516 14.875 1 95.94 81 ALA B O 1
ATOM 3448 N N . PRO B 1 82 ? -26.172 16.516 15.812 1 95.25 82 PRO B N 1
ATOM 3449 C CA . PRO B 1 82 ? -26.25 17.516 16.891 1 95.25 82 PRO B CA 1
ATOM 3450 C C . PRO B 1 82 ? -25.016 17.5 17.797 1 95.25 82 PRO B C 1
ATOM 3452 O O . PRO B 1 82 ? -24.406 16.453 18 1 95.25 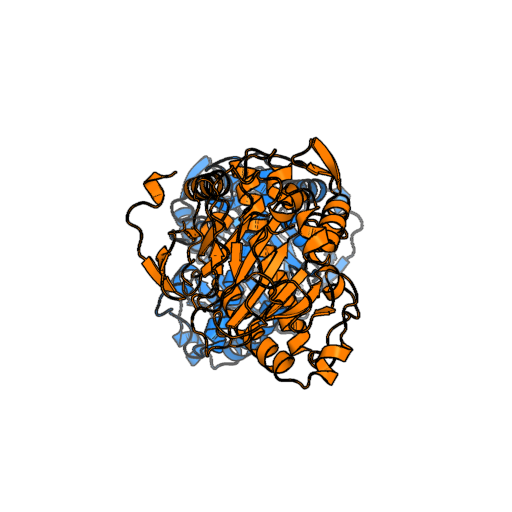82 PRO B O 1
ATOM 3455 N N . LEU B 1 83 ? -24.734 18.672 18.281 1 94 83 LEU B N 1
ATOM 3456 C CA . LEU B 1 83 ? -23.562 18.859 19.125 1 94 83 LEU B CA 1
ATOM 3457 C C . LEU B 1 83 ? -23.547 17.859 20.266 1 94 83 LEU B C 1
ATOM 3459 O O . LEU B 1 83 ? -22.484 17.359 20.672 1 94 83 LEU B O 1
ATOM 3463 N N . GLN B 1 84 ? -24.719 17.547 20.828 1 94.12 84 GLN B N 1
ATOM 3464 C CA . GLN B 1 84 ? -24.828 16.625 21.953 1 94.12 84 GLN B CA 1
ATOM 3465 C C . GLN B 1 84 ? -24.312 15.234 21.562 1 94.12 84 GLN B C 1
ATOM 3467 O O . GLN B 1 84 ? -23.609 14.586 22.359 1 94.12 84 GLN B O 1
ATOM 3472 N N . VAL B 1 85 ? -24.625 14.836 20.391 1 93.88 85 VAL B N 1
ATOM 3473 C CA . VAL B 1 85 ? -24.188 13.531 19.891 1 93.88 85 VAL B CA 1
ATOM 3474 C C . VAL B 1 85 ? -22.672 13.523 19.703 1 93.88 85 VAL B C 1
ATOM 3476 O O . VAL B 1 85 ? -22 12.578 20.109 1 93.88 85 VAL B O 1
ATOM 3479 N N . LYS B 1 86 ? -22.125 14.562 19.094 1 94.62 86 LYS B N 1
ATOM 3480 C CA . LYS B 1 86 ? -20.703 14.656 18.859 1 94.62 86 LYS B CA 1
ATOM 3481 C C . LYS B 1 86 ? -19.922 14.711 20.172 1 94.62 86 LYS B C 1
ATOM 3483 O O . LYS B 1 86 ? -18.875 14.062 20.297 1 94.62 86 LYS B O 1
ATOM 3488 N N . ASN B 1 87 ? -20.5 15.359 21.125 1 93.94 87 ASN B N 1
ATOM 3489 C CA . ASN B 1 87 ? -19.844 15.523 22.422 1 93.94 87 ASN B CA 1
ATOM 3490 C C . ASN B 1 87 ? -19.797 14.211 23.203 1 93.94 87 ASN B C 1
ATOM 3492 O O . ASN B 1 87 ? -18.953 14.047 24.094 1 93.94 87 ASN B O 1
ATOM 3496 N N . GLU B 1 88 ? -20.672 13.352 22.922 1 93.31 88 GLU B N 1
ATOM 3497 C CA . GLU B 1 88 ? -20.672 12.062 23.594 1 93.31 88 GLU B CA 1
ATOM 3498 C C . GLU B 1 88 ? -19.375 11.305 23.344 1 93.31 88 GLU B C 1
ATOM 3500 O O . GLU B 1 88 ? -18.922 10.539 24.203 1 93.31 88 GLU B O 1
ATOM 3505 N N . TYR B 1 89 ? -18.766 11.492 22.219 1 91.69 89 TYR B N 1
ATOM 3506 C CA . TYR B 1 89 ? -17.5 10.844 21.922 1 91.69 89 TYR B CA 1
ATOM 3507 C C . TYR B 1 89 ? -16.391 11.375 22.844 1 91.69 89 TYR B C 1
ATOM 3509 O O . TYR B 1 89 ? -15.516 10.625 23.266 1 91.69 89 TYR B O 1
ATOM 3517 N N . GLY B 1 90 ? -16.438 12.711 23.156 1 88.75 90 GLY B N 1
ATOM 3518 C CA . GLY B 1 90 ? -15.508 13.344 24.062 1 88.75 90 GLY B CA 1
ATOM 3519 C C . GLY B 1 90 ? -14.062 13.195 23.641 1 88.75 90 GLY B C 1
ATOM 3520 O O . GLY B 1 90 ? -13.766 12.531 22.641 1 88.75 90 GLY B O 1
ATOM 3521 N N . LEU B 1 91 ? -13.211 13.891 24.406 1 87.06 91 LEU B N 1
ATOM 3522 C CA . LEU B 1 91 ? -11.766 13.758 24.203 1 87.06 91 LEU B CA 1
ATOM 3523 C C . LEU B 1 91 ? -11.188 12.719 25.156 1 87.06 91 LEU B C 1
ATOM 3525 O O . LEU B 1 91 ? -10.867 13.023 26.312 1 87.06 91 LEU B O 1
ATOM 3529 N N . VAL B 1 92 ? -10.977 11.508 24.688 1 85.69 92 VAL B N 1
ATOM 3530 C CA . VAL B 1 92 ? -10.508 10.383 25.484 1 85.69 92 VAL B CA 1
ATOM 3531 C C . VAL B 1 92 ? -9.016 10.539 25.781 1 85.69 92 VAL B C 1
ATOM 3533 O O . VAL B 1 92 ? -8.562 10.258 26.891 1 85.69 92 VAL B O 1
ATOM 3536 N N . SER B 1 93 ? -8.289 10.938 24.828 1 87.5 93 SER B N 1
ATOM 3537 C CA . SER B 1 93 ? -6.867 11.258 24.875 1 87.5 93 SER B CA 1
ATOM 3538 C C . SER B 1 93 ? -6.5 12.297 23.812 1 87.5 93 SER B C 1
ATOM 3540 O O . SER B 1 93 ? -7.316 12.625 22.953 1 87.5 93 SER B O 1
ATOM 3542 N N . PRO B 1 94 ? -5.305 12.828 23.922 1 83.94 94 PRO B N 1
ATOM 3543 C CA . PRO B 1 94 ? -4.891 13.82 22.938 1 83.94 94 PRO B CA 1
ATOM 3544 C C . PRO B 1 94 ? -4.988 13.297 21.5 1 83.94 94 PRO B C 1
ATOM 3546 O O . PRO B 1 94 ? -5.09 14.086 20.562 1 83.94 94 PRO B O 1
ATOM 3549 N N . HIS B 1 95 ? -4.973 12.031 21.297 1 86.44 95 HIS B N 1
ATOM 3550 C CA . HIS B 1 95 ? -4.965 11.469 19.953 1 86.44 95 HIS B CA 1
ATOM 3551 C C . HIS B 1 95 ? -6.207 10.617 19.703 1 86.44 95 HIS B C 1
ATOM 3553 O O . HIS B 1 95 ? -6.238 9.812 18.781 1 86.44 95 HIS B O 1
ATOM 3559 N N . LEU B 1 96 ? -7.227 10.812 20.516 1 90.06 96 LEU B N 1
ATOM 3560 C CA . LEU B 1 96 ? -8.469 10.055 20.406 1 90.06 96 LEU B CA 1
ATOM 3561 C C . LEU B 1 96 ? -9.641 10.828 20.984 1 90.06 96 LEU B C 1
ATOM 3563 O O . LEU B 1 96 ? -9.656 11.125 22.188 1 90.06 96 LEU B O 1
ATOM 3567 N N . GLY B 1 97 ? -10.555 11.172 20.078 1 94.69 97 GLY B N 1
ATOM 3568 C CA . GLY B 1 97 ? -11.742 11.844 20.578 1 94.69 97 GLY B CA 1
ATOM 3569 C C . GLY B 1 97 ? -12.188 13 19.703 1 94.69 97 GLY B C 1
ATOM 3570 O O . GLY B 1 97 ? -11.852 13.062 18.516 1 94.69 97 GLY B O 1
ATOM 3571 N N . TYR B 1 98 ? -13.094 13.812 20.281 1 96.25 98 TYR B N 1
ATOM 3572 C CA . TYR B 1 98 ? -13.711 14.938 19.594 1 96.25 98 TYR B CA 1
ATOM 3573 C C . TYR B 1 98 ? -13.336 16.25 20.25 1 96.25 98 TYR B C 1
ATOM 3575 O O . TYR B 1 98 ? -13.305 16.344 21.484 1 96.25 98 TYR B O 1
ATOM 3583 N N . GLU B 1 99 ? -12.938 17.219 19.453 1 94.5 99 GLU B N 1
ATOM 3584 C CA . GLU B 1 99 ? -12.711 18.594 19.875 1 94.5 99 GLU B CA 1
ATOM 3585 C C . GLU B 1 99 ? -13.648 19.562 19.156 1 94.5 99 GLU B C 1
ATOM 3587 O O . GLU B 1 99 ? -13.617 19.672 17.938 1 94.5 99 GLU B O 1
ATOM 3592 N N . PRO B 1 100 ? -14.5 20.25 19.891 1 95.06 100 PRO B N 1
ATOM 3593 C CA . PRO B 1 100 ? -15.422 21.203 19.266 1 95.06 100 PRO B CA 1
ATOM 3594 C C . PRO B 1 100 ? -14.734 22.484 18.812 1 95.06 100 PRO B C 1
ATOM 3596 O O . PRO B 1 100 ? -13.57 22.719 19.141 1 95.06 100 PRO B O 1
ATOM 3599 N N . VAL B 1 101 ? -15.461 23.281 18.078 1 95.19 101 VAL B N 1
ATOM 3600 C CA . VAL B 1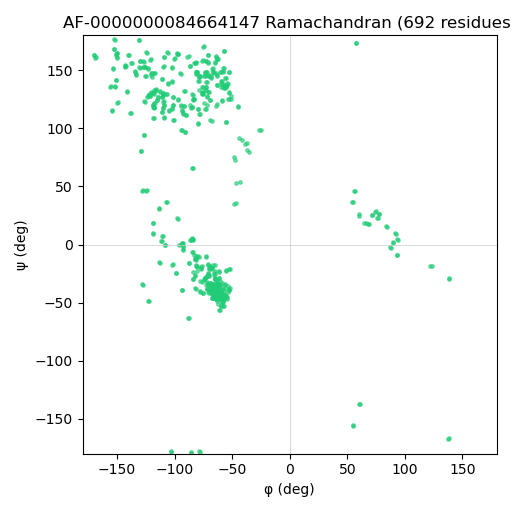 101 ? -14.992 24.594 17.656 1 95.19 101 VAL B CA 1
ATOM 3601 C C . VAL B 1 101 ? -14.625 25.422 18.875 1 95.19 101 VAL B C 1
ATOM 3603 O O . VAL B 1 101 ? -15.344 25.406 19.891 1 95.19 101 VAL B O 1
ATOM 3606 N N . GLY B 1 102 ? -13.477 26.078 18.797 1 92.94 102 GLY B N 1
ATOM 3607 C CA . GLY B 1 102 ? -13.07 26.984 19.875 1 92.94 102 GLY B CA 1
ATOM 3608 C C . GLY B 1 102 ? -12.234 26.312 20.938 1 92.94 102 GLY B C 1
ATOM 3609 O O . GLY B 1 102 ? -11.945 26.906 21.984 1 92.94 102 GLY B O 1
ATOM 3610 N N . SER B 1 103 ? -11.805 25.125 20.703 1 87.81 103 SER B N 1
ATOM 3611 C CA . SER B 1 103 ? -11.031 24.359 21.688 1 87.81 103 SER B CA 1
ATOM 3612 C C . SER B 1 103 ? -9.586 24.844 21.75 1 87.81 103 SER B C 1
ATOM 3614 O O . SER B 1 103 ? -8.883 24.594 22.719 1 87.81 103 SER B O 1
ATOM 3616 N N . ARG B 1 104 ? -9.133 25.531 20.656 1 86.25 104 ARG B N 1
ATOM 3617 C CA . ARG B 1 104 ? -7.758 26 20.531 1 86.25 104 ARG B CA 1
ATOM 3618 C C . ARG B 1 104 ? -7.719 27.469 20.125 1 86.25 104 ARG B C 1
ATOM 3620 O O . ARG B 1 104 ? -8.766 28.109 19.984 1 86.25 104 ARG B O 1
ATOM 3627 N N . ASN B 1 105 ? -6.445 27.953 20.094 1 80.69 105 ASN B N 1
ATOM 3628 C CA . ASN B 1 105 ? -6.297 29.328 19.625 1 80.69 105 ASN B CA 1
ATOM 3629 C C . ASN B 1 105 ? -6.523 29.438 18.125 1 80.69 105 ASN B C 1
ATOM 3631 O O . ASN B 1 105 ? -6.199 28.516 17.375 1 80.69 105 ASN B O 1
ATOM 3635 N N . GLY B 1 106 ? -7.027 30.578 17.797 1 81.69 106 GLY B N 1
ATOM 3636 C CA . GLY B 1 106 ? -7.262 30.844 16.375 1 81.69 106 GLY B CA 1
ATOM 3637 C C . GLY B 1 106 ? -6.039 31.391 15.664 1 81.69 106 GLY B C 1
ATOM 3638 O O . GLY B 1 106 ? -4.945 31.438 16.234 1 81.69 106 GLY B O 1
ATOM 3639 N N . VAL B 1 107 ? -6.219 31.672 14.391 1 85.06 107 VAL B N 1
ATOM 3640 C CA . VAL B 1 107 ? -5.129 32.125 13.531 1 85.06 107 VAL B CA 1
ATOM 3641 C C . VAL B 1 107 ? -4.77 33.562 13.891 1 85.06 107 VAL B C 1
ATOM 3643 O O . VAL B 1 107 ? -3.602 33.969 13.805 1 85.06 107 VAL B O 1
ATOM 3646 N N . LEU B 1 108 ? -5.785 34.312 14.258 1 81.12 108 LEU B N 1
ATOM 3647 C CA . LEU B 1 108 ? -5.602 35.75 14.547 1 81.12 108 LEU B CA 1
ATOM 3648 C C . LEU B 1 108 ? -5.523 35.969 16.047 1 81.12 108 LEU B C 1
ATOM 3650 O O . LEU B 1 108 ? -5.98 35.156 16.844 1 81.12 108 LEU B O 1
ATOM 3654 N N . GLU B 1 109 ? -4.934 37.125 16.328 1 78.75 109 GLU B N 1
ATOM 3655 C CA . GLU B 1 109 ? -4.836 37.5 17.734 1 78.75 109 GLU B CA 1
ATOM 3656 C C . GLU B 1 109 ? -6.215 37.562 18.391 1 78.75 109 GLU B C 1
ATOM 3658 O O . GLU B 1 109 ? -7.156 38.094 17.797 1 78.75 109 GLU B O 1
ATOM 3663 N N . ASN B 1 110 ? -6.32 37.031 19.547 1 80.5 110 ASN B N 1
ATOM 3664 C CA . ASN B 1 110 ? -7.516 37.062 20.375 1 80.5 110 ASN B CA 1
ATOM 3665 C C . ASN B 1 110 ? -8.68 36.312 19.734 1 80.5 110 ASN B C 1
ATOM 3667 O O . ASN B 1 110 ? -9.836 36.719 19.891 1 80.5 110 ASN B O 1
ATOM 3671 N N . THR B 1 111 ? -8.477 35.531 18.875 1 86.25 111 THR B N 1
ATOM 3672 C CA . THR B 1 111 ? -9.508 34.688 18.312 1 86.25 111 THR B CA 1
ATOM 3673 C C . THR B 1 111 ? -9.297 33.219 18.75 1 86.25 111 THR B C 1
ATOM 3675 O O . THR B 1 111 ? -8.227 32.875 19.25 1 86.25 111 THR B O 1
ATOM 3678 N N . ARG B 1 112 ? -10.32 32.469 18.641 1 92.44 112 ARG B N 1
ATOM 3679 C CA . ARG B 1 112 ? -10.266 31.031 18.859 1 92.44 112 ARG B CA 1
ATOM 3680 C C . ARG B 1 112 ? -10.352 30.281 17.531 1 92.44 112 ARG B C 1
ATOM 3682 O O . ARG B 1 112 ? -10.664 30.859 16.5 1 92.44 112 ARG B O 1
ATOM 3689 N N . ASP B 1 113 ? -10.008 29.016 17.547 1 93.31 113 ASP B N 1
ATOM 3690 C CA . ASP B 1 113 ? -9.977 28.219 16.328 1 93.31 113 ASP B CA 1
ATOM 3691 C C . ASP B 1 113 ? -11.375 28.078 15.734 1 93.31 113 ASP B C 1
ATOM 3693 O O . ASP B 1 113 ? -12.367 28.062 16.469 1 93.31 113 ASP B O 1
ATOM 3697 N N . GLY B 1 114 ? -11.5 28 14.422 1 96.44 114 GLY B N 1
ATOM 3698 C CA . GLY B 1 114 ? -12.75 27.891 13.695 1 96.44 114 GLY B CA 1
ATOM 3699 C C . GLY B 1 114 ? -12.977 26.5 13.109 1 96.44 114 GLY B C 1
ATOM 3700 O O . GLY B 1 114 ? -13.445 26.375 11.977 1 96.44 114 GLY B O 1
ATOM 3701 N N . TYR B 1 115 ? -12.578 25.453 13.82 1 97 115 TYR B N 1
ATOM 3702 C CA . TYR B 1 115 ? -12.789 24.094 13.305 1 97 115 TYR B CA 1
ATOM 3703 C C . TYR B 1 115 ? -13.133 23.141 14.438 1 97 115 TYR B C 1
ATOM 3705 O O . TYR B 1 115 ? -12.836 23.406 15.602 1 97 115 TYR B O 1
ATOM 3713 N N . GLU B 1 116 ? -13.844 22.062 14.148 1 97.44 116 GLU B N 1
ATOM 3714 C CA . GLU B 1 116 ? -14.008 20.875 15 1 97.44 116 GLU B CA 1
ATOM 3715 C C . GLU B 1 116 ? -13.266 19.672 14.43 1 97.44 116 GLU B C 1
ATOM 3717 O O . GLU B 1 116 ? -13 19.625 13.227 1 97.44 116 GLU B O 1
ATOM 3722 N N . MET B 1 117 ? -12.883 18.766 15.336 1 96.62 117 MET B N 1
ATOM 3723 C CA . MET B 1 117 ? -11.984 17.688 14.922 1 96.62 117 MET B CA 1
ATOM 3724 C C . MET B 1 117 ? -12.367 16.375 15.609 1 96.62 117 MET B C 1
ATOM 3726 O O . MET B 1 117 ? -12.672 16.359 16.797 1 96.62 117 MET B O 1
ATOM 3730 N N . VAL B 1 118 ? -12.461 15.367 14.82 1 96.88 118 VAL B N 1
ATOM 3731 C CA . VAL B 1 118 ? -12.578 14 15.328 1 96.88 118 VAL B CA 1
ATOM 3732 C C . VAL B 1 118 ? -11.266 13.25 15.102 1 96.88 118 VAL B C 1
ATOM 3734 O O . VAL B 1 118 ? -10.711 13.273 14 1 96.88 118 VAL B O 1
ATOM 3737 N N . LYS B 1 119 ? -10.742 12.617 16.125 1 96.75 119 LYS B N 1
ATOM 3738 C CA . LYS B 1 119 ? -9.5 11.859 16.047 1 96.75 119 LYS B CA 1
ATOM 3739 C C . LYS B 1 119 ? -9.742 10.375 16.281 1 96.75 119 LYS B C 1
ATOM 3741 O O . LYS B 1 119 ? -10.375 9.984 17.266 1 96.75 119 LYS B O 1
ATOM 3746 N N . ILE B 1 120 ? -9.289 9.602 15.406 1 96.94 120 ILE B N 1
ATOM 3747 C CA . ILE B 1 120 ? -9.312 8.148 15.516 1 96.94 120 ILE B CA 1
ATOM 3748 C C . ILE B 1 120 ? -7.887 7.609 15.523 1 96.94 120 ILE B C 1
ATOM 3750 O O . ILE B 1 120 ? -7.168 7.719 14.531 1 96.94 120 ILE B O 1
ATOM 3754 N N . SER B 1 121 ? -7.508 6.961 16.594 1 96.31 121 SER B N 1
ATOM 3755 C CA . SER B 1 121 ? -6.141 6.484 16.781 1 96.31 121 SER B CA 1
ATOM 3756 C C . SER B 1 121 ? -5.895 5.203 15.992 1 96.31 121 SER B C 1
ATOM 3758 O O . SER B 1 121 ? -6.762 4.328 15.938 1 96.31 121 SER B O 1
ATOM 3760 N N . ARG B 1 122 ? -4.699 5.082 15.391 1 97.25 122 ARG B N 1
ATOM 3761 C CA . ARG B 1 122 ? -4.273 3.852 14.734 1 97.25 122 ARG B CA 1
ATOM 3762 C C . ARG B 1 122 ? -4.316 2.67 15.695 1 97.25 122 ARG B C 1
ATOM 3764 O O . ARG B 1 122 ? -4.773 1.584 15.328 1 97.25 122 ARG B O 1
ATOM 3771 N N . ASP B 1 123 ? -3.836 2.871 16.938 1 97.06 123 ASP B N 1
ATOM 3772 C CA . ASP B 1 123 ? -3.812 1.794 17.922 1 97.06 123 ASP B CA 1
ATOM 3773 C C . ASP B 1 123 ? -5.23 1.39 18.328 1 97.06 123 ASP B C 1
ATOM 3775 O O . ASP B 1 123 ? -5.512 0.204 18.516 1 97.06 123 ASP B O 1
ATOM 3779 N N . GLU B 1 124 ? -6.133 2.375 18.438 1 95.69 124 GLU B N 1
ATOM 3780 C CA . GLU B 1 124 ? -7.504 2.1 18.859 1 95.69 124 GLU B CA 1
ATOM 3781 C C . GLU B 1 124 ? -8.242 1.267 17.812 1 95.69 124 GLU B C 1
ATOM 3783 O O . GLU B 1 124 ? -8.945 0.316 18.156 1 95.69 124 GLU B O 1
ATOM 3788 N N . ILE B 1 125 ? -8.07 1.582 16.516 1 95.56 125 ILE B N 1
ATOM 3789 C CA . ILE B 1 125 ? -8.82 0.937 15.453 1 95.56 125 ILE B CA 1
ATOM 3790 C C . ILE B 1 125 ? -8.406 -0.526 15.336 1 95.56 125 ILE B C 1
ATOM 3792 O O . ILE B 1 125 ? -9.109 -1.335 14.727 1 95.56 125 ILE B O 1
ATOM 3796 N N . GLN B 1 126 ? -7.211 -0.866 15.859 1 95.12 126 GLN B N 1
ATOM 3797 C CA . GLN B 1 126 ? -6.688 -2.227 15.789 1 95.12 126 GLN B CA 1
ATOM 3798 C C . GLN B 1 126 ? -7.281 -3.098 16.891 1 95.12 126 GLN B C 1
ATOM 3800 O O . GLN B 1 126 ? -7.148 -4.324 16.859 1 95.12 126 GLN B O 1
ATOM 3805 N N . ARG B 1 127 ? -7.934 -2.492 17.828 1 93.94 127 ARG B N 1
ATOM 3806 C CA . ARG B 1 127 ? -8.516 -3.252 18.938 1 93.94 127 ARG B CA 1
ATOM 3807 C C . ARG B 1 127 ? -9.742 -4.035 18.469 1 93.94 127 ARG B C 1
ATOM 3809 O O . ARG B 1 127 ? -10.367 -3.689 17.469 1 93.94 127 ARG B O 1
ATOM 3816 N N . SER B 1 128 ? -10.102 -5.078 19.188 1 90.81 128 SER B N 1
ATOM 3817 C CA . SER B 1 128 ? -11.258 -5.898 18.875 1 90.81 128 SER B CA 1
ATOM 3818 C C . SER B 1 128 ? -12.555 -5.102 19 1 90.81 128 SER B C 1
ATOM 3820 O O . SER B 1 128 ? -13.5 -5.312 18.234 1 90.81 128 SER B O 1
ATOM 3822 N N . ALA B 1 129 ? -12.562 -4.199 19.953 1 90.69 129 ALA B N 1
ATOM 3823 C CA . ALA B 1 129 ? -13.695 -3.303 20.172 1 90.69 129 ALA B CA 1
ATOM 3824 C C . ALA B 1 129 ? -13.234 -1.851 20.25 1 90.69 129 ALA B C 1
ATOM 3826 O O . ALA B 1 129 ? -13.164 -1.28 21.344 1 90.69 129 ALA B O 1
ATOM 3827 N N . PRO B 1 130 ? -13.039 -1.306 19.109 1 93.31 130 PRO B N 1
ATOM 3828 C CA . PRO B 1 130 ? -12.492 0.055 19.109 1 93.31 130 PRO B CA 1
ATOM 3829 C C . PRO B 1 130 ? -13.5 1.086 19.625 1 93.31 130 PRO B C 1
ATOM 3831 O O . PRO B 1 130 ? -14.695 0.965 19.375 1 93.31 130 PRO B O 1
ATOM 3834 N N . HIS B 1 131 ? -12.969 2.084 20.312 1 92.19 131 HIS B N 1
ATOM 3835 C CA . HIS B 1 131 ? -13.758 3.229 20.734 1 92.19 131 HIS B CA 1
ATOM 3836 C C . HIS B 1 131 ? -13.961 4.219 19.594 1 92.19 131 HIS B C 1
ATOM 3838 O O . HIS B 1 131 ? -13.039 4.957 19.234 1 92.19 131 HIS B O 1
ATOM 3844 N N . ILE B 1 132 ? -15.18 4.211 19.016 1 91.5 132 ILE B N 1
ATOM 3845 C CA . ILE B 1 132 ? -15.531 5.082 17.906 1 91.5 132 ILE B CA 1
ATOM 3846 C C . ILE B 1 132 ? -16.844 5.801 18.203 1 91.5 132 ILE B C 1
ATOM 3848 O O . ILE B 1 132 ? -17.609 5.371 19.062 1 91.5 132 ILE B O 1
ATOM 3852 N N . PRO B 1 133 ? -17.062 6.926 17.547 1 92.12 133 PRO B N 1
ATOM 3853 C CA . PRO B 1 133 ? -18.312 7.633 17.797 1 92.12 133 PRO B CA 1
ATOM 3854 C C . PRO B 1 133 ? -19.547 6.758 17.562 1 92.12 133 PRO B C 1
ATOM 3856 O O . PRO B 1 133 ? -19.578 5.977 16.609 1 92.12 133 PRO B O 1
ATOM 3859 N N . ARG B 1 134 ? -20.516 6.914 18.312 1 89 134 ARG B N 1
ATOM 3860 C CA . ARG B 1 134 ? -21.703 6.062 18.281 1 89 134 ARG B CA 1
ATOM 3861 C C . ARG B 1 134 ? -22.438 6.211 16.953 1 89 134 ARG B C 1
ATOM 3863 O O . ARG B 1 134 ? -23.094 5.273 16.484 1 89 134 ARG B O 1
ATOM 3870 N N . ASN B 1 135 ? -22.312 7.379 16.391 1 91.31 135 ASN B N 1
ATOM 3871 C CA . ASN B 1 135 ? -23.031 7.605 15.141 1 91.31 135 ASN B CA 1
ATOM 3872 C C . ASN B 1 135 ? -22.234 7.137 13.93 1 91.31 135 ASN B C 1
ATOM 3874 O O . ASN B 1 135 ? -22.625 7.383 12.789 1 91.31 135 ASN B O 1
ATOM 3878 N N . LEU B 1 136 ? -21.078 6.535 14.18 1 92 136 LEU B N 1
ATOM 3879 C CA . LEU B 1 136 ? -20.266 5.949 13.125 1 92 136 LEU B CA 1
ATOM 3880 C C . LEU B 1 136 ? -19.969 4.48 13.414 1 92 136 LEU B C 1
ATOM 3882 O O . LEU B 1 136 ? -18.844 4.012 13.203 1 92 136 LEU B O 1
ATOM 3886 N N . THR B 1 137 ? -20.844 3.678 13.781 1 85 137 THR B N 1
ATOM 3887 C CA . THR B 1 137 ? -20.516 2.355 14.297 1 85 137 THR B CA 1
ATOM 3888 C C . THR B 1 137 ? -20.953 1.268 13.32 1 85 137 THR B C 1
ATOM 3890 O O . THR B 1 137 ? -20.797 0.077 13.602 1 85 137 THR B O 1
ATOM 3893 N N . SER B 1 138 ? -21.453 1.632 12.25 1 91.19 138 SER B N 1
ATOM 3894 C CA . SER B 1 138 ? -21.797 0.586 11.289 1 91.19 138 SER B CA 1
ATOM 3895 C C . SER B 1 138 ? -20.547 -0.133 10.789 1 91.19 138 SER B C 1
ATOM 3897 O O . SER B 1 138 ? -19.438 0.398 10.883 1 91.19 138 SER B O 1
ATOM 3899 N N . ALA B 1 139 ? -20.734 -1.342 10.312 1 90.38 139 ALA B N 1
ATOM 3900 C CA . ALA B 1 139 ? -19.625 -2.119 9.758 1 90.38 139 ALA B CA 1
ATOM 3901 C C . ALA B 1 139 ? -18.953 -1.375 8.609 1 90.38 139 ALA B C 1
ATOM 3903 O O . ALA B 1 139 ? -17.734 -1.4 8.484 1 90.38 139 ALA B O 1
ATOM 3904 N N . SER B 1 140 ? -19.719 -0.733 7.863 1 93.31 140 SER B N 1
ATOM 3905 C CA . SER B 1 140 ? -19.203 0.031 6.734 1 93.31 140 SER B CA 1
ATOM 3906 C C . SER B 1 140 ? -18.391 1.237 7.207 1 93.31 140 SER B C 1
ATOM 3908 O O . SER B 1 140 ? -17.406 1.615 6.582 1 93.31 140 SER B O 1
ATOM 3910 N N . ASP B 1 141 ? -18.797 1.896 8.297 1 95.56 141 ASP B N 1
ATOM 3911 C CA . ASP B 1 141 ? -18.078 3.025 8.867 1 95.56 141 ASP B CA 1
ATOM 3912 C C . ASP B 1 141 ? -16.703 2.594 9.375 1 95.56 141 ASP B C 1
ATOM 3914 O O . ASP B 1 141 ? -15.695 3.244 9.086 1 95.56 141 ASP B O 1
ATOM 3918 N N . LEU B 1 142 ? -16.766 1.504 10.07 1 94.69 142 LEU B N 1
ATOM 3919 C CA . LEU B 1 142 ? -15.523 0.99 10.625 1 94.69 142 LEU B CA 1
ATOM 3920 C C . LEU B 1 142 ? -14.547 0.619 9.516 1 94.69 142 LEU B C 1
ATOM 3922 O O . LEU B 1 142 ? -13.344 0.875 9.625 1 94.69 142 LEU B O 1
ATOM 3926 N N . LYS B 1 143 ? -15.039 0.036 8.477 1 95.12 143 LYS B N 1
ATOM 3927 C CA . LYS B 1 143 ? -14.203 -0.329 7.336 1 95.12 143 LYS B CA 1
ATOM 3928 C C . LYS B 1 143 ? -13.625 0.911 6.66 1 95.12 143 LYS B C 1
ATOM 3930 O O . LYS B 1 143 ? -12.461 0.909 6.246 1 95.12 143 LYS B O 1
ATOM 3935 N N . THR B 1 144 ? -14.43 1.928 6.52 1 97.19 144 THR B N 1
ATOM 3936 C CA . THR B 1 144 ? -13.977 3.176 5.914 1 97.19 144 THR B CA 1
ATOM 3937 C C . THR B 1 144 ? -12.867 3.812 6.742 1 97.19 144 THR B C 1
ATOM 3939 O O . THR B 1 144 ? -11.859 4.262 6.195 1 97.19 144 THR B O 1
ATOM 3942 N N . LEU B 1 145 ? -13.039 3.838 8.07 1 97.69 145 LEU B N 1
ATOM 3943 C CA . LEU B 1 145 ? -12.031 4.398 8.969 1 97.69 145 LEU B CA 1
ATOM 3944 C C . LEU B 1 145 ? -10.742 3.586 8.914 1 97.69 145 LEU B C 1
ATOM 3946 O O . LEU B 1 145 ? -9.656 4.152 8.789 1 97.69 145 LEU B O 1
ATOM 3950 N N . GLU B 1 146 ? -10.883 2.318 8.953 1 97.31 146 GLU B N 1
ATOM 3951 C CA . GLU B 1 146 ? -9.711 1.452 8.914 1 97.31 146 GLU B CA 1
ATOM 3952 C C . GLU B 1 146 ? -8.977 1.579 7.582 1 97.31 146 GLU B C 1
ATOM 3954 O O . GLU B 1 146 ? -7.742 1.625 7.547 1 97.31 146 GLU B O 1
ATOM 3959 N N . ALA B 1 147 ? -9.742 1.596 6.516 1 97.62 147 ALA B N 1
ATOM 3960 C CA . ALA B 1 147 ? -9.148 1.729 5.191 1 97.62 147 ALA B CA 1
ATOM 3961 C C . ALA B 1 147 ? -8.391 3.049 5.062 1 97.62 147 ALA B C 1
ATOM 3963 O O . ALA B 1 147 ? -7.34 3.10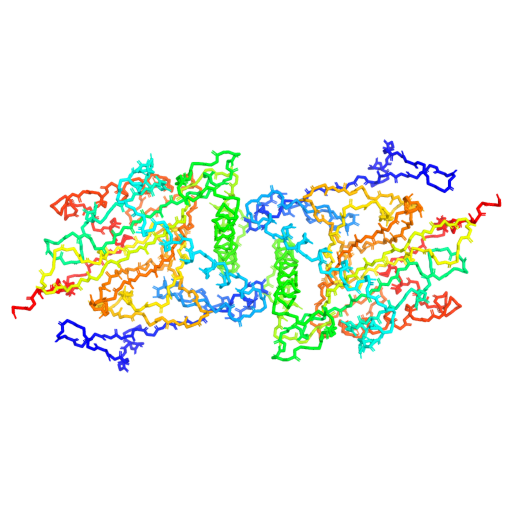7 4.418 1 97.62 147 ALA B O 1
ATOM 3964 N N . SER B 1 148 ? -8.898 4.078 5.629 1 98.44 148 SER B N 1
ATOM 3965 C CA . SER B 1 148 ? -8.25 5.383 5.57 1 98.44 148 SER B CA 1
ATOM 3966 C C . SER B 1 148 ? -6.941 5.383 6.348 1 98.44 148 SER B C 1
ATOM 3968 O O . SER B 1 148 ? -5.938 5.93 5.879 1 98.44 148 SER B O 1
ATOM 3970 N N . ILE B 1 149 ? -6.961 4.773 7.512 1 98.5 149 ILE B N 1
ATOM 3971 C CA . ILE B 1 149 ? -5.746 4.668 8.312 1 98.5 149 ILE B CA 1
ATOM 3972 C C . ILE B 1 149 ? -4.73 3.783 7.598 1 98.5 149 ILE B C 1
ATOM 3974 O O . ILE B 1 149 ? -3.561 4.152 7.465 1 98.5 149 ILE B O 1
ATOM 3978 N N . SER B 1 150 ? -5.215 2.672 7.094 1 98.25 150 SER B N 1
ATOM 3979 C CA . SER B 1 150 ? -4.375 1.73 6.359 1 98.25 150 SER B CA 1
ATOM 3980 C C . SER B 1 150 ? -3.713 2.4 5.16 1 98.25 150 SER B C 1
ATOM 3982 O O . SER B 1 150 ? -2.5 2.287 4.969 1 98.25 150 SER B O 1
ATOM 3984 N N . GLY B 1 151 ? -4.531 3.037 4.332 1 98.56 151 GLY B N 1
ATOM 3985 C CA . GLY B 1 151 ? -4.008 3.721 3.156 1 98.56 151 GLY B CA 1
ATOM 3986 C C . GLY B 1 151 ? -2.963 4.766 3.49 1 98.56 151 GLY B C 1
ATOM 3987 O O . GLY B 1 151 ? -1.916 4.832 2.844 1 98.56 151 GLY B O 1
ATOM 3988 N N . SER B 1 152 ? -3.176 5.555 4.496 1 98.75 152 SER B N 1
ATOM 3989 C CA . SER B 1 152 ? -2.24 6.598 4.906 1 98.75 152 SER B CA 1
ATOM 3990 C C . SER B 1 152 ? -0.966 6 5.492 1 98.75 152 SER B C 1
ATOM 3992 O O . SER B 1 152 ? 0.121 6.559 5.32 1 98.75 152 SER B O 1
ATOM 3994 N N . ASN B 1 153 ? -1.132 4.875 6.227 1 98.5 153 ASN B N 1
ATOM 3995 C CA . ASN B 1 153 ? 0.033 4.16 6.734 1 98.5 153 ASN B CA 1
ATOM 3996 C C . ASN B 1 153 ? 0.926 3.666 5.598 1 98.5 153 ASN B C 1
ATOM 3998 O O . ASN B 1 153 ? 2.146 3.824 5.648 1 98.5 153 ASN B O 1
ATOM 4002 N N . ILE B 1 154 ? 0.327 3.086 4.617 1 98.81 154 ILE B N 1
ATOM 4003 C CA . ILE B 1 154 ? 1.063 2.551 3.475 1 98.81 154 ILE B CA 1
ATOM 4004 C C . ILE B 1 154 ? 1.773 3.686 2.742 1 98.81 154 ILE B C 1
ATOM 4006 O O . ILE B 1 154 ? 2.959 3.578 2.418 1 98.81 154 ILE B O 1
ATOM 4010 N N . ILE B 1 155 ? 1.087 4.812 2.535 1 98.88 155 ILE B N 1
ATOM 4011 C CA . ILE B 1 155 ? 1.677 5.984 1.896 1 98.88 155 ILE B CA 1
ATOM 4012 C C . ILE B 1 155 ? 2.869 6.473 2.713 1 98.88 155 ILE B C 1
ATOM 4014 O O . ILE B 1 155 ? 3.973 6.625 2.182 1 98.88 155 ILE B O 1
ATOM 4018 N N . GLY B 1 156 ? 2.619 6.695 4.023 1 98.81 156 GLY B N 1
ATOM 4019 C CA . GLY B 1 156 ? 3.648 7.246 4.891 1 98.81 156 GLY B CA 1
ATOM 4020 C C . GLY B 1 156 ? 4.891 6.379 4.973 1 98.81 156 GLY B C 1
ATOM 4021 O O . GLY B 1 156 ? 6.012 6.875 4.852 1 98.81 156 GLY B O 1
ATOM 4022 N N . LYS B 1 157 ? 4.691 5.074 5.137 1 98.69 157 LYS B N 1
ATOM 4023 C CA . LYS B 1 157 ? 5.824 4.164 5.277 1 98.69 157 LYS B CA 1
ATOM 4024 C C . LYS B 1 157 ? 6.562 3.99 3.953 1 98.69 157 LYS B C 1
ATOM 4026 O O . LYS B 1 157 ? 7.781 3.805 3.934 1 98.69 157 LYS B O 1
ATOM 4031 N N . THR B 1 158 ? 5.844 4.059 2.811 1 98.75 158 THR B N 1
ATOM 4032 C CA . THR B 1 158 ? 6.492 4.051 1.505 1 98.75 158 THR B CA 1
ATOM 4033 C C . THR B 1 158 ? 7.41 5.258 1.35 1 98.75 158 THR B C 1
ATOM 4035 O O . THR B 1 158 ? 8.539 5.125 0.871 1 98.75 158 THR B O 1
ATOM 4038 N N . ILE B 1 159 ? 6.949 6.43 1.771 1 98.88 159 ILE B N 1
ATOM 4039 C CA . ILE B 1 159 ? 7.754 7.645 1.695 1 98.88 159 ILE B CA 1
ATOM 4040 C C . ILE B 1 159 ? 8.969 7.52 2.613 1 98.88 159 ILE B C 1
ATOM 4042 O O . ILE B 1 159 ? 10.094 7.836 2.213 1 98.88 159 ILE B O 1
ATOM 4046 N N . LEU B 1 160 ? 8.758 7.051 3.863 1 98.88 160 LEU B N 1
ATOM 4047 C CA . LEU B 1 160 ? 9.859 6.883 4.805 1 98.88 160 LEU B CA 1
ATOM 4048 C C . LEU B 1 160 ? 10.891 5.902 4.266 1 98.88 160 LEU B C 1
ATOM 4050 O O . LEU B 1 160 ? 12.094 6.121 4.406 1 98.88 160 LEU B O 1
ATOM 4054 N N . CYS B 1 161 ? 10.414 4.836 3.664 1 98.25 161 CYS B N 1
ATOM 4055 C CA . CYS B 1 161 ? 11.312 3.848 3.074 1 98.25 161 CYS B CA 1
ATOM 4056 C C . CYS B 1 161 ? 12.148 4.469 1.963 1 98.25 161 CYS B C 1
ATOM 4058 O O . CYS B 1 161 ? 13.359 4.238 1.891 1 98.25 161 CYS B O 1
ATOM 4060 N N . ALA B 1 162 ? 11.516 5.203 1.087 1 98.44 162 ALA B N 1
ATOM 4061 C CA . ALA B 1 162 ? 12.219 5.887 0.003 1 98.44 162 ALA B CA 1
ATOM 4062 C C . ALA B 1 162 ? 13.273 6.844 0.55 1 98.44 162 ALA B C 1
ATOM 4064 O O . ALA B 1 162 ? 14.391 6.918 0.024 1 98.44 162 ALA B O 1
ATOM 4065 N N . LEU B 1 163 ? 12.922 7.59 1.608 1 98.62 163 LEU B N 1
ATOM 4066 C CA . LEU B 1 163 ? 13.859 8.516 2.23 1 98.62 163 LEU B CA 1
ATOM 4067 C C . LEU B 1 163 ? 15.031 7.77 2.857 1 98.62 163 LEU B C 1
ATOM 4069 O O . LEU B 1 163 ? 16.172 8.227 2.779 1 98.62 163 LEU B O 1
ATOM 4073 N N . SER B 1 164 ? 14.727 6.621 3.553 1 98.06 164 SER B N 1
ATOM 4074 C CA . SER B 1 164 ? 15.797 5.801 4.121 1 98.06 164 SER B CA 1
ATOM 4075 C C . SER B 1 164 ? 16.781 5.359 3.049 1 98.06 164 SER B C 1
ATOM 4077 O O . SER B 1 164 ? 18 5.438 3.25 1 98.06 164 SER B O 1
ATOM 4079 N N . THR B 1 165 ? 16.266 4.914 1.915 1 97.25 165 THR B N 1
ATOM 4080 C CA . THR B 1 165 ? 17.109 4.473 0.809 1 97.25 165 THR B CA 1
ATOM 4081 C C . THR B 1 165 ? 17.938 5.633 0.269 1 97.25 165 THR B C 1
ATOM 4083 O O . THR B 1 165 ? 19.141 5.496 0.068 1 97.25 165 THR B O 1
ATOM 4086 N N . ALA B 1 166 ? 17.281 6.754 0.053 1 96.25 166 ALA B N 1
ATOM 4087 C CA . ALA B 1 166 ? 17.953 7.926 -0.49 1 96.25 166 ALA B CA 1
ATOM 4088 C C . ALA B 1 166 ? 19.031 8.43 0.471 1 96.25 166 ALA B C 1
ATOM 4090 O O . ALA B 1 166 ? 20.062 8.938 0.041 1 96.25 166 ALA B O 1
ATOM 4091 N N . PHE B 1 167 ? 18.766 8.281 1.746 1 94.31 167 PHE B N 1
ATOM 4092 C CA . PHE B 1 167 ? 19.672 8.75 2.793 1 94.31 167 PHE B CA 1
ATOM 4093 C C . PHE B 1 167 ? 20.781 7.742 3.041 1 94.31 167 PHE B C 1
ATOM 4095 O O . PHE B 1 167 ? 21.766 8.047 3.715 1 94.31 167 PHE B O 1
ATOM 4102 N N . GLY B 1 168 ? 20.703 6.555 2.551 1 92.38 168 GLY B N 1
ATOM 4103 C CA . GLY B 1 168 ? 21.688 5.504 2.732 1 92.38 168 GLY B CA 1
ATOM 4104 C C . GLY B 1 168 ? 21.609 4.828 4.09 1 92.38 168 GLY B C 1
ATOM 4105 O O . GLY B 1 168 ? 22.609 4.367 4.621 1 92.38 168 GLY B O 1
ATOM 4106 N N . LEU B 1 169 ? 20.422 4.855 4.699 1 94.56 169 LEU B N 1
ATOM 4107 C CA . LEU B 1 169 ? 20.234 4.242 6.008 1 94.56 169 LEU B CA 1
ATOM 4108 C C . LEU B 1 169 ? 20.031 2.736 5.875 1 94.56 169 LEU B C 1
ATOM 4110 O O . LEU B 1 169 ? 19.438 2.27 4.895 1 94.56 169 LEU B O 1
ATOM 4114 N N . THR B 1 170 ? 20.453 1.99 6.844 1 91 170 THR B N 1
ATOM 4115 C CA . THR B 1 170 ? 20.312 0.538 6.844 1 91 170 THR B CA 1
ATOM 4116 C C . THR B 1 170 ? 19.891 0.034 8.219 1 91 170 THR B C 1
ATOM 4118 O O . THR B 1 170 ? 19.984 0.757 9.211 1 91 170 THR B O 1
ATOM 4121 N N . GLY B 1 171 ? 19.297 -1.098 8.227 1 91.5 171 GLY B N 1
ATOM 4122 C CA . GLY B 1 171 ? 18.953 -1.758 9.477 1 91.5 171 GLY B CA 1
ATOM 4123 C C . GLY B 1 171 ? 18 -0.946 10.336 1 91.5 171 GLY B C 1
ATOM 4124 O O . GLY B 1 171 ? 17.062 -0.335 9.82 1 91.5 171 GLY B O 1
ATOM 4125 N N . PRO B 1 172 ? 18.266 -0.909 11.633 1 91.56 172 PRO B N 1
ATOM 4126 C CA . PRO B 1 172 ? 17.328 -0.273 12.57 1 91.56 172 PRO B CA 1
ATOM 4127 C C . PRO B 1 172 ? 17.344 1.25 12.461 1 91.56 172 PRO B C 1
ATOM 4129 O O . PRO B 1 172 ? 16.469 1.915 13.039 1 91.56 172 PRO B O 1
ATOM 4132 N N . SER B 1 173 ? 18.297 1.767 11.734 1 93.31 173 SER B N 1
ATOM 4133 C CA . SER B 1 173 ? 18.406 3.219 11.617 1 93.31 173 SER B CA 1
ATOM 4134 C C . SER B 1 173 ? 17.438 3.762 10.562 1 93.31 173 SER B C 1
ATOM 4136 O O . SER B 1 173 ? 17.281 4.977 10.438 1 93.31 173 SER B O 1
ATOM 4138 N N . ARG B 1 174 ? 16.844 2.85 9.812 1 97 174 ARG B N 1
ATOM 4139 C CA . ARG B 1 174 ? 15.898 3.275 8.789 1 97 174 ARG B CA 1
ATOM 4140 C C . ARG B 1 174 ? 14.695 3.971 9.406 1 97 174 ARG B C 1
ATOM 4142 O O . ARG B 1 174 ? 14.219 3.564 10.469 1 97 174 ARG B O 1
ATOM 4149 N N . PHE B 1 175 ? 14.102 4.984 8.766 1 98.5 175 PHE B N 1
ATOM 4150 C CA . PHE B 1 175 ? 13.047 5.816 9.32 1 98.5 175 PHE B CA 1
ATOM 4151 C C . PHE B 1 175 ? 11.781 4.996 9.562 1 98.5 175 PHE B C 1
ATOM 4153 O O . PHE B 1 175 ? 11.125 5.145 10.594 1 98.5 175 PHE B O 1
ATOM 4160 N N . GLU B 1 176 ? 11.383 4.121 8.562 1 98.5 176 GLU B N 1
ATOM 4161 C CA . GLU B 1 176 ? 10.141 3.361 8.641 1 98.5 176 GLU B CA 1
ATOM 4162 C C . GLU B 1 176 ? 10.203 2.305 9.742 1 98.5 176 GLU B C 1
ATOM 4164 O O . GLU B 1 176 ? 9.172 1.864 10.25 1 98.5 176 GLU B O 1
ATOM 4169 N N . THR B 1 177 ? 11.43 1.893 10.188 1 98 177 THR B N 1
ATOM 4170 C CA . THR B 1 177 ? 11.586 0.889 11.234 1 98 177 THR B CA 1
ATOM 4171 C C . THR B 1 177 ? 11.164 1.453 12.594 1 98 177 THR B C 1
ATOM 4173 O O . THR B 1 177 ? 10.859 0.698 13.516 1 98 177 THR B O 1
ATOM 4176 N N . LEU B 1 178 ? 11.07 2.785 12.703 1 97.81 178 LEU B N 1
ATOM 4177 C CA . LEU B 1 178 ? 10.633 3.449 13.93 1 97.81 178 LEU B CA 1
ATOM 4178 C C . LEU B 1 178 ? 9.117 3.516 14.008 1 97.81 178 LEU B C 1
ATOM 4180 O O . LEU B 1 178 ? 8.555 4.125 14.922 1 97.81 178 LEU B O 1
ATOM 4184 N N . HIS B 1 179 ? 8.43 2.943 13.078 1 98.38 179 HIS B N 1
ATOM 4185 C CA . HIS B 1 179 ? 6.984 3.111 12.969 1 98.38 179 HIS B CA 1
ATOM 4186 C C . HIS B 1 179 ? 6.277 1.764 12.898 1 98.38 179 HIS B C 1
ATOM 4188 O O . HIS B 1 179 ? 5.336 1.591 12.117 1 98.38 179 HIS B O 1
ATOM 4194 N N . ARG B 1 180 ? 6.641 0.816 13.781 1 97.88 180 ARG B N 1
ATOM 4195 C CA . ARG B 1 180 ? 6.051 -0.519 13.805 1 97.88 180 ARG B CA 1
ATOM 4196 C C . ARG B 1 180 ? 4.625 -0.477 14.344 1 97.88 180 ARG B C 1
ATOM 4198 O O . ARG B 1 180 ? 4.367 0.133 15.383 1 97.88 180 ARG B O 1
ATOM 4205 N N . ASN B 1 181 ? 3.674 -1.208 13.656 1 97 181 ASN B N 1
ATOM 4206 C CA . ASN B 1 181 ? 2.254 -1.132 13.984 1 97 181 ASN B CA 1
ATOM 4207 C C . ASN B 1 181 ? 1.946 -1.828 15.305 1 97 181 ASN B C 1
ATOM 4209 O O . ASN B 1 181 ? 0.94 -1.527 15.953 1 97 181 ASN B O 1
ATOM 4213 N N . HIS B 1 182 ? 2.779 -2.809 15.648 1 96.69 182 HIS B N 1
ATOM 4214 C CA . HIS B 1 182 ? 2.482 -3.566 16.859 1 96.69 182 HIS B CA 1
ATOM 4215 C C . HIS B 1 182 ? 3.039 -2.869 18.094 1 96.69 182 HIS B C 1
ATOM 4217 O O . HIS B 1 182 ? 2.842 -3.338 19.219 1 96.69 182 HIS B O 1
ATOM 4223 N N . ARG B 1 183 ? 3.787 -1.808 17.953 1 97.56 183 ARG B N 1
ATOM 4224 C CA . ARG B 1 183 ? 4.258 -0.976 19.047 1 97.56 183 ARG B CA 1
ATOM 4225 C C . ARG B 1 183 ? 3.334 0.216 19.281 1 97.56 183 ARG B C 1
ATOM 4227 O O . ARG B 1 183 ? 2.811 0.79 18.312 1 97.56 183 ARG B O 1
ATOM 4234 N N . PRO B 1 184 ? 3.199 0.634 20.516 1 97.56 184 PRO B N 1
ATOM 4235 C CA . PRO B 1 184 ? 2.34 1.789 20.781 1 97.56 184 PRO B CA 1
ATOM 4236 C C . PRO B 1 184 ? 2.842 3.068 20.125 1 97.56 184 PRO B C 1
ATOM 4238 O O . PRO B 1 184 ? 4.051 3.32 20.094 1 97.56 184 PRO B O 1
ATOM 4241 N N . SER B 1 185 ? 1.959 3.787 19.578 1 97.69 185 SER B N 1
ATOM 4242 C CA . SER B 1 185 ? 2.221 5.098 18.984 1 97.69 185 SER B CA 1
ATOM 4243 C C . SER B 1 185 ? 0.991 5.996 19.078 1 97.69 185 SER B C 1
ATOM 4245 O O . SER B 1 185 ? -0.129 5.512 19.234 1 97.69 185 SER B O 1
ATOM 4247 N N . THR B 1 186 ? 1.194 7.262 18.953 1 96.88 186 THR B N 1
ATOM 4248 C CA . THR B 1 186 ? 0.097 8.227 18.969 1 96.88 186 THR B CA 1
ATOM 4249 C C . THR B 1 186 ? -0.327 8.594 17.562 1 96.88 186 THR B C 1
ATOM 4251 O O . THR B 1 186 ? -0.838 9.695 17.328 1 96.88 186 THR B O 1
ATOM 4254 N N . SER B 1 187 ? -0.015 7.691 16.562 1 98.25 187 SER B N 1
ATOM 4255 C CA . SER B 1 187 ? -0.517 7.906 15.211 1 98.25 187 SER B CA 1
ATOM 4256 C C . SER B 1 187 ? -2.037 8.016 15.195 1 98.25 187 SER B C 1
ATOM 4258 O O . SER B 1 187 ? -2.729 7.242 15.859 1 98.25 187 SER B O 1
ATOM 4260 N N . THR B 1 188 ? -2.518 9.016 14.398 1 97.62 188 THR B N 1
ATOM 4261 C CA . THR B 1 188 ? -3.936 9.336 14.523 1 97.62 188 THR B CA 1
ATOM 4262 C C . THR B 1 188 ? -4.484 9.898 13.219 1 97.62 188 THR B C 1
ATOM 4264 O O . THR B 1 188 ? -3.799 10.656 12.523 1 97.62 188 THR B O 1
ATOM 4267 N N . LEU B 1 189 ? -5.684 9.406 12.836 1 98.56 189 LEU B N 1
ATOM 4268 C CA . LEU B 1 189 ? -6.488 9.992 11.773 1 98.56 189 LEU B CA 1
ATOM 4269 C C . LEU B 1 189 ? -7.344 11.141 12.297 1 98.56 189 LEU B C 1
ATOM 4271 O O . LEU B 1 189 ? -8.164 10.945 13.195 1 98.56 189 LEU B O 1
ATOM 4275 N N . ALA B 1 190 ? -7.109 12.336 11.773 1 98.25 190 ALA B N 1
ATOM 4276 C CA . ALA B 1 190 ? -7.855 13.516 12.195 1 98.25 190 ALA B CA 1
ATOM 4277 C C . ALA B 1 190 ? -8.789 14 11.094 1 98.25 190 ALA B C 1
ATOM 4279 O O . ALA B 1 190 ? -8.344 14.32 9.992 1 98.25 190 ALA B O 1
ATOM 4280 N N . LEU B 1 191 ? -10.062 13.977 11.367 1 98.44 191 LEU B N 1
ATOM 4281 C CA . LEU B 1 191 ? -11.094 14.531 10.5 1 98.44 191 LEU B CA 1
ATOM 4282 C C . LEU B 1 191 ? -11.438 15.961 10.914 1 98.44 191 LEU B C 1
ATOM 4284 O O . LEU B 1 191 ? -11.906 16.188 12.023 1 98.44 191 LEU B O 1
ATOM 4288 N N . MET B 1 192 ? -11.242 16.906 10.023 1 98.38 192 MET B N 1
ATOM 4289 C CA . MET B 1 192 ? -11.383 18.297 10.406 1 98.38 192 MET B CA 1
ATOM 4290 C C . MET B 1 192 ? -12.477 18.984 9.586 1 98.38 192 MET B C 1
ATOM 4292 O O . MET B 1 192 ? -12.516 18.844 8.359 1 98.38 192 MET B O 1
ATOM 4296 N N . HIS B 1 193 ? -13.336 19.641 10.211 1 98.5 193 HIS B N 1
ATOM 4297 C CA . HIS B 1 193 ? -14.391 20.469 9.641 1 98.5 193 HIS B CA 1
ATOM 4298 C C . HIS B 1 193 ? -14.234 21.938 10.055 1 98.5 193 HIS B C 1
ATOM 4300 O O . HIS B 1 193 ? -14.422 22.266 11.227 1 98.5 193 HIS B O 1
ATOM 4306 N N . TYR B 1 194 ? -13.859 22.781 9.109 1 98.06 194 TYR B N 1
ATOM 4307 C CA . TYR B 1 194 ? -13.742 24.219 9.344 1 98.06 194 TYR B CA 1
ATOM 4308 C C . TYR B 1 194 ? -15.047 24.938 9.023 1 98.06 194 TYR B C 1
ATOM 4310 O O . TYR B 1 194 ? -15.609 24.75 7.938 1 98.06 194 TYR B O 1
ATOM 4318 N N . ILE B 1 195 ? -15.492 25.766 9.867 1 97.38 195 ILE B N 1
ATOM 4319 C CA . ILE B 1 195 ? -16.75 26.484 9.672 1 97.38 195 ILE B CA 1
ATOM 4320 C C . ILE B 1 195 ? -16.484 27.766 8.867 1 97.38 195 ILE B C 1
ATOM 4322 O O . ILE B 1 195 ? -15.375 28.281 8.859 1 97.38 195 ILE B O 1
ATOM 4326 N N . PRO B 1 196 ? -17.547 28.219 8.156 1 97.12 196 PRO B N 1
ATOM 4327 C CA . PRO B 1 196 ? -17.438 29.531 7.523 1 97.12 196 PRO B CA 1
ATOM 4328 C C . PRO B 1 196 ? -17.078 30.625 8.523 1 97.12 196 PRO B C 1
ATOM 4330 O O . PRO B 1 196 ? -17.594 30.641 9.641 1 97.12 196 PRO B O 1
ATOM 4333 N N . SER B 1 197 ? -16.156 31.484 8.148 1 95.56 197 SER B N 1
ATOM 4334 C CA . SER B 1 197 ? -15.727 32.562 9.039 1 95.56 197 SER B CA 1
ATOM 4335 C C . SER B 1 197 ? -15.148 33.75 8.25 1 95.56 197 SER B C 1
ATOM 4337 O O . SER B 1 197 ? -14.398 33.531 7.297 1 95.56 197 SER B O 1
ATOM 4339 N N . ASP B 1 198 ? -15.539 34.875 8.648 1 92.69 198 ASP B N 1
ATOM 4340 C CA . ASP B 1 198 ? -14.922 36.125 8.172 1 92.69 198 ASP B CA 1
ATOM 4341 C C . ASP B 1 198 ? -13.805 36.562 9.109 1 92.69 198 ASP B C 1
ATOM 4343 O O . ASP B 1 198 ? -14.078 37.031 10.219 1 92.69 198 ASP B O 1
ATOM 4347 N N . PRO B 1 199 ? -12.594 36.5 8.617 1 89.62 199 PRO B N 1
ATOM 4348 C CA . PRO B 1 199 ? -11.484 36.812 9.516 1 89.62 199 PRO B CA 1
ATOM 4349 C C . PRO B 1 199 ? -11.547 38.25 10.055 1 89.62 199 PRO B C 1
ATOM 4351 O O . PRO B 1 199 ? -11.008 38.531 11.125 1 89.62 199 PRO B O 1
ATOM 4354 N N . ALA B 1 200 ? -12.18 39.125 9.445 1 85.31 200 ALA B N 1
ATOM 4355 C CA . ALA B 1 200 ? -12.273 40.531 9.867 1 85.31 200 ALA B C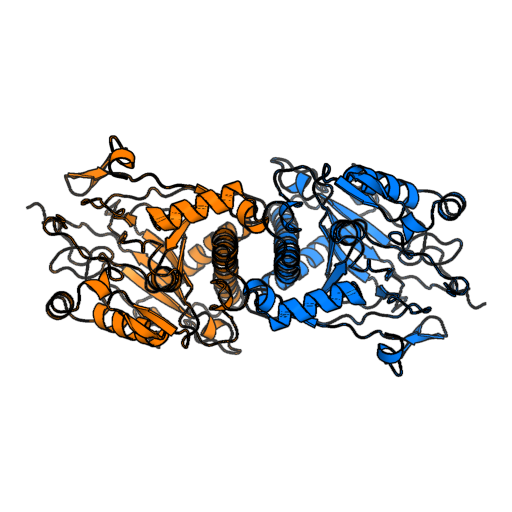A 1
ATOM 4356 C C . ALA B 1 200 ? -13.328 40.688 10.961 1 85.31 200 ALA B C 1
ATOM 4358 O O . ALA B 1 200 ? -13.258 41.656 11.75 1 85.31 200 ALA B O 1
ATOM 4359 N N . GLN B 1 201 ? -14.203 39.75 11.086 1 89.06 201 GLN B N 1
ATOM 4360 C CA . GLN B 1 201 ? -15.375 40 11.93 1 89.06 201 GLN B CA 1
ATOM 4361 C C . GLN B 1 201 ? -15.547 38.906 12.969 1 89.06 201 GLN B C 1
ATOM 4363 O O . GLN B 1 201 ? -15.984 39.156 14.094 1 89.06 201 GLN B O 1
ATOM 4368 N N . ASP B 1 202 ? -15.219 37.75 12.586 1 91.19 202 ASP B N 1
ATOM 4369 C CA . ASP B 1 202 ? -15.602 36.625 13.406 1 91.19 202 ASP B CA 1
ATOM 4370 C C . ASP B 1 202 ? -14.539 36.312 14.461 1 91.19 202 ASP B C 1
ATOM 4372 O O . ASP B 1 202 ? -13.383 36.719 14.32 1 91.19 202 ASP B O 1
ATOM 4376 N N . GLN B 1 203 ? -14.961 35.562 15.484 1 92.38 203 GLN B N 1
ATOM 4377 C CA . GLN B 1 203 ? -14.078 35.25 16.609 1 92.38 203 GLN B CA 1
ATOM 4378 C C . GLN B 1 203 ? -13.508 33.844 16.516 1 92.38 203 GLN B C 1
ATOM 4380 O O . GLN B 1 203 ? -12.555 33.5 17.219 1 92.38 203 GLN B O 1
ATOM 4385 N N . HIS B 1 204 ? -14.039 33.031 15.758 1 93.94 204 HIS B N 1
ATOM 4386 C CA . HIS B 1 204 ? -13.539 31.703 15.484 1 93.94 204 HIS B CA 1
ATOM 4387 C C . HIS B 1 204 ? -12.992 31.594 14.062 1 93.94 204 HIS B C 1
ATOM 4389 O O . HIS B 1 204 ? -13.758 31.578 13.102 1 93.94 204 HIS B O 1
ATOM 4395 N N . VAL B 1 205 ? -11.602 31.484 13.992 1 92.5 205 VAL B N 1
ATOM 4396 C CA . VAL B 1 205 ? -11.016 31.625 12.656 1 92.5 205 VAL B CA 1
ATOM 4397 C C . VAL B 1 205 ? -9.922 30.578 12.461 1 92.5 205 VAL B C 1
ATOM 4399 O O . VAL B 1 205 ? -8.898 30.609 13.148 1 92.5 205 VAL B O 1
ATOM 4402 N N . GLY B 1 206 ? -10.133 29.719 11.633 1 93.81 206 GLY B N 1
ATOM 4403 C CA . GLY B 1 206 ? -9.117 28.828 11.094 1 93.81 206 GLY B CA 1
ATOM 4404 C C . GLY B 1 206 ? -8.359 28.062 12.164 1 93.81 206 GLY B C 1
ATOM 4405 O O . GLY B 1 206 ? -8.938 27.688 13.188 1 93.81 206 GLY B O 1
ATOM 4406 N N . HIS B 1 207 ? -7.156 27.641 11.844 1 93.31 207 HIS B N 1
ATOM 4407 C CA . HIS B 1 207 ? -6.207 26.891 12.664 1 93.31 207 HIS B CA 1
ATOM 4408 C C . HIS B 1 207 ? -4.852 27.594 12.711 1 93.31 207 HIS B C 1
ATOM 4410 O O . HIS B 1 207 ? -4.23 27.828 11.672 1 93.31 207 HIS B O 1
ATOM 4416 N N . GLN B 1 208 ? -4.336 27.922 13.891 1 89.56 208 GLN B N 1
ATOM 4417 C CA . GLN B 1 208 ? -3.158 28.766 14.094 1 89.56 208 GLN B CA 1
ATOM 4418 C C . GLN B 1 208 ? -1.911 28.109 13.516 1 89.56 208 GLN B C 1
ATOM 4420 O O . GLN B 1 208 ? -1.889 26.891 13.289 1 89.56 208 GLN B O 1
ATOM 4425 N N . LYS B 1 209 ? -0.89 28.906 13.32 1 89.88 209 LYS B N 1
ATOM 4426 C CA . LYS B 1 209 ? 0.389 28.438 12.797 1 89.88 209 LYS B CA 1
ATOM 4427 C C . LYS B 1 209 ? 1.002 27.375 13.727 1 89.88 209 LYS B C 1
ATOM 4429 O O . LYS B 1 209 ? 0.906 27.5 14.945 1 89.88 209 LYS B O 1
ATOM 4434 N N . HIS B 1 210 ? 1.608 26.359 13.164 1 89.31 210 HIS B N 1
ATOM 4435 C CA . HIS B 1 210 ? 2.252 25.297 13.922 1 89.31 210 HIS B CA 1
ATOM 4436 C C . HIS B 1 210 ? 3.072 24.391 13.008 1 89.31 210 HIS B C 1
ATOM 4438 O O . HIS B 1 210 ? 2.996 24.5 11.789 1 89.31 210 HIS B O 1
ATOM 4444 N N . THR B 1 211 ? 3.916 23.656 13.57 1 92.56 211 THR B N 1
ATOM 4445 C CA . THR B 1 211 ? 4.492 22.469 12.945 1 92.56 211 THR B CA 1
ATOM 4446 C C . THR B 1 211 ? 3.842 21.203 13.5 1 92.56 211 THR B C 1
ATOM 4448 O O . THR B 1 211 ? 3.32 21.188 14.617 1 92.56 211 THR B O 1
ATOM 4451 N N . ASP B 1 212 ? 3.844 20.188 12.68 1 94.06 212 ASP B N 1
ATOM 4452 C CA . ASP B 1 212 ? 3.297 18.922 13.148 1 94.06 212 ASP B CA 1
ATOM 4453 C C . ASP B 1 212 ? 4.32 18.156 13.977 1 94.06 212 ASP B C 1
ATOM 4455 O O . ASP B 1 212 ? 5.516 18.172 13.68 1 94.06 212 ASP B O 1
ATOM 4459 N N . ILE B 1 213 ? 3.854 17.453 14.938 1 91.25 213 ILE B N 1
ATOM 4460 C CA . ILE B 1 213 ? 4.672 16.594 15.789 1 91.25 213 ILE B CA 1
ATOM 4461 C C . ILE B 1 213 ? 5.094 15.344 15.023 1 91.25 213 ILE B C 1
ATOM 4463 O O . ILE B 1 213 ? 6.16 14.781 15.273 1 91.25 213 ILE B O 1
ATOM 4467 N N . SER B 1 214 ? 4.406 14.906 14.141 1 95.31 214 SER B N 1
ATOM 4468 C CA . SER B 1 214 ? 4.488 13.633 13.438 1 95.31 214 SER B CA 1
ATOM 4469 C C . SER B 1 214 ? 5.801 13.508 12.672 1 95.31 214 SER B C 1
ATOM 4471 O O . SER B 1 214 ? 6.52 14.5 12.5 1 95.31 214 SER B O 1
ATOM 4473 N N . SER B 1 215 ? 6.188 12.266 12.328 1 98.12 215 SER B N 1
ATOM 4474 C CA . SER B 1 215 ? 7.199 12.086 11.289 1 98.12 215 SER B CA 1
ATOM 4475 C C . SER B 1 215 ? 6.727 12.656 9.953 1 98.12 215 SER B C 1
ATOM 4477 O O . SER B 1 215 ? 7.387 13.523 9.375 1 98.12 215 SER B O 1
ATOM 4479 N N . LEU B 1 216 ? 5.613 12.172 9.539 1 98.75 216 LEU B N 1
ATOM 4480 C CA . LEU B 1 216 ? 4.953 12.672 8.328 1 98.75 216 LEU B CA 1
ATOM 4481 C C . LEU B 1 216 ? 3.465 12.891 8.578 1 98.75 216 LEU B C 1
ATOM 4483 O O . LEU B 1 216 ? 2.854 12.18 9.383 1 98.75 216 LEU B O 1
ATOM 4487 N N . THR B 1 217 ? 2.922 13.82 7.922 1 98.81 217 THR B N 1
ATOM 4488 C CA . THR B 1 217 ? 1.479 14.016 7.863 1 98.81 217 THR B CA 1
ATOM 4489 C C . THR B 1 217 ? 0.971 13.859 6.43 1 98.81 217 THR B C 1
ATOM 4491 O O . THR B 1 217 ? 1.475 14.5 5.512 1 98.81 217 THR B O 1
ATOM 4494 N N . VAL B 1 218 ? 0.092 12.969 6.242 1 98.94 218 VAL B N 1
ATOM 4495 C CA . VAL B 1 218 ? -0.606 12.805 4.973 1 98.94 218 VAL B CA 1
ATOM 4496 C C . VAL B 1 218 ? -1.917 13.586 4.996 1 98.94 218 VAL B C 1
ATOM 4498 O O . VAL B 1 218 ? -2.828 13.258 5.762 1 98.94 218 VAL B O 1
ATOM 4501 N N . LEU B 1 219 ? -2.008 14.609 4.125 1 98.81 219 LEU B N 1
ATOM 4502 C CA . LEU B 1 219 ? -3.148 15.523 4.145 1 98.81 219 LEU B CA 1
ATOM 4503 C C . LEU B 1 219 ? -3.957 15.406 2.857 1 98.81 219 LEU B C 1
ATOM 4505 O O . LEU B 1 219 ? -3.4 15.477 1.759 1 98.81 219 LEU B O 1
ATOM 4509 N N . PHE B 1 220 ? -5.23 15.141 2.98 1 98.75 220 PHE B N 1
ATOM 4510 C CA . PHE B 1 220 ? -6.18 15.18 1.872 1 98.75 220 PHE B CA 1
ATOM 4511 C C . PHE B 1 220 ? -7.117 16.375 2.012 1 98.75 220 PHE B C 1
ATOM 4513 O O . PHE B 1 220 ? -7.816 16.5 3.02 1 98.75 220 PHE B O 1
ATOM 4520 N N . THR B 1 221 ? -7.125 17.234 1.087 1 97.44 221 THR B N 1
ATOM 4521 C CA . THR B 1 221 ? -8.055 18.359 1.027 1 97.44 221 THR B CA 1
ATOM 4522 C C . THR B 1 221 ? -8.328 18.766 -0.419 1 97.44 221 THR B C 1
ATOM 4524 O O . THR B 1 221 ? -7.426 18.719 -1.261 1 97.44 221 THR B O 1
ATOM 4527 N N . GLU B 1 222 ? -9.516 19.109 -0.69 1 97.19 222 GLU B N 1
ATOM 4528 C CA . GLU B 1 222 ? -9.922 19.5 -2.035 1 97.19 222 GLU B CA 1
ATOM 4529 C C . GLU B 1 222 ? -10.188 21.016 -2.105 1 97.19 222 GLU B C 1
ATOM 4531 O O . GLU B 1 222 ? -10.484 21.547 -3.176 1 97.19 222 GLU B O 1
ATOM 4536 N N . GLN B 1 223 ? -10.023 21.688 -1.016 1 97.88 223 GLN B N 1
ATOM 4537 C CA . GLN B 1 223 ? -10.391 23.094 -0.926 1 97.88 223 GLN B CA 1
ATOM 4538 C C . GLN B 1 223 ? -9.188 23.953 -0.551 1 97.88 223 GLN B C 1
ATOM 4540 O O . GLN B 1 223 ? -8.211 23.453 0.011 1 97.88 223 GLN B O 1
ATOM 4545 N N . TRP B 1 224 ? -9.32 25.203 -0.866 1 97.81 224 TRP B N 1
ATOM 4546 C CA . TRP B 1 224 ? -8.32 26.188 -0.479 1 97.81 224 TRP B CA 1
ATOM 4547 C C . TRP B 1 224 ? -8.367 26.438 1.022 1 97.81 224 TRP B C 1
ATOM 4549 O O . TRP B 1 224 ? -9.328 26.078 1.694 1 97.81 224 TRP B O 1
ATOM 4559 N N . GLY B 1 225 ? -7.223 27.062 1.494 1 97.56 225 GLY B N 1
ATOM 4560 C CA . GLY B 1 225 ? -7.203 27.453 2.893 1 97.56 225 GLY B CA 1
ATOM 4561 C C . GLY B 1 225 ? -5.883 27.172 3.578 1 97.56 225 GLY B C 1
ATOM 4562 O O . GLY B 1 225 ? -5.512 27.844 4.539 1 97.56 225 GLY B O 1
ATOM 4563 N N . LEU B 1 226 ? -5.18 26.156 3.127 1 97.94 226 LEU B N 1
ATOM 4564 C CA . LEU B 1 226 ? -3.883 25.812 3.701 1 97.94 226 LEU B CA 1
ATOM 4565 C C . LEU B 1 226 ? -2.828 26.828 3.311 1 97.94 226 LEU B C 1
ATOM 4567 O O . LEU B 1 226 ? -2.697 27.188 2.133 1 97.94 226 LEU B O 1
ATOM 4571 N N . GLN B 1 227 ? -2.15 27.359 4.297 1 96.5 227 GLN B N 1
ATOM 4572 C CA . GLN B 1 227 ? -1.005 28.219 4.059 1 96.5 227 GLN B CA 1
ATOM 4573 C C . GLN B 1 227 ? 0.266 27.641 4.676 1 96.5 227 GLN B C 1
ATOM 4575 O O . GLN B 1 227 ? 0.214 26.984 5.719 1 96.5 227 GLN B O 1
ATOM 4580 N N . ILE B 1 228 ? 1.329 27.859 3.992 1 95.69 228 ILE B N 1
ATOM 4581 C CA . ILE B 1 228 ? 2.633 27.469 4.512 1 95.69 228 ILE B CA 1
ATOM 4582 C C . ILE B 1 228 ? 3.562 28.672 4.551 1 95.69 228 ILE B C 1
ATOM 4584 O O . ILE B 1 228 ? 3.264 29.719 3.959 1 95.69 228 ILE B O 1
ATOM 4588 N N . ARG B 1 229 ? 4.609 28.516 5.266 1 92.31 229 ARG B N 1
ATOM 4589 C CA . ARG B 1 229 ? 5.738 29.453 5.273 1 92.31 229 ARG B CA 1
ATOM 4590 C C . ARG B 1 229 ? 7.047 28.719 4.988 1 92.31 229 ARG B C 1
ATOM 4592 O O . ARG B 1 229 ? 7.695 28.219 5.906 1 92.31 229 ARG B O 1
ATOM 4599 N N . PRO B 1 230 ? 7.422 28.719 3.742 1 91.31 230 PRO B N 1
ATOM 4600 C CA . PRO B 1 230 ? 8.656 28.016 3.391 1 91.31 230 PRO B CA 1
ATOM 4601 C C . PRO B 1 230 ? 9.875 28.531 4.148 1 91.31 230 PRO B C 1
ATOM 4603 O O . PRO B 1 230 ? 9.953 29.734 4.449 1 91.31 230 PRO B O 1
ATOM 4606 N N . PRO B 1 231 ? 10.789 27.609 4.379 1 87.06 231 PRO B N 1
ATOM 4607 C CA . PRO B 1 231 ? 12.023 28.062 5.031 1 87.06 231 PRO B CA 1
ATOM 4608 C C . PRO B 1 231 ? 12.672 29.25 4.309 1 87.06 231 PRO B C 1
ATOM 4610 O O . PRO B 1 231 ? 12.758 29.25 3.078 1 87.06 231 PRO B O 1
ATOM 4613 N N . GLY B 1 232 ? 13 30.234 5.043 1 80.44 232 GLY B N 1
ATOM 4614 C CA . GLY B 1 232 ? 13.688 31.391 4.488 1 80.44 232 GLY B CA 1
ATOM 4615 C C . GLY B 1 232 ? 12.742 32.5 4.059 1 80.44 232 GLY B C 1
ATOM 4616 O O . GLY B 1 232 ? 13.172 33.594 3.73 1 80.44 232 GLY B O 1
ATOM 4617 N N . THR B 1 233 ? 11.484 32.188 4.07 1 82.81 233 THR B N 1
ATOM 4618 C CA . THR B 1 233 ? 10.508 33.219 3.705 1 82.81 233 THR B CA 1
ATOM 4619 C C . THR B 1 233 ? 9.914 33.875 4.953 1 82.81 233 THR B C 1
ATOM 4621 O O . THR B 1 233 ? 10.031 33.344 6.055 1 82.81 233 THR B O 1
ATOM 4624 N N . ARG B 1 234 ? 9.273 35.031 4.691 1 79.06 234 ARG B N 1
ATOM 4625 C CA . ARG B 1 234 ? 8.695 35.75 5.816 1 79.06 234 ARG B CA 1
ATOM 4626 C C . ARG B 1 234 ? 7.176 35.781 5.73 1 79.06 234 ARG B C 1
ATOM 4628 O O . ARG B 1 234 ? 6.496 36.094 6.707 1 79.06 234 ARG B O 1
ATOM 4635 N N . GLU B 1 235 ? 6.711 35.469 4.637 1 86.62 235 GLU B N 1
ATOM 4636 C CA . GLU B 1 235 ? 5.27 35.562 4.438 1 86.62 235 GLU B CA 1
ATOM 4637 C C . GLU B 1 235 ? 4.629 34.188 4.293 1 86.62 235 GLU B C 1
ATOM 4639 O O . GLU B 1 235 ? 5.211 33.281 3.686 1 86.62 235 GLU B O 1
ATOM 4644 N N . PHE B 1 236 ? 3.422 34.094 4.887 1 92.19 236 PHE B N 1
ATOM 4645 C CA . PHE B 1 236 ? 2.602 32.906 4.613 1 92.19 236 PHE B CA 1
ATOM 4646 C C . PHE B 1 236 ? 2.01 33 3.209 1 92.19 236 PHE B C 1
ATOM 4648 O O . PHE B 1 236 ? 1.686 34.062 2.717 1 92.19 236 PHE B O 1
ATOM 4655 N N . GLY B 1 237 ? 1.907 31.906 2.596 1 94.94 237 GLY B N 1
ATOM 4656 C CA . GLY B 1 237 ? 1.254 31.781 1.302 1 94.94 237 GLY B CA 1
ATOM 4657 C C . GLY B 1 237 ? 0.415 30.531 1.177 1 94.94 237 GLY B C 1
ATOM 4658 O O . GLY B 1 237 ? 0.563 29.594 1.969 1 94.94 237 GLY B O 1
ATOM 4659 N N . PHE B 1 238 ? -0.464 30.562 0.172 1 97.12 238 PHE B N 1
ATOM 4660 C CA . PHE B 1 238 ? -1.396 29.469 -0.005 1 97.12 238 PHE B CA 1
ATOM 4661 C C . PHE B 1 238 ? -0.726 28.297 -0.724 1 97.12 238 PHE B C 1
ATOM 4663 O O . PHE B 1 238 ? 0.197 28.5 -1.517 1 97.12 238 PHE B O 1
ATOM 4670 N N . VAL B 1 239 ? -1.164 27.172 -0.389 1 97.19 239 VAL B N 1
ATOM 4671 C CA . VAL B 1 239 ? -0.958 25.969 -1.188 1 97.19 239 VAL B CA 1
ATOM 4672 C C . VAL B 1 239 ? -2.229 25.641 -1.97 1 97.19 239 VAL B C 1
ATOM 4674 O O . VAL B 1 239 ? -3.295 25.438 -1.382 1 97.19 239 VAL B O 1
ATOM 4677 N N . ALA B 1 240 ? -2.092 25.625 -3.254 1 97.44 240 ALA B N 1
ATOM 4678 C CA . ALA B 1 240 ? -3.258 25.312 -4.078 1 97.44 240 ALA B CA 1
ATOM 4679 C C . ALA B 1 240 ? -3.65 23.844 -3.949 1 97.44 240 ALA B C 1
ATOM 4681 O O . ALA B 1 240 ? -2.793 22.969 -4.004 1 97.44 240 ALA B O 1
ATOM 4682 N N . PRO B 1 241 ? -4.973 23.609 -3.711 1 97.06 241 PRO B N 1
ATOM 4683 C CA . PRO B 1 241 ? -5.375 22.203 -3.826 1 97.06 241 PRO B CA 1
ATOM 4684 C C . PRO B 1 241 ? -5.105 21.625 -5.211 1 97.06 241 PRO B C 1
ATOM 4686 O O . PRO B 1 241 ? -5.258 22.312 -6.219 1 97.06 241 PRO B O 1
ATOM 4689 N N . GLN B 1 242 ? -4.652 20.484 -5.289 1 97.81 242 GLN B N 1
ATOM 4690 C CA . GLN B 1 242 ? -4.367 19.781 -6.535 1 97.81 242 GLN B CA 1
ATOM 4691 C C . GLN B 1 242 ? -5.195 18.516 -6.656 1 97.81 242 GLN B C 1
ATOM 4693 O O . GLN B 1 242 ? -5.121 17.625 -5.793 1 97.81 242 GLN B O 1
ATOM 4698 N N . PRO B 1 243 ? -6.059 18.391 -7.734 1 97.81 243 PRO B N 1
ATOM 4699 C CA . PRO B 1 243 ? -6.863 17.172 -7.898 1 97.81 243 PRO B CA 1
ATOM 4700 C C . PRO B 1 243 ? -6.016 15.898 -7.926 1 97.81 243 PRO B C 1
ATOM 4702 O O . PRO B 1 243 ? -4.934 15.891 -8.523 1 97.81 243 PRO B O 1
ATOM 4705 N N . ARG B 1 244 ? -6.488 14.898 -7.215 1 98.38 244 ARG B N 1
ATOM 4706 C CA . ARG B 1 244 ? -5.93 13.547 -7.234 1 98.38 244 ARG B CA 1
ATOM 4707 C C . ARG B 1 244 ? -4.547 13.516 -6.602 1 98.38 244 ARG B C 1
ATOM 4709 O O . ARG B 1 244 ? -3.744 12.625 -6.891 1 98.38 244 ARG B O 1
ATOM 4716 N N . HIS B 1 245 ? -4.207 14.539 -5.832 1 98.75 245 HIS B N 1
ATOM 4717 C CA . HIS B 1 245 ? -2.963 14.594 -5.07 1 98.75 245 HIS B CA 1
ATOM 4718 C C . HIS B 1 245 ? -3.238 14.719 -3.574 1 98.75 245 HIS B C 1
ATOM 4720 O O . HIS B 1 245 ? -4.273 15.258 -3.172 1 98.75 245 HIS B O 1
ATOM 4726 N N . ALA B 1 246 ? -2.402 14.164 -2.779 1 98.88 246 ALA B N 1
ATOM 4727 C CA . ALA B 1 246 ? -2.309 14.492 -1.358 1 98.88 246 ALA B CA 1
ATOM 4728 C C . ALA B 1 246 ? -1.198 15.508 -1.102 1 98.88 246 ALA B C 1
ATOM 4730 O O . ALA B 1 246 ? -0.392 15.789 -1.989 1 98.88 246 ALA B O 1
ATOM 4731 N N . ILE B 1 247 ? -1.226 16.109 0.021 1 98.81 247 ILE B N 1
ATOM 4732 C CA . ILE B 1 247 ? -0.154 16.984 0.485 1 98.81 247 ILE B CA 1
ATOM 4733 C C . ILE B 1 247 ? 0.593 16.328 1.638 1 98.81 247 ILE B C 1
ATOM 4735 O O . ILE B 1 247 ? -0.026 15.789 2.561 1 98.81 247 ILE B O 1
ATOM 4739 N N . ILE B 1 248 ? 1.896 16.297 1.556 1 98.88 248 ILE B N 1
ATOM 4740 C CA . ILE B 1 248 ? 2.719 15.695 2.598 1 98.88 248 ILE B CA 1
ATOM 4741 C C . ILE B 1 248 ? 3.494 16.781 3.338 1 98.88 248 ILE B C 1
ATOM 4743 O O . ILE B 1 248 ? 4.152 17.609 2.713 1 98.88 248 ILE B O 1
ATOM 4747 N N . ASN B 1 249 ? 3.398 16.781 4.676 1 98.19 249 ASN B N 1
ATOM 4748 C CA . ASN B 1 249 ? 4.191 17.641 5.551 1 98.19 249 ASN B CA 1
ATOM 4749 C C . ASN B 1 249 ? 5.199 16.844 6.363 1 98.19 249 ASN B C 1
ATOM 4751 O O . ASN B 1 249 ? 4.836 15.867 7.027 1 98.19 249 ASN B O 1
ATOM 4755 N N . VAL B 1 250 ? 6.422 17.234 6.297 1 98.19 250 VAL B N 1
ATOM 4756 C CA . VAL B 1 250 ? 7.418 16.703 7.219 1 98.19 250 VAL B CA 1
ATOM 4757 C C . VAL B 1 250 ? 7.203 17.281 8.609 1 98.19 250 VAL B C 1
ATOM 4759 O O . VAL B 1 250 ? 6.969 18.484 8.758 1 98.19 250 VAL B O 1
ATOM 4762 N N . GLY B 1 251 ? 7.215 16.453 9.594 1 96.94 251 GLY B N 1
ATOM 4763 C CA . GLY B 1 251 ? 7.02 16.906 10.969 1 96.94 251 GLY B CA 1
ATOM 4764 C C . GLY B 1 251 ? 8.312 16.969 11.758 1 96.94 251 GLY B C 1
ATOM 4765 O O . GLY B 1 251 ? 9.391 16.688 11.227 1 96.94 251 GLY B O 1
ATOM 4766 N N . ASP B 1 252 ? 8.164 17.359 13.039 1 94.62 252 ASP B N 1
ATOM 4767 C CA . ASP B 1 252 ? 9.289 17.562 13.945 1 94.62 252 ASP B CA 1
ATOM 4768 C C . ASP B 1 252 ? 10.062 16.266 14.164 1 94.62 252 ASP B C 1
ATOM 4770 O O . ASP B 1 252 ? 11.289 16.266 14.203 1 94.62 252 ASP B O 1
ATOM 4774 N N . SER B 1 253 ? 9.305 15.195 14.344 1 95.5 253 SER B N 1
ATOM 4775 C CA . SER B 1 253 ? 9.938 13.914 14.672 1 95.5 253 SER B CA 1
ATOM 4776 C C . SER B 1 253 ? 10.883 13.469 13.562 1 95.5 253 SER B C 1
ATOM 4778 O O . SER B 1 253 ? 11.961 12.945 13.836 1 95.5 253 SER B O 1
ATOM 4780 N N . LEU B 1 254 ? 10.484 13.594 12.344 1 97.31 254 LEU B N 1
ATOM 4781 C CA . LEU B 1 254 ? 11.352 13.203 11.234 1 97.31 254 LEU B CA 1
ATOM 4782 C C . LEU B 1 254 ? 12.516 14.172 11.094 1 97.31 254 LEU B C 1
ATOM 4784 O O . LEU B 1 254 ? 13.625 13.773 10.734 1 97.31 254 LEU B O 1
ATOM 4788 N N . ARG B 1 255 ? 12.281 15.5 11.312 1 96 255 ARG B N 1
ATOM 4789 C CA . ARG B 1 255 ? 13.383 16.453 11.359 1 96 255 ARG B CA 1
ATOM 4790 C C . ARG B 1 255 ? 14.43 16.031 12.391 1 96 255 ARG B C 1
ATOM 4792 O O . ARG B 1 255 ? 15.625 16.031 12.102 1 96 255 ARG B O 1
ATOM 4799 N N . PHE B 1 256 ? 13.984 15.633 13.578 1 94.62 256 PHE B N 1
ATOM 4800 C CA . PHE B 1 256 ? 14.891 15.18 14.625 1 94.62 256 PHE B CA 1
ATOM 4801 C C . PHE B 1 256 ? 15.609 13.898 14.195 1 94.62 256 PHE B C 1
ATOM 4803 O O . PHE B 1 256 ? 16.828 13.797 14.336 1 94.62 256 PHE B O 1
ATOM 4810 N N . ALA B 1 257 ? 14.883 12.969 13.656 1 95.62 257 ALA B N 1
ATOM 4811 C CA . ALA B 1 257 ? 15.438 11.664 13.281 1 95.62 257 ALA B CA 1
ATOM 4812 C C . ALA B 1 257 ? 16.469 11.805 12.172 1 95.62 257 ALA B C 1
ATOM 4814 O O . ALA B 1 257 ? 17.406 11.016 12.086 1 95.62 257 ALA B O 1
ATOM 4815 N N . SER B 1 258 ? 16.312 12.828 11.328 1 96.56 258 SER B N 1
ATOM 4816 C CA . SER B 1 258 ? 17.219 13.055 10.211 1 96.56 258 SER B CA 1
ATOM 4817 C C . SER B 1 258 ? 18.453 13.852 10.656 1 96.56 258 SER B C 1
ATOM 4819 O O . SER B 1 258 ? 19.25 14.266 9.82 1 96.56 258 SER B O 1
ATOM 4821 N N . GLY B 1 259 ? 18.594 14.133 11.977 1 94.19 259 GLY B N 1
ATOM 4822 C CA . GLY B 1 259 ? 19.672 14.977 12.469 1 94.19 259 GLY B CA 1
ATOM 4823 C C . GLY B 1 259 ? 19.484 16.438 12.102 1 94.19 259 GLY B C 1
ATOM 4824 O O . GLY B 1 259 ? 20.469 17.141 11.828 1 94.19 259 GLY B O 1
ATOM 4825 N N . HIS B 1 260 ? 18.297 16.828 11.898 1 93.31 260 HIS B N 1
ATOM 4826 C CA . HIS B 1 260 ? 17.906 18.203 11.633 1 93.31 260 HIS B CA 1
ATOM 4827 C C . HIS B 1 260 ? 18.234 18.609 10.195 1 93.31 260 HIS B C 1
ATOM 4829 O O . HIS B 1 260 ? 18.375 19.797 9.898 1 93.31 260 HIS B O 1
ATOM 4835 N N . VAL B 1 261 ? 18.344 17.594 9.391 1 95 261 VAL B N 1
ATOM 4836 C CA . VAL B 1 261 ? 18.609 17.844 7.98 1 95 261 VAL B CA 1
ATOM 4837 C C . VAL B 1 261 ? 17.312 18.188 7.262 1 95 261 VAL B C 1
ATOM 4839 O O . VAL B 1 261 ? 17.297 19.047 6.371 1 95 261 VAL B O 1
ATOM 4842 N N . PHE B 1 262 ? 16.234 17.547 7.602 1 96.38 262 PHE B N 1
ATOM 4843 C CA . PHE B 1 262 ? 14.945 17.828 6.988 1 96.38 262 PHE B CA 1
ATOM 4844 C C . PHE B 1 262 ? 14.281 19.031 7.652 1 96.38 262 PHE B C 1
ATOM 4846 O O . PHE B 1 262 ? 14.602 19.375 8.789 1 96.38 262 PHE B O 1
ATOM 4853 N N . GLN B 1 263 ? 13.391 19.703 6.945 1 94.06 263 GLN B N 1
ATOM 4854 C CA . GLN B 1 263 ? 12.664 20.859 7.453 1 94.06 263 GLN B CA 1
ATOM 4855 C C . GLN B 1 263 ? 11.242 20.484 7.863 1 94.06 263 GLN B C 1
ATOM 4857 O O . GLN B 1 263 ? 10.531 19.812 7.113 1 94.06 263 GLN B O 1
ATOM 4862 N N . SER B 1 264 ? 10.953 20.859 9.094 1 94.25 264 SER B N 1
ATOM 4863 C CA . SER B 1 264 ? 9.562 20.734 9.508 1 94.25 264 SER B CA 1
ATOM 4864 C C . SER B 1 264 ? 8.695 21.828 8.898 1 94.25 264 SER B C 1
ATOM 4866 O O . SER B 1 264 ? 9.055 23 8.945 1 94.25 264 SER B O 1
ATOM 4868 N N . CYS B 1 265 ? 7.562 21.438 8.414 1 92.25 265 CYS B N 1
ATOM 4869 C CA . CYS B 1 265 ? 6.707 22.359 7.672 1 92.25 265 CYS B CA 1
ATOM 4870 C C . CYS B 1 265 ? 5.918 23.25 8.617 1 92.25 265 CYS B C 1
ATOM 4872 O O . CYS B 1 265 ? 5.105 22.766 9.406 1 92.25 265 CYS B O 1
ATOM 4874 N N . VAL B 1 266 ? 6.137 24.578 8.578 1 92.69 266 VAL B N 1
ATOM 4875 C CA . VAL B 1 266 ? 5.293 25.547 9.281 1 92.69 266 VAL B CA 1
ATOM 4876 C C . VAL B 1 266 ? 4.062 25.859 8.43 1 92.69 266 VAL B C 1
ATOM 4878 O O . VAL B 1 266 ? 4.188 26.25 7.27 1 92.69 266 VAL B O 1
ATOM 4881 N N . HIS B 1 267 ? 2.9 25.672 9.055 1 95.06 267 HIS B N 1
ATOM 4882 C CA . HIS B 1 267 ? 1.685 25.859 8.266 1 95.06 267 HIS B CA 1
ATOM 4883 C C . HIS B 1 267 ? 0.528 26.312 9.148 1 95.06 267 HIS B C 1
ATOM 4885 O O . HIS B 1 267 ? 0.633 26.297 10.383 1 95.06 267 HIS B O 1
ATOM 4891 N N . ARG B 1 268 ? -0.469 26.812 8.57 1 94.38 268 ARG B N 1
ATOM 4892 C CA . ARG B 1 268 ? -1.727 27.203 9.195 1 94.38 268 ARG B CA 1
ATOM 4893 C C . ARG B 1 268 ? -2.891 27.062 8.219 1 94.38 268 ARG B C 1
ATOM 4895 O O . ARG B 1 268 ? -2.689 26.766 7.039 1 94.38 268 ARG B O 1
ATOM 4902 N N . VAL B 1 269 ? -4.098 27.078 8.703 1 96.75 269 VAL B N 1
ATOM 4903 C CA . VAL B 1 269 ? -5.285 27.031 7.863 1 96.75 269 VAL B CA 1
ATOM 4904 C C . VAL B 1 269 ? -6.152 28.266 8.102 1 96.75 269 VAL B C 1
ATOM 4906 O O . VAL B 1 269 ? -6.457 28.594 9.242 1 96.75 269 VAL B O 1
ATOM 4909 N N . VAL B 1 270 ? -6.508 28.969 7.027 1 95.5 270 VAL B N 1
ATOM 4910 C CA . VAL B 1 270 ? -7.352 30.156 7.109 1 95.5 270 VAL B CA 1
ATOM 4911 C C . VAL B 1 270 ? -8.555 30 6.18 1 95.5 270 VAL B C 1
ATOM 4913 O O . VAL B 1 270 ? -8.5 29.25 5.203 1 95.5 270 VAL B O 1
ATOM 4916 N N . PRO B 1 271 ? -9.656 30.672 6.535 1 95.81 271 PRO B N 1
ATOM 4917 C CA . PRO B 1 271 ? -10.766 30.672 5.582 1 95.81 271 PRO B CA 1
ATOM 4918 C C . PRO B 1 271 ? -10.414 31.359 4.266 1 95.81 271 PRO B C 1
ATOM 4920 O O . PRO B 1 271 ? -10.016 32.531 4.262 1 95.81 271 PRO B O 1
ATOM 4923 N N . TYR B 1 272 ? -10.5 30.656 3.207 1 95.62 272 TYR B N 1
ATOM 4924 C CA . TYR B 1 272 ? -10.258 31.25 1.892 1 95.62 272 TYR B CA 1
ATOM 4925 C C . TYR B 1 272 ? -11.547 31.828 1.312 1 95.62 272 TYR B C 1
ATOM 4927 O O . TYR B 1 272 ? -11.602 33 0.955 1 95.62 272 TYR B O 1
ATOM 4935 N N . GLU B 1 273 ? -12.492 30.953 1.083 1 94.06 273 GLU B N 1
ATOM 4936 C CA . GLU B 1 273 ? -13.859 31.391 0.827 1 94.06 273 GLU B CA 1
ATOM 4937 C C . GLU B 1 273 ? -14.656 31.484 2.123 1 94.06 273 GLU B C 1
ATOM 4939 O O . GLU B 1 273 ? -15.062 30.469 2.689 1 94.06 273 GLU B O 1
ATOM 4944 N N . TYR B 1 274 ? -15.008 32.656 2.553 1 94.81 274 TYR B N 1
ATOM 4945 C CA . TYR B 1 274 ? -15.477 32.938 3.904 1 94.81 274 TYR B CA 1
ATOM 4946 C C . TYR B 1 274 ? -16.812 32.25 4.172 1 94.81 274 TYR B C 1
ATOM 4948 O O . TYR B 1 274 ? -17.156 31.969 5.32 1 94.81 274 TYR B O 1
ATOM 4956 N N . SER B 1 275 ? -17.594 31.984 3.152 1 95.56 275 SER B N 1
ATOM 4957 C CA . SER B 1 275 ? -18.922 31.422 3.316 1 95.56 275 SER B CA 1
ATOM 4958 C C . SER B 1 275 ? -18.922 29.906 3.197 1 95.56 275 SER B C 1
ATOM 4960 O O . SER B 1 275 ? -19.953 29.266 3.367 1 95.56 275 SER B O 1
ATOM 4962 N N . GLU B 1 276 ? -17.734 29.312 2.973 1 95.75 276 GLU B N 1
ATOM 4963 C CA . GLU B 1 276 ? -17.688 27.875 2.664 1 95.75 276 GLU B CA 1
ATOM 4964 C C . GLU B 1 276 ? -17.172 27.078 3.855 1 95.75 276 GLU B C 1
ATOM 4966 O O . GLU B 1 276 ? -16.266 27.516 4.566 1 95.75 276 GLU B O 1
ATOM 4971 N N . HIS B 1 277 ? -17.875 25.922 4.027 1 97.81 277 HIS B N 1
ATOM 4972 C CA . HIS B 1 277 ? -17.297 24.906 4.898 1 97.81 277 HIS B CA 1
ATOM 4973 C C . HIS B 1 277 ? -16.094 24.234 4.238 1 97.81 277 HIS B C 1
ATOM 4975 O O . HIS B 1 277 ? -16.094 24.016 3.023 1 97.81 277 HIS B O 1
ATOM 4981 N N . ARG B 1 278 ? -15.062 23.984 5.023 1 98.06 278 ARG B N 1
ATOM 4982 C CA . ARG B 1 278 ? -13.891 23.281 4.523 1 98.06 278 ARG B CA 1
ATOM 4983 C C . ARG B 1 278 ? -13.695 21.953 5.258 1 98.06 278 ARG B C 1
ATOM 4985 O O . ARG B 1 278 ? -13.852 21.891 6.48 1 98.06 278 ARG B O 1
ATOM 4992 N N . TYR B 1 279 ? -13.469 20.906 4.523 1 98.38 279 TYR B N 1
ATOM 4993 C CA . TYR B 1 279 ? -13.211 19.578 5.066 1 98.38 279 TYR B CA 1
ATOM 4994 C C . TYR B 1 279 ? -11.82 19.078 4.672 1 98.38 279 TYR B C 1
ATOM 4996 O O . TYR B 1 279 ? -11.422 19.203 3.51 1 98.38 279 TYR B O 1
ATOM 5004 N N . SER B 1 280 ? -11.07 18.625 5.613 1 98.31 280 SER B N 1
ATOM 5005 C CA . SER B 1 280 ? -9.758 18.031 5.352 1 98.31 280 SER B CA 1
ATOM 5006 C C . SER B 1 280 ? -9.492 16.844 6.266 1 98.31 280 SER B C 1
ATOM 5008 O O . SER B 1 280 ? -10.109 16.719 7.324 1 98.31 280 SER B O 1
ATOM 5010 N N . VAL B 1 281 ? -8.695 15.961 5.836 1 98.69 281 VAL B N 1
ATOM 5011 C CA . VAL B 1 281 ? -8.289 14.766 6.574 1 98.69 281 VAL B CA 1
ATOM 5012 C C . VAL B 1 281 ? -6.77 14.742 6.711 1 98.69 281 VAL B C 1
ATOM 5014 O O . VAL B 1 281 ? -6.047 14.906 5.723 1 98.69 281 VAL B O 1
ATOM 5017 N N . ALA B 1 282 ? -6.281 14.57 7.902 1 98.69 282 ALA B N 1
ATOM 5018 C CA . ALA B 1 282 ? -4.852 14.422 8.148 1 98.69 282 ALA B CA 1
ATOM 5019 C C . ALA B 1 282 ? -4.551 13.117 8.883 1 98.69 282 ALA B C 1
ATOM 5021 O O . ALA B 1 282 ? -5.223 12.781 9.859 1 98.69 282 ALA B O 1
ATOM 5022 N N . TYR B 1 283 ? -3.711 12.383 8.391 1 98.88 283 TYR B N 1
ATOM 5023 C CA . TYR B 1 283 ? -3.146 11.281 9.156 1 98.88 283 TYR B CA 1
ATOM 5024 C C . TYR B 1 283 ? -1.756 11.625 9.672 1 98.88 283 TYR B C 1
ATOM 5026 O O . TYR B 1 283 ? -0.834 11.859 8.891 1 98.88 283 TYR B O 1
ATOM 5034 N N . PHE B 1 284 ? -1.646 11.672 10.984 1 98.62 284 PHE B N 1
ATOM 5035 C CA . PHE B 1 284 ? -0.375 11.938 11.648 1 98.62 284 PHE B CA 1
ATOM 5036 C C . PHE B 1 284 ? 0.371 10.641 11.938 1 98.62 284 PHE B C 1
ATOM 5038 O O . PHE B 1 284 ? 0.13 10 12.961 1 98.62 284 PHE B O 1
ATOM 5045 N N . LEU B 1 285 ? 1.293 10.328 11.023 1 98.75 285 LEU B N 1
ATOM 5046 C CA . LEU B 1 285 ? 2.15 9.172 11.25 1 98.75 285 LEU B CA 1
ATOM 5047 C C . LEU B 1 285 ? 3.268 9.508 12.234 1 98.75 285 LEU B C 1
ATOM 5049 O O . LEU B 1 285 ? 4.156 10.305 11.922 1 98.75 285 LEU B O 1
ATOM 5053 N N . ARG B 1 286 ? 3.201 8.898 13.391 1 98.31 286 ARG B N 1
ATOM 5054 C CA . ARG B 1 286 ? 4.164 9.203 14.445 1 98.31 286 ARG B CA 1
ATOM 5055 C C . ARG B 1 286 ? 4.996 7.973 14.797 1 98.31 286 ARG B C 1
ATOM 5057 O O . ARG B 1 286 ? 4.512 6.844 14.711 1 98.31 286 ARG B O 1
ATOM 5064 N N . ALA B 1 287 ? 6.25 8.203 15.18 1 98 287 ALA B N 1
ATOM 5065 C CA . ALA B 1 287 ? 7.133 7.125 15.609 1 98 287 ALA B CA 1
ATOM 5066 C C . ALA B 1 287 ? 6.602 6.449 16.875 1 98 287 ALA B C 1
ATOM 5068 O O . ALA B 1 287 ? 5.785 7.023 17.594 1 98 287 ALA B O 1
ATOM 5069 N N . GLU B 1 288 ? 7.066 5.266 17.078 1 97.56 288 GLU B N 1
ATOM 5070 C CA . GLU B 1 288 ? 6.719 4.559 18.312 1 97.56 288 GLU B CA 1
ATOM 5071 C C . GLU B 1 288 ? 7.023 5.41 19.531 1 97.56 288 GLU B C 1
ATOM 5073 O O . GLU B 1 288 ? 8.023 6.129 19.562 1 97.56 288 GLU B O 1
ATOM 5078 N N . ASP B 1 289 ? 6.23 5.207 20.516 1 97.69 289 ASP B N 1
ATOM 5079 C CA . ASP B 1 289 ? 6.262 6.051 21.703 1 97.69 289 ASP B CA 1
ATOM 5080 C C . ASP B 1 289 ? 7.656 6.082 22.328 1 97.69 289 ASP B C 1
ATOM 5082 O O . ASP B 1 289 ? 8.109 7.129 22.797 1 97.69 289 ASP B O 1
ATOM 5086 N N . GLU B 1 290 ? 8.383 5.023 22.281 1 97.19 290 GLU B N 1
ATOM 5087 C CA . GLU B 1 290 ? 9.641 4.895 23 1 97.19 290 GLU B CA 1
ATOM 5088 C C . GLU B 1 290 ? 10.82 5.316 22.141 1 97.19 290 GLU B C 1
ATOM 5090 O O . GLU B 1 290 ? 11.969 5.293 22.594 1 97.19 290 GLU B O 1
ATOM 5095 N N . THR B 1 291 ? 10.539 5.699 20.891 1 97.19 291 THR B N 1
ATOM 5096 C CA . THR B 1 291 ? 11.617 6.145 20 1 97.19 291 THR B CA 1
ATOM 5097 C C . THR B 1 291 ? 12.336 7.348 20.609 1 97.19 291 THR B C 1
ATOM 5099 O O . THR B 1 291 ? 11.711 8.359 20.922 1 97.19 291 THR B O 1
ATOM 5102 N N . MET B 1 292 ? 13.625 7.211 20.75 1 96.12 292 MET B N 1
ATOM 5103 C CA . MET B 1 292 ? 14.438 8.297 21.281 1 96.12 292 MET B CA 1
ATOM 5104 C C . MET B 1 292 ? 14.836 9.273 20.172 1 96.12 292 MET B C 1
ATOM 5106 O O . MET B 1 292 ? 15.344 8.859 19.125 1 96.12 292 MET B O 1
ATOM 5110 N N . LEU B 1 293 ? 14.609 10.562 20.406 1 93.88 293 LEU B N 1
ATOM 5111 C CA . LEU B 1 293 ? 14.93 11.641 19.469 1 93.88 293 LEU B CA 1
ATOM 5112 C C . LEU B 1 293 ? 15.758 12.719 20.156 1 93.88 293 LEU B C 1
ATOM 5114 O O . LEU B 1 293 ? 15.734 12.836 21.391 1 93.88 293 LEU B O 1
ATOM 5118 N N . ARG B 1 294 ? 16.531 13.391 19.406 1 92.19 294 ARG B N 1
ATOM 5119 C CA . ARG B 1 294 ? 17.234 14.57 19.906 1 92.19 294 ARG B CA 1
ATOM 5120 C C . ARG B 1 294 ? 16.594 15.852 19.375 1 92.19 294 ARG B C 1
ATOM 5122 O O . ARG B 1 294 ? 16.609 16.109 18.172 1 92.19 294 ARG B O 1
ATOM 5129 N N . ASP B 1 295 ? 16.062 16.609 20.281 1 88.31 295 ASP B N 1
ATOM 5130 C CA . ASP B 1 295 ? 15.359 17.812 19.844 1 88.31 295 ASP B CA 1
ATOM 5131 C C . ASP B 1 295 ? 16.344 18.938 19.484 1 88.31 295 ASP B C 1
ATOM 5133 O O . ASP B 1 295 ? 17.547 18.719 19.453 1 88.31 295 ASP B O 1
ATOM 5137 N N . SER B 1 296 ? 15.906 20.094 19.109 1 83.81 296 SER B N 1
ATOM 5138 C CA . SER B 1 296 ? 16.719 21.188 18.609 1 83.81 296 SER B CA 1
ATOM 5139 C C . SER B 1 296 ? 17.594 21.797 19.703 1 83.81 296 SER B C 1
ATOM 5141 O O . SER B 1 296 ? 18.578 22.469 19.406 1 83.81 296 SER B O 1
ATOM 5143 N N . GLU B 1 297 ? 17.234 21.531 20.953 1 83.94 297 GLU B N 1
ATOM 5144 C CA . GLU B 1 297 ? 18.016 22.016 22.078 1 83.94 297 GLU B CA 1
ATOM 5145 C C . GLU B 1 297 ? 19.047 20.984 22.531 1 83.94 297 GLU B C 1
ATOM 5147 O O . GLU B 1 297 ? 19.781 21.219 23.484 1 83.94 297 GLU B O 1
ATOM 5152 N N . GLY B 1 298 ? 19 19.859 21.906 1 86.69 298 GLY B N 1
ATOM 5153 C CA . GLY B 1 298 ? 19.969 18.828 22.203 1 86.69 298 GLY B CA 1
ATOM 5154 C C . GLY B 1 298 ? 19.484 17.828 23.25 1 86.69 298 GLY B C 1
ATOM 5155 O O . GLY B 1 298 ? 20.219 16.922 23.625 1 86.69 298 GLY B O 1
ATOM 5156 N N . ARG B 1 299 ? 18.266 18 23.656 1 91.31 299 ARG B N 1
ATOM 5157 C CA . ARG B 1 299 ? 17.703 17.062 24.625 1 91.31 299 ARG B CA 1
ATOM 5158 C C . ARG B 1 299 ? 17.297 15.758 23.953 1 91.31 299 ARG B C 1
ATOM 5160 O O . ARG B 1 299 ? 16.781 15.758 22.844 1 91.31 299 ARG B O 1
ATOM 5167 N N . TYR B 1 300 ? 17.5 14.758 24.734 1 93.31 300 TYR B N 1
ATOM 5168 C CA . TYR B 1 300 ? 16.953 13.477 24.328 1 93.31 300 TYR B CA 1
ATOM 5169 C C . TYR B 1 300 ? 15.555 13.281 24.906 1 93.31 300 TYR B C 1
ATOM 5171 O O . TYR B 1 300 ? 15.367 13.312 26.125 1 93.31 300 TYR B O 1
ATOM 5179 N N . VAL B 1 301 ? 14.625 13.133 24.047 1 93.06 301 VAL B N 1
ATOM 5180 C CA . VAL B 1 301 ? 13.227 12.945 24.422 1 93.06 301 VAL B CA 1
ATOM 5181 C C . VAL B 1 301 ? 12.625 11.789 23.625 1 93.06 301 VAL B C 1
ATOM 5183 O O . VAL B 1 301 ? 13.039 11.539 22.484 1 93.06 301 VAL B O 1
ATOM 5186 N N . THR B 1 302 ? 11.711 11.047 24.234 1 96.31 302 THR B N 1
ATOM 5187 C CA . THR B 1 302 ? 10.984 10.047 23.453 1 96.31 302 THR B CA 1
ATOM 5188 C C . THR B 1 302 ? 9.922 10.703 22.578 1 96.31 302 THR B C 1
ATOM 5190 O O . THR B 1 302 ? 9.523 11.844 22.828 1 96.31 302 THR B O 1
ATOM 5193 N N . SER B 1 303 ? 9.547 9.984 21.547 1 95.44 303 SER B N 1
ATOM 5194 C CA . SER B 1 303 ? 8.461 10.469 20.703 1 95.44 303 SER B CA 1
ATOM 5195 C C . SER B 1 303 ? 7.227 10.805 21.531 1 95.44 303 SER B C 1
ATOM 5197 O O . SER B 1 303 ? 6.566 11.812 21.297 1 95.44 303 SER B O 1
ATOM 5199 N N . ARG B 1 304 ? 6.898 10.023 22.547 1 95.44 304 ARG B N 1
ATOM 5200 C CA . ARG B 1 304 ? 5.75 10.242 23.422 1 95.44 304 ARG B CA 1
ATOM 5201 C C . ARG B 1 304 ? 5.922 11.516 24.25 1 95.44 304 ARG B C 1
ATOM 5203 O O . ARG B 1 304 ? 4.992 12.312 24.375 1 95.44 304 ARG B O 1
ATOM 5210 N N . GLN B 1 305 ? 7.055 11.68 24.797 1 92.56 305 GLN B N 1
ATOM 5211 C CA . GLN B 1 305 ? 7.332 12.867 25.594 1 92.56 305 GLN B CA 1
ATOM 5212 C C . GLN B 1 305 ? 7.195 14.133 24.766 1 92.56 305 GLN B C 1
ATOM 5214 O O . GLN B 1 305 ? 6.594 15.117 25.203 1 92.56 305 GLN B O 1
ATOM 5219 N N . TRP B 1 306 ? 7.785 14.078 23.578 1 90.06 306 TRP B N 1
ATOM 5220 C CA . TRP B 1 306 ? 7.672 15.227 22.703 1 90.06 306 TRP B CA 1
ATOM 5221 C C . TRP B 1 306 ? 6.211 15.523 22.375 1 90.06 306 TRP B C 1
ATOM 5223 O O . TRP B 1 306 ? 5.785 16.688 22.391 1 90.06 306 TRP B O 1
ATOM 5233 N N . HIS B 1 307 ? 5.473 14.5 22.078 1 90.75 307 HIS B N 1
ATOM 5234 C CA . HIS B 1 307 ? 4.051 14.633 21.781 1 90.75 307 HIS B CA 1
ATOM 5235 C C . HIS B 1 307 ? 3.297 15.2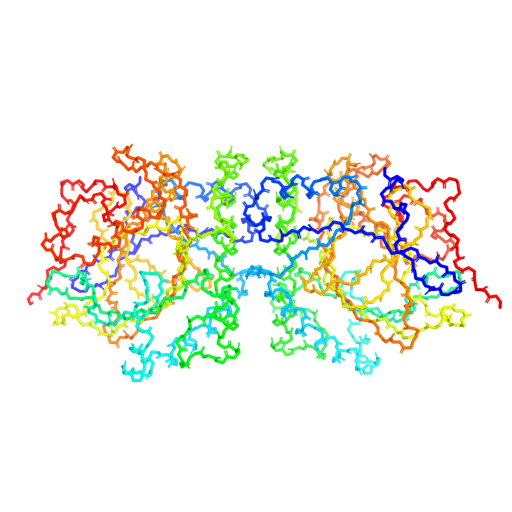73 22.938 1 90.75 307 HIS B C 1
ATOM 5237 O O . HIS B 1 307 ? 2.551 16.234 22.734 1 90.75 307 HIS B O 1
ATOM 5243 N N . ASP B 1 308 ? 3.506 14.789 24.094 1 88 308 ASP B N 1
ATOM 5244 C CA . ASP B 1 308 ? 2.762 15.258 25.25 1 88 308 ASP B CA 1
ATOM 5245 C C . ASP B 1 308 ? 3.143 16.703 25.609 1 88 308 ASP B C 1
ATOM 5247 O O . ASP B 1 308 ? 2.279 17.516 25.938 1 88 308 ASP B O 1
ATOM 5251 N N . GLU B 1 309 ? 4.41 17 25.5 1 85.75 309 GLU B N 1
ATOM 5252 C CA . GLU B 1 309 ? 4.875 18.359 25.797 1 85.75 309 GLU B CA 1
ATOM 5253 C C . GLU B 1 309 ? 4.297 19.375 24.812 1 85.75 309 GLU B C 1
ATOM 5255 O O . GLU B 1 309 ? 3.826 20.438 25.203 1 85.75 309 GLU B O 1
ATOM 5260 N N . LYS B 1 310 ? 4.324 19.016 23.609 1 83.5 310 LYS B N 1
ATOM 5261 C CA . LYS B 1 310 ? 3.816 19.938 22.578 1 83.5 310 LYS B CA 1
ATOM 5262 C C . LYS B 1 310 ? 2.297 20.062 22.656 1 83.5 310 LYS B C 1
ATOM 5264 O O . LYS B 1 310 ? 1.746 21.141 22.453 1 83.5 310 LYS B O 1
ATOM 5269 N N . PHE B 1 311 ? 1.649 18.922 22.891 1 80.75 311 PHE B N 1
ATOM 5270 C CA . PHE B 1 311 ? 0.198 18.969 23.031 1 80.75 311 PHE B CA 1
ATOM 5271 C C . PHE B 1 311 ? -0.211 19.875 24.172 1 80.75 311 PHE B C 1
ATOM 5273 O O . PHE B 1 311 ? -1.154 20.672 24.031 1 80.75 311 PHE B O 1
ATOM 5280 N N . MET B 1 312 ? 0.509 19.844 25.234 1 78.56 312 MET B N 1
ATOM 5281 C CA . MET B 1 312 ? 0.22 20.688 26.391 1 78.56 312 MET B CA 1
ATOM 5282 C C . MET B 1 312 ? 0.486 22.156 26.062 1 78.56 312 MET B C 1
ATOM 5284 O O . MET B 1 312 ? -0.24 23.047 26.516 1 78.56 312 MET B O 1
ATOM 5288 N N . ALA B 1 313 ? 1.46 22.328 25.281 1 75.12 313 ALA B N 1
ATOM 5289 C CA . ALA B 1 313 ? 1.769 23.688 24.859 1 75.12 313 ALA B CA 1
ATOM 5290 C C . ALA B 1 313 ? 0.653 24.266 23.984 1 75.12 313 ALA B C 1
ATOM 5292 O O . ALA B 1 313 ? 0.343 25.453 24.078 1 75.12 313 ALA B O 1
ATOM 5293 N N . PHE B 1 314 ? 0.054 23.422 23.219 1 75.19 314 PHE B N 1
ATOM 5294 C CA . PHE B 1 314 ? -1.008 23.859 22.312 1 75.19 314 PHE B CA 1
ATOM 5295 C C . PHE B 1 314 ? -2.283 24.172 23.094 1 75.19 314 PHE B C 1
ATOM 5297 O O . PHE B 1 314 ? -3.084 25 22.672 1 75.19 314 PHE B O 1
ATOM 5304 N N . LEU B 1 315 ? -2.451 23.484 24.234 1 73.25 315 LEU B N 1
ATOM 5305 C CA . LEU B 1 315 ? -3.65 23.672 25.031 1 73.25 315 LEU B CA 1
ATOM 5306 C C . LEU B 1 315 ? -3.518 24.922 25.906 1 73.25 315 LEU B C 1
ATOM 5308 O O . LEU B 1 315 ? -4.516 25.453 26.406 1 73.25 315 LEU B O 1
ATOM 5312 N N . ALA B 1 316 ? -2.26 25.344 26.047 1 70.81 316 ALA B N 1
ATOM 5313 C CA . ALA B 1 316 ? -2.02 26.484 26.938 1 70.81 316 ALA B CA 1
ATOM 5314 C C . ALA B 1 316 ? -2.598 27.766 26.359 1 70.81 316 ALA B C 1
ATOM 5316 O O . ALA B 1 316 ? -2.723 27.891 25.125 1 70.81 316 ALA B O 1
ATOM 5317 N N . GLY B 1 317 ? -3.117 28.609 27.188 1 67.69 317 GLY B N 1
ATOM 5318 C CA . GLY B 1 317 ? -3.635 29.906 26.766 1 67.69 317 GLY B CA 1
ATOM 5319 C C . GLY B 1 317 ? -2.605 30.75 26.047 1 67.69 317 GLY B C 1
ATOM 5320 O O . GLY B 1 317 ? -1.422 30.406 26.031 1 67.69 317 GLY B O 1
ATOM 5321 N N . PRO B 1 318 ? -3.074 31.797 25.406 1 66.56 318 PRO B N 1
ATOM 5322 C CA . PRO B 1 318 ? -2.193 32.656 24.594 1 66.56 318 PRO B CA 1
ATOM 5323 C C . PRO B 1 318 ? -0.975 33.156 25.359 1 66.56 318 PRO B C 1
ATOM 5325 O O . PRO B 1 318 ? 0.141 33.125 24.844 1 66.56 318 PRO B O 1
ATOM 5328 N N . ALA B 1 319 ? -1.155 33.5 26.594 1 65.94 319 ALA B N 1
ATOM 5329 C CA . ALA B 1 319 ? -0.073 34.062 27.422 1 65.94 319 ALA B CA 1
ATOM 5330 C C . ALA B 1 319 ? 0.979 33 27.703 1 65.94 319 ALA B C 1
ATOM 5332 O O . ALA B 1 319 ? 2.182 33.25 27.641 1 65.94 319 ALA B O 1
ATOM 5333 N N . ASP B 1 320 ? 0.495 31.812 27.922 1 69.19 320 ASP B N 1
ATOM 5334 C CA . ASP B 1 320 ? 1.402 30.719 28.266 1 69.19 320 ASP B CA 1
ATOM 5335 C C . ASP B 1 320 ? 2.146 30.219 27.031 1 69.19 320 ASP B C 1
ATOM 5337 O O . ASP B 1 320 ? 3.316 29.844 27.109 1 69.19 320 ASP B O 1
ATOM 5341 N N . GLN B 1 321 ? 1.489 30.281 25.891 1 67.19 321 GLN B N 1
ATOM 5342 C CA . GLN B 1 321 ? 2.123 29.875 24.641 1 67.19 321 GLN B CA 1
ATOM 5343 C C . GLN B 1 321 ? 3.234 30.828 24.234 1 67.19 321 GLN B C 1
ATOM 5345 O O . GLN B 1 321 ? 4.27 30.422 23.719 1 67.19 321 GLN B O 1
ATOM 5350 N N . LYS B 1 322 ? 3.062 32.062 24.547 1 62.75 322 LYS B N 1
ATOM 5351 C CA . LYS B 1 322 ? 4.07 33.062 24.25 1 62.75 322 LYS B CA 1
ATOM 5352 C C . LYS B 1 322 ? 5.309 32.875 25.125 1 62.75 322 LYS B C 1
ATOM 5354 O O . LYS B 1 322 ? 6.426 33.188 24.703 1 62.75 322 LYS B O 1
ATOM 5359 N N . ALA B 1 323 ? 5.008 32.281 26.266 1 61.31 323 ALA B N 1
ATOM 5360 C CA . ALA B 1 323 ? 6.09 32.094 27.219 1 61.31 323 ALA B CA 1
ATOM 5361 C C . ALA B 1 323 ? 6.832 30.766 26.953 1 61.31 323 ALA B C 1
ATOM 5363 O O . ALA B 1 323 ? 7.953 30.578 27.422 1 61.31 323 ALA B O 1
ATOM 5364 N N . ALA B 1 324 ? 6.203 29.891 26.172 1 64.44 324 ALA B N 1
ATOM 5365 C CA . ALA B 1 324 ? 6.816 28.609 25.859 1 64.44 324 ALA B CA 1
ATOM 5366 C C . ALA B 1 324 ? 7.957 28.766 24.859 1 64.44 324 ALA B C 1
ATOM 5368 O O . ALA B 1 324 ? 7.965 29.703 24.062 1 64.44 324 ALA B O 1
ATOM 5369 N N . PRO B 1 325 ? 8.984 27.844 25.047 1 61.84 325 PRO B N 1
ATOM 5370 C CA . PRO B 1 325 ? 10.062 27.938 24.062 1 61.84 325 PRO B CA 1
ATOM 5371 C C . PRO B 1 325 ? 9.547 27.891 22.625 1 61.84 325 PRO B C 1
ATOM 5373 O O . PRO B 1 325 ? 8.719 27.047 22.281 1 61.84 325 PRO B O 1
ATOM 5376 N N . LYS B 1 326 ? 9.922 28.922 21.828 1 58.94 326 LYS B N 1
ATOM 5377 C CA . LYS B 1 326 ? 9.5 29.062 20.438 1 58.94 326 LYS B CA 1
ATOM 5378 C C . LYS B 1 326 ? 9.789 27.812 19.625 1 58.94 326 LYS B C 1
ATOM 5380 O O . LYS B 1 326 ? 9.102 27.516 18.641 1 58.94 326 LYS B O 1
ATOM 5385 N N . SER B 1 327 ? 10.633 27.141 20.141 1 62.41 327 SER B N 1
ATOM 5386 C CA . SER B 1 327 ? 11.062 25.922 19.453 1 62.41 327 SER B CA 1
ATOM 5387 C C . SER B 1 327 ? 9.969 24.859 19.484 1 62.41 327 SER B C 1
ATOM 5389 O O . SER B 1 327 ? 9.922 24 18.594 1 62.41 327 SER B O 1
ATOM 5391 N N . LEU B 1 328 ? 9.133 25.016 20.359 1 61.12 328 LEU B N 1
ATOM 5392 C CA . LEU B 1 328 ? 8.133 23.969 20.5 1 61.12 328 LEU B CA 1
ATOM 5393 C C . LEU B 1 328 ? 7.062 24.094 19.406 1 61.12 328 LEU B C 1
ATOM 5395 O O . LEU B 1 328 ? 6.691 23.109 18.781 1 61.12 328 LEU B O 1
ATOM 5399 N N . LEU B 1 329 ? 6.668 25.328 19.109 1 57.5 329 LEU B N 1
ATOM 5400 C CA . LEU B 1 329 ? 5.582 25.516 18.156 1 57.5 329 LEU B CA 1
ATOM 5401 C C . LEU B 1 329 ? 6.098 25.438 16.734 1 57.5 329 LEU B C 1
ATOM 5403 O O . LEU B 1 329 ? 5.344 25.094 15.812 1 57.5 329 LEU B O 1
ATOM 5407 N N . LEU B 1 330 ? 7.312 25.75 16.656 1 64.06 330 LEU B N 1
ATOM 5408 C CA . LEU B 1 330 ? 7.863 25.844 15.305 1 64.06 330 LEU B CA 1
ATOM 5409 C C . LEU B 1 330 ? 8.898 24.75 15.062 1 64.06 330 LEU B C 1
ATOM 5411 O O . LEU B 1 330 ? 9.859 24.953 14.312 1 64.06 330 LEU B O 1
ATOM 5415 N N . GLY B 1 331 ? 8.672 23.656 15.703 1 54.38 331 GLY B N 1
ATOM 5416 C CA . GLY B 1 331 ? 9.477 22.469 15.43 1 54.38 331 GLY B CA 1
ATOM 5417 C C . GLY B 1 331 ? 10.961 22.688 15.695 1 54.38 331 GLY B C 1
ATOM 5418 O O . GLY B 1 331 ? 11.805 22.172 14.969 1 54.38 331 GLY B O 1
ATOM 5419 N N . GLY B 1 332 ? 11.305 23.641 16.609 1 50.81 332 GLY B N 1
ATOM 5420 C CA . GLY B 1 332 ? 12.68 23.953 16.953 1 50.81 332 GLY B CA 1
ATOM 5421 C C . GLY B 1 332 ? 13.305 24.984 16.031 1 50.81 332 GLY B C 1
ATOM 5422 O O . GLY B 1 332 ? 14.477 25.328 16.188 1 50.81 332 GLY B O 1
ATOM 5423 N N . MET B 1 333 ? 12.57 25.406 15.055 1 56.22 333 MET B N 1
ATOM 5424 C CA . MET B 1 333 ? 13.102 26.406 14.125 1 56.22 333 MET B CA 1
ATOM 5425 C C . MET B 1 333 ? 12.93 27.812 14.68 1 56.22 333 MET B C 1
ATOM 5427 O O . MET B 1 333 ? 11.992 28.078 15.438 1 56.22 333 MET B O 1
ATOM 5431 N N . HIS B 1 334 ? 14.125 28.594 14.766 1 56.12 334 HIS B N 1
ATOM 5432 C CA . HIS B 1 334 ? 14.148 29.922 15.352 1 56.12 334 HIS B CA 1
ATOM 5433 C C . HIS B 1 334 ? 13.516 30.953 14.422 1 56.12 334 HIS B C 1
ATOM 5435 O O . HIS B 1 334 ? 13.703 30.891 13.203 1 56.12 334 HIS B O 1
ATOM 5441 N N . GLU B 1 335 ? 12.523 31.578 14.93 1 54.22 335 GLU B N 1
ATOM 5442 C CA . GLU B 1 335 ? 11.984 32.719 14.188 1 54.22 335 GLU B CA 1
ATOM 5443 C C . GLU B 1 335 ? 12.961 33.906 14.188 1 54.22 335 GLU B C 1
ATOM 5445 O O . GLU B 1 335 ? 13.57 34.188 15.211 1 54.22 335 GLU B O 1
ATOM 5450 N N . GLU B 1 336 ? 13.617 34.188 13.062 1 48.06 336 GLU B N 1
ATOM 5451 C CA . GLU B 1 336 ? 14.477 35.375 13.016 1 48.06 336 GLU B CA 1
ATOM 5452 C C . GLU B 1 336 ? 13.688 36.656 13.344 1 48.06 336 GLU B C 1
ATOM 5454 O O . GLU B 1 336 ? 12.469 36.688 13.148 1 48.06 336 GLU B O 1
ATOM 5459 N N . GLU B 1 337 ? 14.414 37.625 13.883 1 40.59 337 GLU B N 1
ATOM 5460 C CA . GLU B 1 337 ? 13.961 39 14.102 1 40.59 337 GLU B CA 1
ATOM 5461 C C . GLU B 1 337 ? 13.469 39.625 12.812 1 40.59 337 GLU B C 1
ATOM 5463 O O . GLU B 1 337 ? 14.141 39.562 11.781 1 40.59 337 GLU B O 1
ATOM 5468 N N . GLY B 1 338 ? 12.117 39.812 12.555 1 40.72 338 GLY B N 1
ATOM 5469 C CA . GLY B 1 338 ? 11.445 40.375 11.391 1 40.72 338 GLY B CA 1
ATOM 5470 C C . GLY B 1 338 ? 10.43 39.438 10.781 1 40.72 338 GLY B C 1
ATOM 5471 O O . GLY B 1 338 ? 9.859 39.719 9.727 1 40.72 338 GLY B O 1
ATOM 5472 N N . ASP B 1 339 ? 10.57 38.375 11.094 1 43.75 339 ASP B N 1
ATOM 5473 C CA . ASP B 1 339 ? 9.555 37.438 10.609 1 43.75 339 ASP B CA 1
ATOM 5474 C C . ASP B 1 339 ? 8.148 38 10.836 1 43.75 339 ASP B C 1
ATOM 5476 O O . ASP B 1 339 ? 7.77 38.281 11.977 1 43.75 339 ASP B O 1
ATOM 5480 N N . VAL B 1 340 ? 7.812 39 10.031 1 36.56 340 VAL B N 1
ATOM 5481 C CA . VAL B 1 340 ? 6.52 39.656 10.031 1 36.56 340 VAL B CA 1
ATOM 5482 C C . VAL B 1 340 ? 5.398 38.625 10.141 1 36.56 340 VAL B C 1
ATOM 5484 O O . VAL B 1 340 ? 5.102 37.938 9.18 1 36.56 340 VAL B O 1
ATOM 5487 N N . TYR B 1 341 ? 5.457 37.844 11.078 1 42.97 341 TYR B N 1
ATOM 5488 C CA . TYR B 1 341 ? 4.195 37.156 11.32 1 42.97 341 TYR B CA 1
ATOM 5489 C C . TYR B 1 341 ? 3.035 38.156 11.352 1 42.97 341 TYR B C 1
ATOM 5491 O O . TYR B 1 341 ? 2.635 38.625 12.422 1 42.97 341 TYR B O 1
ATOM 5499 N N . GLY B 1 342 ? 3.107 39.125 10.602 1 38.16 342 GLY B N 1
ATOM 5500 C CA . GLY B 1 342 ? 2.031 40.094 10.766 1 38.16 342 GLY B CA 1
ATOM 5501 C C . GLY B 1 342 ? 0.684 39.438 11.023 1 38.16 342 GLY B C 1
ATOM 5502 O O . GLY B 1 342 ? 0.259 38.562 10.273 1 38.16 342 GLY B O 1
ATOM 5503 N N . VAL B 1 343 ? 0.491 39.188 12.344 1 41.38 343 VAL B N 1
ATOM 5504 C CA . VAL B 1 343 ? -0.91 39 12.703 1 41.38 343 VAL B CA 1
ATOM 5505 C C . VAL B 1 343 ? -1.806 39.719 11.688 1 41.38 343 VAL B C 1
ATOM 5507 O O . VAL B 1 343 ? -1.588 40.875 11.359 1 41.38 343 VAL B O 1
ATOM 5510 N N . CYS B 1 344 ? -2.291 38.938 10.773 1 43.53 344 CYS B N 1
ATOM 5511 C CA . CYS B 1 344 ? -3.328 39.625 9.992 1 43.53 344 CYS B CA 1
ATOM 5512 C C . CYS B 1 344 ? -4.172 40.531 10.867 1 43.53 344 CYS B C 1
ATOM 5514 O O . CYS B 1 344 ? -4.828 40.062 11.805 1 43.53 344 CYS B O 1
ATOM 5516 N N . THR B 1 345 ? -3.646 41.719 11.141 1 44.25 345 THR B N 1
ATOM 5517 C CA . THR B 1 345 ? -4.484 42.688 11.852 1 44.25 345 THR B CA 1
ATOM 5518 C C . THR B 1 345 ? -5.84 42.844 11.172 1 44.25 345 THR B C 1
ATOM 5520 O O . THR B 1 345 ? -5.945 42.656 9.953 1 44.25 345 THR B O 1
ATOM 5523 N N . ARG B 1 346 ? -6.844 42.625 12 1 46.28 346 ARG B N 1
ATOM 5524 C CA . ARG B 1 346 ? -8.164 42.969 11.477 1 46.28 346 ARG B CA 1
ATOM 5525 C C . ARG B 1 346 ? -8.141 44.281 10.703 1 46.28 346 ARG B C 1
ATOM 5527 O O . ARG B 1 346 ? -7.621 45.281 11.195 1 46.28 346 ARG B O 1
ATOM 5534 N N . ASN B 1 347 ? -7.898 44.25 9.445 1 39.84 347 ASN B N 1
ATOM 5535 C CA . ASN B 1 347 ? -8.148 45.562 8.812 1 39.84 347 ASN B CA 1
ATOM 5536 C C . ASN B 1 347 ? -9.461 46.156 9.289 1 39.84 347 ASN B C 1
ATOM 5538 O O . ASN B 1 347 ? -10.508 45.531 9.242 1 39.84 347 ASN B O 1
ATOM 5542 N N . PRO B 1 348 ? -9.375 47.375 9.953 1 36.69 348 PRO B N 1
ATOM 5543 C CA . PRO B 1 348 ? -10.609 48.031 10.367 1 36.69 348 PRO B CA 1
ATOM 5544 C C . PRO B 1 348 ? -11.602 48.219 9.219 1 36.69 348 PRO B C 1
ATOM 5546 O O . PRO B 1 348 ? -11.195 48.312 8.055 1 36.69 348 PRO B O 1
#

Sequence (696 aa):
MARKYEGVRRVEWNGTQVPVYPMETIDFSALLSQEPDELDKLLQCCKDEGFFYLNLDNVDGRRFLDDHQQLLGLMHRFFDAPLQVKNEYGLVSPHLGYEPVGSRNGVLENTRDGYEMVKISRDEIQRSAPHIPRNLTSASDLKTLEASISGSNIIGKTILCALSTAFGLTGPSRFETLHRNHRPSTSTLALMHYIPSDPAQDQHVGHQKHTDISSLTVLFTEQWGLQIRPPGTREFGFVAPQPRHAIINVGDSLRFASGHVFQSCVHRVVPYEYSEHRYSVAYFLRAEDETMLRDSEGRYVTSRQWHDEKFMAFLAGPADQKAAPKSLLLGGMHEEEGDVYGVCTRNPMARKYEGVRRVEWNGTQVPVYPMETIDFSALLSQEPDELDKLLQCCKDEGFFYLNLDNVDGRRFLDDHQQLLGLMHRFFDAPLQVKNEYGLVSPHLGYEPVGSRNGVLENTRDGYEMVKISRDEIQRSAPHIPRNLTSASDLKTLEASISGSNIIGKTILCALSTAFGLTGPSRFETLHRNHRPSTSTLALMHYIPSDPAQDQHVGHQKHTDISSLTVLFTEQWGLQIRPPGTREFGFVAPQPRHAIINVGDSLRFASGHVFQSCVHRVVPYEYSEHRYSVAYFLRAEDETMLRDSEGRYVTSRQWHDEKFMAFLAGPADQKAAPKSLLLGGMHEEEGDVYGVCTRNP

Secondary structure (DSSP, 8-state):
-GGGGTT--EEEETTEEEEB----EEEHHHHHTT-HHHHHHHHHHHHHTSEEEEE--STTTHHHHHHHHHHHHHHHHHHTS-HHHHHHH-EEETTEEEE-TTSSB-SSTT-B--EEEEEEEHHHHTSSS----GGG-SHHHHHHHHHHHHHHHHHHHHHHHHHHHHHT--GGGSGGGG--TTS-B--EEEEEEEPP--TTT-SB-SEEEE--SSSEEEEEE-SS-EEE--TT--S-EEPPP-TTEEEEEE-HHHHHHTTS-SPPPPEEE--SSTT--EEEEEEEE--BTT-EEE-TTS-EEEHHHHHHHHHHHHHS-HHHHHHS-HHHHTTT----TT----------/-GGGGTT--EEEETTEEEEB----EEEHHHHHTT-HHHHHHHHHHHHHTSEEEEE--STTTHHHHHHHHHHHHHHHHHHTS-HHHHHHH-EEETTEEEE-TTSSB-SSTT-B--EEEEEEEHHHHTSSS----GGG-SHHHHHHHHHHHHHHHHHHHHHHHHHHHHHT--GGGSGGGG--TTS-B--EEEEEEEPP--TTT-SB-SEEEE--SSSEEEEEE-SS-EEE--TT--S-EEPPP-TTEEEEEE-HHHHHHTTS-SPPPPEEE--SSTT--EEEEEEEE--BTT-EEE-TTS-EEEHHHHHHHHHHHHHS-HHHHHHS-HHHHTTT----TT----------

Organism: Exserohilum turcicum (strain 28A) (NCBI:txid671987)

InterPro domains:
  IPR005123 Oxoglutarate/iron-dependent dioxygenase domain [PS51471] (184-287)
  IPR026992 Non-haem dioxygenase, N-terminal domain [PF14226] (25-123)
  IPR027443 Isopenicillin N synthase-like superfamily [G3DSA:2.60.120.330] (17-316)
  IPR044861 Isopenicillin N synthase-like, Fe(2+) 2OG dioxygenase domain [PF03171] (191-286)

Solvent-accessible surface area (backbone atoms only — not comparable to full-atom values): 35683 Å² total; per-residue (Å²): 113,78,68,79,63,58,88,51,57,64,42,82,53,97,90,38,78,34,42,39,56,86,65,58,75,42,51,50,63,44,42,54,16,50,35,60,72,57,30,52,51,50,47,50,35,31,45,63,42,6,48,32,35,33,39,23,79,47,70,65,30,40,60,51,53,52,38,50,55,56,41,49,57,51,48,52,58,55,70,69,43,56,68,69,65,53,52,69,51,26,65,78,45,101,44,27,28,37,43,58,63,51,74,39,56,15,53,37,81,94,27,22,11,17,35,30,36,42,31,48,26,56,63,44,68,68,41,95,76,48,88,65,46,80,90,49,66,48,72,67,43,49,50,45,52,45,48,44,50,21,45,47,49,54,52,51,28,43,53,30,43,32,45,18,57,63,69,68,46,58,64,83,70,20,58,20,39,42,45,43,85,92,46,65,42,71,20,22,38,35,44,36,43,32,56,53,26,45,77,69,75,46,54,39,31,27,38,35,75,34,36,46,66,22,31,36,32,46,31,44,44,83,54,67,28,43,27,35,40,52,71,93,56,54,57,64,20,34,43,76,54,49,90,64,33,37,39,38,34,29,6,28,47,37,13,29,70,55,74,60,52,33,30,47,29,39,30,32,34,44,66,63,58,40,84,43,74,43,61,39,38,36,33,33,44,32,45,20,32,79,43,76,34,44,48,81,87,66,46,78,40,31,43,42,55,51,48,53,53,44,52,51,44,58,68,38,52,74,72,54,42,70,70,42,66,61,35,63,51,43,51,42,48,79,79,59,95,72,55,50,69,64,55,69,64,60,70,130,114,75,67,77,62,58,88,50,57,64,44,84,54,98,91,36,81,33,41,40,56,86,65,57,74,44,52,50,62,44,41,55,16,50,35,60,71,58,32,51,54,50,46,50,35,32,45,64,42,4,49,33,35,34,40,24,82,46,72,66,30,42,61,51,54,51,39,49,56,54,41,51,56,51,48,52,57,55,70,68,45,57,68,70,66,52,53,69,51,27,64,78,45,100,43,27,28,37,43,58,64,50,74,40,58,15,54,36,81,93,26,23,11,16,34,30,36,41,31,46,25,56,62,43,67,68,41,96,76,47,90,64,46,81,89,49,64,48,72,68,44,49,49,44,54,45,46,43,49,22,44,48,49,52,51,51,28,41,51,30,43,32,43,19,59,63,69,68,46,57,64,82,71,19,57,21,40,42,46,43,86,90,46,66,40,70,21,23,38,35,43,35,43,31,55,52,25,46,75,69,75,48,54,39,31,27,37,36,74,34,36,46,67,20,30,35,32,48,32,44,45,82,54,67,26,44,26,36,39,53,71,92,56,55,58,65,20,34,43,74,54,48,89,64,32,35,39,37,34,29,6,28,46,38,14,28,70,55,74,60,50,34,29,45,29,40,31,32,34,44,66,63,58,38,85,42,73,43,60,39,38,37,35,34,44,33,46,20,31,78,44,76,34,44,49,80,86,68,46,78,38,31,42,43,54,51,47,52,53,45,52,52,45,57,66,39,52,73,70,54,42,71,69,39,67,62,34,62,49,44,51,42,47,77,80,60,95,70,56,51,67,64,55,70,63,58,68,129

Nearest PDB structures (foldseek):
  6ku3-assembly1_D  TM=8.077E-01  e=1.142E-19  Oryza sativa Japonica Group
  5o7y-assembly1_A  TM=7.390E-01  e=1.499E-18  Papaver somniferum
  8x7c-assembly2_A  TM=7.319E-01  e=1.499E-18  Zea mays
  4xae-assembly2_B  TM=7.617E-01  e=7.341E-17  Arabidopsis thaliana
  6tto-assembly1_A  TM=7.086E-01  e=1.190E-14  Datura metel

Foldseek 3Di:
DVVQQPPADWDDDLRDTFGAHDFAEAEQVCLVVLPPVSLLVLLVRQLFFQKHKYFQPDPNRVVLVVLVVVVVVVLCQQVVDDPVQQCVQPDPDLQAGKDDFQLFPPAFPQFGAQKIKGKDFLLQLPDPDHRDRPSQPDPVSSVSVNVNLVSVLVSVLSSQQSNCVNVVHDDCLRRSVQQDSVFDDSWIKMKMKGAQADPLDDRHWWWHKFFDLFQKKKKDWQDWFKWWAGPPGQGIHTHHHDPNIIMMGGGLQNCQSSVNSGATIIMIGGDPPRHDMTIMMMTGRHGGQQCWTQALVRDTDGSVRLVVVLSVLRSDDPVSVVVDPPCSGRSHDDDPDPSCSPRSPSPD/DVVQQPPADWDDDLRDTFGAHDFAEAEQVCLVVLPPVSLLVLLVRQLFFQKHKYFQPDPNRVVLVVLVVVVVVVLCQQVVDDPVQQCVQPDPDPQAGKDDFQLFPPAFPQFGAQKIKGKDFLLQLPDPDHRDRPSQPDPVSSVSVNVNLVSVLVSVLSSQQSNCVNVVHDDCLRRSVQQDSVFDDSWIKMKMKGAQADPLDDRHWWWHKFFDLFQKKKKDWQDWFKWWATPPGQGIHTHHHDPNIIMMGGGLQNCQSSVNSGATIIMIGGDPPRHDMTIMMMTGRHGGQQCWTQALVRDTDGSVRLVVVLSVLRSDDPVSVVVDDPCSGRSHDDDDDPSCSVSPPSPD